Protein 4JW0 (pdb70)

Structure (mmCIF, N/CA/C/O backbone):
data_4JW0
#
_entry.id   4JW0
#
_cell.length_a   74.377
_cell.length_b   81.619
_cell.length_c   89.349
_cell.angle_alpha   90.00
_cell.angle_beta   90.00
_cell.angle_gamma   90.00
#
_symmetry.space_group_name_H-M   'P 21 21 21'
#
loop_
_entity.id
_entity.type
_entity.pdbx_description
1 polymer 'Carbon dioxide concentrating mechanism protein'
2 non-polymer 'SULFATE ION'
3 water water
#
loop_
_atom_site.group_PDB
_atom_site.id
_atom_site.type_symbol
_atom_site.label_atom_id
_atom_site.label_alt_id
_atom_site.label_comp_id
_atom_site.label_asym_id
_atom_site.label_entity_id
_atom_site.label_seq_id
_atom_site.pdbx_PDB_ins_code
_atom_site.Cartn_x
_atom_site.Cartn_y
_atom_site.Cartn_z
_atom_site.occupancy
_atom_site.B_iso_or_equiv
_atom_site.auth_seq_id
_atom_site.auth_comp_id
_atom_site.auth_asym_id
_atom_site.auth_atom_id
_atom_site.pdbx_PDB_model_num
ATOM 1 N N . MET A 1 1 ? 1.726 -13.495 2.836 1.00 17.75 1 MET B N 1
ATOM 2 C CA . MET A 1 1 ? 1.588 -12.576 3.997 1.00 19.06 1 MET B CA 1
ATOM 3 C C . MET A 1 1 ? 2.922 -12.448 4.713 1.00 19.04 1 MET B C 1
ATOM 4 O O . MET A 1 1 ? 3.757 -13.354 4.663 1.00 19.42 1 MET B O 1
ATOM 20 N N . GLN A 1 2 ? 3.123 -11.313 5.373 1.00 22.69 2 GLN B N 1
ATOM 21 C CA . GLN A 1 2 ? 4.275 -11.127 6.235 1.00 18.24 2 GLN B CA 1
ATOM 22 C C . GLN A 1 2 ? 3.811 -10.866 7.663 1.00 17.57 2 GLN B C 1
ATOM 23 O O . GLN A 1 2 ? 2.637 -10.579 7.912 1.00 19.69 2 GLN B O 1
ATOM 37 N N . ILE A 1 3 ? 4.750 -10.971 8.596 1.00 19.21 3 ILE B N 1
ATOM 38 C CA . ILE A 1 3 ? 4.486 -10.671 9.995 1.00 21.99 3 ILE B CA 1
ATOM 39 C C . ILE A 1 3 ? 4.946 -9.250 10.278 1.00 22.07 3 ILE B C 1
ATOM 40 O O . ILE A 1 3 ? 6.023 -8.840 9.854 1.00 20.32 3 ILE B O 1
ATOM 56 N N . GLY A 1 4 ? 4.107 -8.491 10.967 1.00 21.44 4 GLY B N 1
ATOM 57 C CA . GLY A 1 4 ? 4.456 -7.147 11.371 1.00 21.12 4 GLY B CA 1
ATOM 58 C C . GLY A 1 4 ? 4.162 -6.939 12.837 1.00 25.06 4 GLY B C 1
ATOM 59 O O . GLY A 1 4 ? 3.348 -7.649 13.429 1.00 22.36 4 GLY B O 1
ATOM 63 N N . ARG A 1 5 ? 4.834 -5.957 13.422 1.00 21.84 5 ARG B N 1
ATOM 64 C CA . ARG A 1 5 ? 4.601 -5.575 14.806 1.00 22.38 5 ARG B CA 1
ATOM 65 C C . ARG A 1 5 ? 3.977 -4.181 14.815 1.00 18.72 5 ARG B C 1
ATOM 66 O O . ARG A 1 5 ? 4.433 -3.287 14.101 1.00 21.59 5 ARG B O 1
ATOM 87 N N . VAL A 1 6 ? 2.909 -4.001 15.586 1.00 20.10 6 VAL B N 1
ATOM 88 C CA . VAL A 1 6 ? 2.207 -2.727 15.591 1.00 20.64 6 VAL B CA 1
ATOM 89 C C . VAL A 1 6 ? 3.024 -1.699 16.362 1.00 24.07 6 VAL B C 1
ATOM 90 O O . VAL A 1 6 ? 3.331 -1.902 17.542 1.00 23.58 6 VAL B O 1
ATOM 103 N N . ARG A 1 7 ? 3.370 -0.599 15.698 1.00 24.12 7 ARG B N 1
ATOM 104 C CA . ARG A 1 7 ? 4.190 0.444 16.318 1.00 28.86 7 ARG B CA 1
ATOM 105 C C . ARG A 1 7 ? 3.429 1.738 16.579 1.00 32.39 7 ARG B C 1
ATOM 106 O O . ARG A 1 7 ? 3.851 2.543 17.400 1.00 30.74 7 ARG B O 1
ATOM 127 N N . GLY A 1 8 ? 2.316 1.949 15.889 1.00 24.78 8 GLY B N 1
ATOM 128 C CA . GLY A 1 8 ? 1.564 3.176 16.067 1.00 28.01 8 GLY B CA 1
ATOM 129 C C . GLY A 1 8 ? 0.473 3.366 15.040 1.00 29.87 8 GLY B C 1
ATOM 130 O O . GLY A 1 8 ? 0.058 2.417 14.382 1.00 25.35 8 GLY B O 1
ATOM 134 N N . THR A 1 9 ? 0.026 4.608 14.895 1.00 21.55 9 THR B N 1
ATOM 135 C CA . THR A 1 9 ? -1.085 4.929 14.014 1.00 23.91 9 THR B CA 1
ATOM 136 C C . THR A 1 9 ? -0.746 6.134 13.157 1.00 27.55 9 THR B C 1
ATOM 137 O O . THR A 1 9 ? 0.089 6.964 13.524 1.00 29.87 9 THR B O 1
ATOM 148 N N . VAL A 1 10 ? -1.402 6.215 12.008 1.00 28.61 10 VAL B N 1
ATOM 149 C CA . VAL A 1 10 ? -1.243 7.339 11.104 1.00 24.41 10 VAL B CA 1
ATOM 150 C C . VAL A 1 10 ? -2.608 7.984 10.929 1.00 26.16 10 VAL B C 1
ATOM 151 O O . VAL A 1 10 ? -3.598 7.290 10.679 1.00 26.62 10 VAL B O 1
ATOM 164 N N . VAL A 1 11 ? -2.671 9.305 11.077 1.00 27.45 11 VAL B N 1
ATOM 165 C CA . VAL A 1 11 ? -3.937 10.019 10.944 1.00 27.19 11 VAL B CA 1
ATOM 166 C C . VAL A 1 11 ? -3.903 11.003 9.784 1.00 22.34 11 VAL B C 1
ATOM 167 O O . VAL A 1 11 ? -2.940 11.749 9.613 1.00 28.06 11 VAL B O 1
ATOM 180 N N . SER A 1 12 ? -4.974 10.990 8.999 1.00 23.60 12 SER B N 1
ATOM 181 C CA . SER A 1 12 ? -5.109 11.835 7.821 1.00 31.36 12 SER B CA 1
ATOM 182 C C . SER A 1 12 ? -6.542 12.357 7.757 1.00 29.54 12 SER B C 1
ATOM 183 O O . SER A 1 12 ? -7.486 11.574 7.687 1.00 37.41 12 SER B O 1
ATOM 191 N N . SER A 1 13 ? -6.707 13.676 7.792 1.00 36.39 13 SER B N 1
ATOM 192 C CA . SER A 1 13 ? -8.044 14.270 7.718 1.00 33.48 13 SER B CA 1
ATOM 193 C C . SER A 1 13 ? -8.402 14.609 6.274 1.00 30.61 13 SER B C 1
ATOM 194 O O . SER A 1 13 ? -9.535 14.394 5.833 1.00 38.42 13 SER B O 1
ATOM 202 N N . GLN A 1 14 ? -7.431 15.147 5.544 1.00 27.94 14 GLN B N 1
ATOM 203 C CA . GLN A 1 14 ? -7.625 15.466 4.137 1.00 25.69 14 GLN B CA 1
ATOM 204 C C . GLN A 1 14 ? -7.210 14.269 3.292 1.00 27.09 14 GLN B C 1
ATOM 205 O O . GLN A 1 14 ? -6.023 14.021 3.087 1.00 28.91 14 GLN B O 1
ATOM 219 N N . LYS A 1 15 ? -8.198 13.529 2.808 1.00 29.70 15 LYS B N 1
ATOM 220 C CA . LYS A 1 15 ? -7.939 12.277 2.119 1.00 27.90 15 LYS B CA 1
ATOM 221 C C . LYS A 1 15 ? -9.061 11.951 1.155 1.00 33.74 15 LYS B C 1
ATOM 222 O O . LYS A 1 15 ? -10.116 12.591 1.173 1.00 28.32 15 LYS B O 1
ATOM 241 N N . GLU A 1 16 ? -8.829 10.952 0.309 1.00 23.25 16 GLU B N 1
ATOM 242 C CA . GLU A 1 16 ? -9.871 10.456 -0.576 1.00 31.05 16 GLU B CA 1
ATOM 243 C C . GLU A 1 16 ? -11.075 10.051 0.273 1.00 32.72 16 GLU B C 1
ATOM 244 O O . GLU A 1 16 ? -10.920 9.359 1.274 1.00 28.71 16 GLU B O 1
ATOM 256 N N . PRO A 1 17 ? -12.281 10.493 -0.119 1.00 34.28 17 PRO B N 1
ATOM 257 C CA . PRO A 1 17 ? -13.497 10.214 0.659 1.00 35.02 17 PRO B CA 1
ATOM 258 C C . PRO A 1 17 ? -13.771 8.727 0.895 1.00 34.85 17 PRO B C 1
ATOM 259 O O . PRO A 1 17 ? -14.361 8.374 1.916 1.00 32.66 17 PRO B O 1
ATOM 270 N N . SER A 1 18 ? -13.353 7.869 -0.029 1.00 33.99 18 SER B N 1
ATOM 271 C CA . SER A 1 18 ? -13.562 6.436 0.122 1.00 34.75 18 SER B CA 1
ATOM 272 C C . SER A 1 18 ? -12.800 5.860 1.314 1.00 32.89 18 SER B C 1
ATOM 273 O O . SER A 1 18 ? -13.076 4.741 1.747 1.00 36.49 18 SER B O 1
ATOM 281 N N . MET A 1 19 ? -11.847 6.619 1.844 1.00 29.16 19 MET B N 1
ATOM 282 C CA . MET A 1 19 ? -11.013 6.135 2.947 1.00 27.37 19 MET B CA 1
ATOM 283 C C . MET A 1 19 ? -11.514 6.546 4.331 1.00 32.55 19 MET B C 1
ATOM 284 O O . MET A 1 19 ? -10.897 6.216 5.344 1.00 39.36 19 MET B O 1
ATOM 298 N N . VAL A 1 20 ? -12.633 7.259 4.385 1.00 33.85 20 VAL B N 1
ATOM 299 C CA . VAL A 1 20 ? -13.200 7.648 5.669 1.00 32.65 20 VAL B CA 1
ATOM 300 C C . VAL A 1 20 ? -13.572 6.412 6.481 1.00 30.57 20 VAL B C 1
ATOM 301 O O . VAL A 1 20 ? -14.164 5.472 5.956 1.00 36.14 20 VAL B O 1
ATOM 314 N N . GLY A 1 21 ? -13.208 6.419 7.760 1.00 33.47 21 GLY B N 1
ATOM 315 C CA . GLY A 1 21 ? -13.541 5.331 8.661 1.00 35.88 21 GLY B CA 1
ATOM 316 C C . GLY A 1 21 ? -12.416 4.328 8.838 1.00 32.74 21 GLY B C 1
ATOM 317 O O . GLY A 1 21 ? -12.442 3.501 9.753 1.00 36.66 21 GLY B O 1
ATOM 321 N N . VAL A 1 22 ? -11.424 4.394 7.960 1.00 32.35 22 VAL B N 1
ATOM 322 C CA . VAL A 1 22 ? -10.342 3.420 7.965 1.00 29.16 22 VAL B CA 1
ATOM 323 C C . VAL A 1 22 ? -9.271 3.799 8.982 1.00 26.52 22 VAL B C 1
ATOM 324 O O . VAL A 1 22 ? -8.776 4.920 8.980 1.00 29.17 22 VAL B O 1
ATOM 337 N N . LYS A 1 23 ? -8.926 2.859 9.855 1.00 24.51 23 LYS B N 1
ATOM 338 C CA . LYS A 1 23 ? -7.840 3.060 10.798 1.00 26.13 23 LYS B CA 1
ATOM 339 C C . LYS A 1 23 ? -6.530 2.594 10.177 1.00 28.66 23 LYS B C 1
ATOM 340 O O . LYS A 1 23 ? -6.442 1.489 9.639 1.00 24.71 23 LYS B O 1
ATOM 359 N N . PHE A 1 24 ? -5.515 3.446 10.246 1.00 24.05 24 PHE B N 1
ATOM 360 C CA . PHE A 1 24 ? -4.218 3.143 9.652 1.00 23.24 24 PHE B CA 1
ATOM 361 C C . PHE A 1 24 ? -3.215 2.792 10.735 1.00 24.62 24 PHE B C 1
ATOM 362 O O . PHE A 1 24 ? -2.929 3.613 11.606 1.00 28.35 24 PHE B O 1
ATOM 379 N N . LEU A 1 25 ? -2.671 1.579 10.679 1.00 18.24 25 LEU B N 1
ATOM 380 C CA . LEU A 1 25 ? -1.641 1.170 11.628 1.00 19.06 25 LEU B CA 1
ATOM 381 C C . LEU A 1 25 ? -0.270 1.158 10.980 1.00 23.09 25 LEU B C 1
ATOM 382 O O . LEU A 1 25 ? -0.100 0.642 9.884 1.00 21.54 25 LEU B O 1
ATOM 398 N N . LEU A 1 26 ? 0.707 1.723 11.677 1.00 21.95 26 LEU B N 1
ATOM 399 C CA . LEU A 1 26 ? 2.096 1.610 11.278 1.00 19.22 26 LEU B CA 1
ATOM 400 C C . LEU A 1 26 ? 2.644 0.276 11.769 1.00 23.40 26 LEU B C 1
ATOM 401 O O . LEU A 1 26 ? 2.691 0.017 12.970 1.00 22.19 26 LEU B O 1
ATOM 417 N N . LEU A 1 27 ? 3.050 -0.569 10.828 1.00 20.40 27 LEU B N 1
ATOM 418 C CA . LEU A 1 27 ? 3.573 -1.891 11.139 1.00 20.51 27 LEU B CA 1
ATOM 419 C C . LEU A 1 27 ? 5.058 -1.958 10.842 1.00 23.26 27 LEU B C 1
ATOM 420 O O . LEU A 1 27 ? 5.505 -1.535 9.775 1.00 22.52 27 LEU B O 1
ATOM 436 N N . GLN A 1 28 ? 5.821 -2.508 11.779 1.00 20.78 28 GLN B N 1
ATOM 437 C CA . GLN A 1 28 ? 7.225 -2.801 11.534 1.00 21.19 28 GLN B CA 1
ATOM 438 C C . GLN A 1 28 ? 7.387 -4.258 11.133 1.00 15.87 28 GLN B C 1
ATOM 439 O O . GLN A 1 28 ? 6.878 -5.152 11.804 1.00 20.30 28 GLN B O 1
ATOM 453 N N . LEU A 1 29 ? 8.098 -4.500 10.038 1.00 17.92 29 LEU B N 1
ATOM 454 C CA . LEU A 1 29 ? 8.306 -5.864 9.576 1.00 20.32 29 LEU B CA 1
ATOM 455 C C . LEU A 1 29 ? 9.126 -6.660 10.578 1.00 24.02 29 LEU B C 1
ATOM 456 O O . LEU A 1 29 ? 10.050 -6.139 11.217 1.00 21.64 29 LEU B O 1
ATOM 472 N N . ILE A 1 30 ? 8.762 -7.928 10.711 1.00 20.53 30 ILE B N 1
ATOM 473 C CA . ILE A 1 30 ? 9.476 -8.872 11.551 1.00 21.57 30 ILE B CA 1
ATOM 474 C C . ILE A 1 30 ? 10.166 -9.874 10.635 1.00 27.05 30 ILE B C 1
ATOM 475 O O . ILE A 1 30 ? 9.588 -10.298 9.627 1.00 25.92 30 ILE B O 1
ATOM 491 N N . ASP A 1 31 ? 11.396 -10.251 10.972 1.00 26.65 31 ASP B N 1
ATOM 492 C CA . ASP A 1 31 ? 12.171 -11.141 10.109 1.00 23.77 31 ASP B CA 1
ATOM 493 C C . ASP A 1 31 ? 11.997 -12.604 10.501 1.00 24.03 31 ASP B C 1
ATOM 494 O O . ASP A 1 31 ? 11.206 -12.934 11.383 1.00 25.41 31 ASP B O 1
ATOM 503 N N . GLU A 1 32 ? 12.750 -13.476 9.838 1.00 29.45 32 GLU B N 1
ATOM 504 C CA . GLU A 1 32 ? 12.587 -14.920 9.985 1.00 32.36 32 GLU B CA 1
ATOM 505 C C . GLU A 1 32 ? 12.914 -15.420 11.389 1.00 44.41 32 GLU B C 1
ATOM 506 O O . GLU A 1 32 ? 12.525 -16.523 11.763 1.00 36.26 32 GLU B O 1
ATOM 518 N N . ALA A 1 33 ? 13.640 -14.612 12.157 1.00 37.81 33 ALA B N 1
ATOM 519 C CA . ALA A 1 33 ? 14.045 -14.998 13.505 1.00 31.84 33 ALA B CA 1
ATOM 520 C C . ALA A 1 33 ? 13.215 -14.291 14.577 1.00 30.11 33 ALA B C 1
ATOM 521 O O . ALA A 1 33 ? 13.528 -14.368 15.763 1.00 34.80 33 ALA B O 1
ATOM 528 N N . GLY A 1 34 ? 12.159 -13.599 14.159 1.00 28.37 34 GLY B N 1
ATOM 529 C CA . GLY A 1 34 ? 11.293 -12.910 15.097 1.00 28.36 34 GLY B CA 1
ATOM 530 C C . GLY A 1 34 ? 11.845 -11.558 15.506 1.00 24.63 34 GLY B C 1
ATOM 531 O O . GLY A 1 34 ? 11.409 -10.974 16.493 1.00 28.87 34 GLY B O 1
ATOM 535 N N . GLN A 1 35 ? 12.796 -11.057 14.726 1.00 25.13 35 GLN B N 1
ATOM 536 C CA . GLN A 1 35 ? 13.460 -9.798 15.021 1.00 25.12 35 GLN B CA 1
ATOM 537 C C . GLN A 1 35 ? 12.939 -8.657 14.153 1.00 21.51 35 GLN B C 1
ATOM 538 O O . GLN A 1 35 ? 12.649 -8.849 12.973 1.00 28.88 35 GLN B O 1
ATOM 552 N N . PRO A 1 36 ? 12.833 -7.454 14.736 1.00 23.91 36 PRO B N 1
ATOM 553 C CA . PRO A 1 36 ? 12.361 -6.264 14.024 1.00 23.68 36 PRO B CA 1
ATOM 554 C C . PRO A 1 36 ? 13.302 -5.834 12.912 1.00 26.68 36 PRO B C 1
ATOM 555 O O . PRO A 1 36 ? 14.521 -5.836 13.092 1.00 23.14 36 PRO B O 1
ATOM 566 N N . LEU A 1 37 ? 12.723 -5.449 11.779 1.00 21.49 37 LEU B N 1
ATOM 567 C CA . LEU A 1 37 ? 13.474 -4.984 10.625 1.00 22.73 37 LEU B CA 1
ATOM 568 C C . LEU A 1 37 ? 13.288 -3.493 10.449 1.00 20.75 37 LEU B C 1
ATOM 569 O O . LEU A 1 37 ? 12.340 -2.921 10.972 1.00 23.45 37 LEU B O 1
ATOM 585 N N . PRO A 1 38 ? 14.195 -2.848 9.703 1.00 22.17 38 PRO B N 1
ATOM 586 C CA . PRO A 1 38 ? 14.000 -1.413 9.476 1.00 23.58 38 PRO B CA 1
ATOM 587 C C . PRO A 1 38 ? 12.783 -1.089 8.595 1.00 29.56 38 PRO B C 1
ATOM 588 O O . PRO A 1 38 ? 12.301 0.045 8.604 1.00 41.15 38 PRO B O 1
ATOM 599 N N . GLN A 1 39 ? 12.281 -2.081 7.873 1.00 25.84 39 GLN B N 1
ATOM 600 C CA . GLN A 1 39 ? 11.147 -1.885 6.970 1.00 22.02 39 GLN B CA 1
ATOM 601 C C . GLN A 1 39 ? 9.803 -1.723 7.691 1.00 23.02 39 GLN B C 1
ATOM 602 O O . GLN A 1 39 ? 9.584 -2.289 8.755 1.00 21.41 39 GLN B O 1
ATOM 616 N N . TYR A 1 40 ? 8.898 -0.961 7.085 1.00 20.52 40 TYR B N 1
ATOM 617 C CA . TYR A 1 40 ? 7.560 -0.761 7.638 1.00 17.46 40 TYR B CA 1
ATOM 618 C C . TYR A 1 40 ? 6.491 -0.792 6.535 1.00 19.67 40 TYR B C 1
ATOM 619 O O . TYR A 1 40 ? 6.788 -0.680 5.341 1.00 21.87 40 TYR B O 1
ATOM 637 N N . GLU A 1 41 ? 5.245 -0.944 6.958 1.00 17.54 41 GLU B N 1
ATOM 638 C CA . GLU A 1 41 ? 4.094 -0.824 6.073 1.00 18.89 41 GLU B CA 1
ATOM 639 C C . GLU A 1 41 ? 2.980 -0.191 6.881 1.00 19.92 41 GLU B C 1
ATOM 640 O O . GLU A 1 41 ? 2.853 -0.461 8.079 1.00 22.72 41 GLU B O 1
ATOM 652 N N . VAL A 1 42 ? 2.190 0.671 6.250 1.00 17.34 42 VAL B N 1
ATOM 653 C CA . VAL A 1 42 ? 0.984 1.188 6.888 1.00 19.15 42 VAL B CA 1
ATOM 654 C C . VAL A 1 42 ? -0.202 0.392 6.358 1.00 17.65 42 VAL B C 1
ATOM 655 O O . VAL A 1 42 ? -0.421 0.311 5.149 1.00 20.62 42 VAL B O 1
ATOM 668 N N . ALA A 1 43 ? -0.953 -0.215 7.268 1.00 19.30 43 ALA B N 1
ATOM 669 C CA . ALA A 1 43 ? -2.021 -1.122 6.891 1.00 18.89 43 ALA B CA 1
ATOM 670 C C . ALA A 1 43 ? -3.361 -0.706 7.480 1.00 22.38 43 ALA B C 1
ATOM 671 O O . ALA A 1 43 ? -3.434 -0.162 8.583 1.00 21.85 43 ALA B O 1
ATOM 678 N N . ALA A 1 44 ? -4.423 -0.960 6.728 1.00 19.38 44 ALA B N 1
ATOM 679 C CA . ALA A 1 44 ? -5.774 -0.790 7.235 1.00 24.66 44 ALA B CA 1
ATOM 680 C C . ALA A 1 44 ? -6.054 -1.870 8.272 1.00 22.35 44 ALA B C 1
ATOM 681 O O . ALA A 1 44 ? -5.754 -3.047 8.054 1.00 21.67 44 ALA B O 1
ATOM 688 N N . ASP A 1 45 ? -6.634 -1.468 9.397 1.00 21.30 45 ASP B N 1
ATOM 689 C CA . ASP A 1 45 ? -6.909 -2.400 10.483 1.00 19.76 45 ASP B CA 1
ATOM 690 C C . ASP A 1 45 ? -8.384 -2.438 10.841 1.00 25.69 45 ASP B C 1
ATOM 691 O O . ASP A 1 45 ? -8.895 -1.535 11.511 1.00 22.84 45 ASP B O 1
ATOM 700 N N . GLY A 1 46 ? -9.057 -3.496 10.400 1.00 24.90 46 GLY B N 1
ATOM 701 C CA . GLY A 1 46 ? -10.429 -3.758 10.791 1.00 24.27 46 GLY B CA 1
ATOM 702 C C . GLY A 1 46 ? -10.502 -4.889 11.801 1.00 28.12 46 GLY B C 1
ATOM 703 O O . GLY A 1 46 ? -11.593 -5.317 12.191 1.00 26.29 46 GLY B O 1
ATOM 707 N N . VAL A 1 47 ? -9.340 -5.375 12.230 1.00 21.65 47 VAL B N 1
ATOM 708 C CA . VAL A 1 47 ? -9.278 -6.430 13.235 1.00 23.29 47 VAL B CA 1
ATOM 709 C C . VAL A 1 47 ? -9.258 -5.829 14.640 1.00 26.03 47 VAL B C 1
ATOM 710 O O . VAL A 1 47 ? -9.973 -6.285 15.535 1.00 29.52 47 VAL B O 1
ATOM 723 N N . GLY A 1 48 ? -8.443 -4.797 14.824 1.00 21.37 48 GLY B N 1
ATOM 724 C CA . GLY A 1 48 ? -8.332 -4.129 16.110 1.00 23.34 48 GLY B CA 1
ATOM 725 C C . GLY A 1 48 ? -7.092 -4.573 16.858 1.00 27.84 48 GLY B C 1
ATOM 726 O O . GLY A 1 48 ? -7.184 -5.222 17.896 1.00 29.50 48 GLY B O 1
ATOM 730 N N . ALA A 1 49 ? -5.924 -4.218 16.330 1.00 25.20 49 ALA B N 1
ATOM 731 C CA . ALA A 1 49 ? -4.659 -4.629 16.923 1.00 27.89 49 ALA B CA 1
ATOM 732 C C . ALA A 1 49 ? -4.034 -3.493 17.720 1.00 27.64 49 ALA B C 1
ATOM 733 O O . ALA A 1 49 ? -4.045 -2.339 17.294 1.00 27.95 49 ALA B O 1
ATOM 740 N N . GLY A 1 50 ? -3.483 -3.838 18.878 1.00 25.69 50 GLY B N 1
ATOM 741 C CA . GLY A 1 50 ? -2.864 -2.865 19.757 1.00 30.43 50 GLY B CA 1
ATOM 742 C C . GLY A 1 50 ? -1.351 -2.824 19.652 1.00 25.63 50 GLY B C 1
ATOM 743 O O . GLY A 1 50 ? -0.717 -3.685 19.039 1.00 24.70 50 GLY B O 1
ATOM 747 N N . LEU A 1 51 ? -0.771 -1.800 20.262 1.00 26.70 51 LEU B N 1
ATOM 748 C CA . LEU A 1 51 ? 0.671 -1.609 20.260 1.00 25.56 51 LEU B CA 1
ATOM 749 C C . LEU A 1 51 ? 1.439 -2.879 20.615 1.00 28.46 51 LEU B C 1
ATOM 750 O O . LEU A 1 51 ? 1.090 -3.578 21.562 1.00 26.86 51 LEU B O 1
ATOM 766 N N . ASP A 1 52 ? 2.485 -3.154 19.836 1.00 23.16 52 ASP B N 1
ATOM 767 C CA . ASP A 1 52 ? 3.412 -4.270 20.055 1.00 26.66 52 ASP B CA 1
ATOM 768 C C . ASP A 1 52 ? 2.854 -5.661 19.737 1.00 27.17 52 ASP B C 1
ATOM 769 O O . ASP A 1 52 ? 3.579 -6.655 19.799 1.00 26.81 52 ASP B O 1
ATOM 778 N N . GLU A 1 53 ? 1.582 -5.743 19.371 1.00 25.81 53 GLU B N 1
ATOM 779 C CA . GLU A 1 53 ? 1.028 -7.020 18.947 1.00 21.57 53 GLU B CA 1
ATOM 780 C C . GLU A 1 53 ? 1.610 -7.432 17.601 1.00 23.57 53 GLU B C 1
ATOM 781 O O . GLU A 1 53 ? 1.932 -6.584 16.773 1.00 24.38 53 GLU B O 1
ATOM 793 N N . TRP A 1 54 ? 1.772 -8.736 17.398 1.00 21.30 54 TRP B N 1
ATOM 794 C CA . TRP A 1 54 ? 2.199 -9.255 16.110 1.00 20.76 54 TRP B CA 1
ATOM 795 C C . TRP A 1 5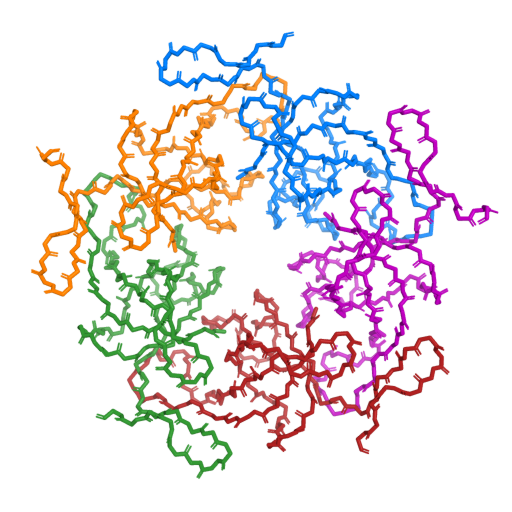4 ? 0.970 -9.501 15.260 1.00 21.98 54 TRP B C 1
ATOM 796 O O . TRP A 1 54 ? -0.023 -10.040 15.742 1.00 22.30 54 TRP B O 1
ATOM 817 N N . VAL A 1 55 ? 1.033 -9.107 13.994 1.00 23.15 55 VAL B N 1
ATOM 818 C CA . VAL A 1 55 ? -0.072 -9.349 13.083 1.00 19.06 55 VAL B CA 1
ATOM 819 C C . VAL A 1 55 ? 0.411 -9.993 11.793 1.00 17.76 55 VAL B C 1
ATOM 820 O O . VAL A 1 55 ? 1.580 -9.868 11.413 1.00 18.92 55 VAL B O 1
ATOM 833 N N . LEU A 1 56 ? -0.497 -10.696 11.127 1.00 20.21 56 LEU B N 1
ATOM 834 C CA . LEU A 1 56 ? -0.299 -11.070 9.738 1.00 18.06 56 LEU B CA 1
ATOM 835 C C . LEU A 1 56 ? -0.937 -9.988 8.892 1.00 17.30 56 LEU B C 1
ATOM 836 O O . LEU A 1 56 ? -2.035 -9.514 9.212 1.00 16.51 56 LEU B O 1
ATOM 852 N N . PHE A 1 57 ? -0.263 -9.586 7.821 1.00 18.51 57 PHE B N 1
ATOM 853 C CA . PHE A 1 57 ? -0.853 -8.621 6.910 1.00 16.71 57 PHE B CA 1
ATOM 854 C C . PHE A 1 57 ? -0.592 -9.001 5.466 1.00 18.51 57 PHE B C 1
ATOM 855 O O . PHE A 1 57 ? 0.399 -9.666 5.148 1.00 17.63 57 PHE B O 1
ATOM 872 N N . SER A 1 58 ? -1.522 -8.596 4.609 1.00 17.50 58 SER B N 1
ATOM 873 C CA . SER A 1 58 ? -1.448 -8.870 3.186 1.00 16.06 58 SER B CA 1
ATOM 874 C C . SER A 1 58 ? -1.299 -7.572 2.435 1.00 19.93 58 SER B C 1
ATOM 875 O O . SER A 1 58 ? -1.694 -6.512 2.932 1.00 17.93 58 SER B O 1
ATOM 883 N N . ARG A 1 59 ? -0.746 -7.673 1.231 1.00 17.45 59 ARG B N 1
ATOM 884 C CA . ARG A 1 59 ? -0.531 -6.527 0.362 1.00 16.27 59 ARG B CA 1
ATOM 885 C C . ARG A 1 59 ? -1.242 -6.733 -0.959 1.00 19.29 59 ARG B C 1
ATOM 886 O O . ARG A 1 59 ? -1.485 -7.871 -1.378 1.00 18.83 59 ARG B O 1
ATOM 907 N N . GLY A 1 60 ? -1.562 -5.626 -1.618 1.00 16.94 60 GLY B N 1
ATOM 908 C CA . GLY A 1 60 ? -2.176 -5.655 -2.930 1.00 15.97 60 GLY B CA 1
ATOM 909 C C . GLY A 1 60 ? -3.691 -5.669 -2.865 1.00 18.87 60 GLY B C 1
ATOM 910 O O . GLY A 1 60 ? -4.282 -5.239 -1.877 1.00 18.28 60 GLY B O 1
ATOM 914 N N . SER A 1 61 ? -4.321 -6.176 -3.921 1.00 16.66 61 SER B N 1
ATOM 915 C CA . SER A 1 61 ? -5.777 -6.196 -4.005 1.00 17.97 61 SER B CA 1
ATOM 916 C C . SER A 1 61 ? -6.430 -7.052 -2.915 1.00 18.29 61 SER B C 1
ATOM 917 O O . SER A 1 61 ? -7.634 -6.934 -2.668 1.00 20.27 61 SER B O 1
ATOM 925 N N . ALA A 1 62 ? -5.637 -7.895 -2.255 1.00 19.53 62 ALA B N 1
ATOM 926 C CA . ALA A 1 62 ? -6.099 -8.604 -1.063 1.00 18.46 62 ALA B CA 1
ATOM 927 C C . ALA A 1 62 ? -6.749 -7.645 -0.069 1.00 17.86 62 ALA B C 1
ATOM 928 O O . ALA A 1 62 ? -7.681 -8.020 0.641 1.00 19.27 62 ALA B O 1
ATOM 935 N N . ALA A 1 63 ? -6.248 -6.414 -0.000 1.00 15.32 63 ALA B N 1
ATOM 936 C CA . ALA A 1 63 ? -6.731 -5.461 1.003 1.00 17.08 63 ALA B CA 1
ATOM 937 C C . ALA A 1 63 ? -8.154 -4.994 0.721 1.00 18.10 63 ALA B C 1
ATOM 938 O O . ALA A 1 63 ? -8.815 -4.444 1.597 1.00 20.26 63 ALA B O 1
ATOM 945 N N . ARG A 1 64 ? -8.626 -5.220 -0.501 1.00 16.52 64 ARG B N 1
ATOM 946 C CA . ARG A 1 64 ? -9.963 -4.796 -0.884 1.00 19.01 64 ARG B CA 1
ATOM 947 C C . ARG A 1 64 ? -11.013 -5.882 -0.642 1.00 26.45 64 ARG B C 1
ATOM 948 O O . ARG A 1 64 ? -12.190 -5.664 -0.906 1.00 25.36 64 ARG B O 1
ATOM 969 N N . GLN A 1 65 ? -10.604 -7.042 -0.135 1.00 22.09 65 GLN B N 1
ATOM 970 C CA . GLN A 1 65 ? -11.526 -8.178 -0.071 1.00 20.13 65 GLN B CA 1
ATOM 971 C C . GLN A 1 65 ? -12.412 -8.216 1.177 1.00 30.79 65 GLN B C 1
ATOM 972 O O . GLN A 1 65 ? -13.355 -9.003 1.236 1.00 38.69 65 GLN B O 1
ATOM 986 N N . VAL A 1 66 ? -12.125 -7.372 2.161 1.00 23.77 66 VAL B N 1
ATOM 987 C CA . VAL A 1 66 ? -12.929 -7.350 3.382 1.00 23.85 66 VAL B CA 1
ATOM 988 C C . VAL A 1 66 ? -14.129 -6.420 3.235 1.00 27.19 66 VAL B C 1
ATOM 989 O O . VAL A 1 66 ? -14.095 -5.462 2.469 1.00 23.23 66 VAL B O 1
ATOM 1002 N N . ALA A 1 67 ? -15.188 -6.712 3.984 1.00 24.43 67 ALA B N 1
ATOM 1003 C CA . ALA A 1 67 ? -16.436 -5.967 3.878 1.00 25.44 67 ALA B CA 1
ATOM 1004 C C . ALA A 1 67 ? -16.199 -4.466 3.950 1.00 23.92 67 ALA B C 1
ATOM 1005 O O . ALA A 1 67 ? -15.595 -3.972 4.901 1.00 24.46 67 ALA B O 1
ATOM 1012 N N . GLY A 1 68 ? -16.677 -3.747 2.938 1.00 26.32 68 GLY B N 1
ATOM 1013 C CA . GLY A 1 68 ? -16.579 -2.298 2.919 1.00 20.80 68 GLY B CA 1
ATOM 1014 C C . GLY A 1 68 ? -15.414 -1.731 2.118 1.00 26.02 68 GLY B C 1
ATOM 1015 O O . GLY A 1 68 ? -15.388 -0.533 1.838 1.00 25.29 68 GLY B O 1
ATOM 1019 N N . SER A 1 69 ? -14.458 -2.576 1.737 1.00 25.01 69 SER B N 1
ATOM 1020 C CA . SER A 1 69 ? -13.220 -2.092 1.117 1.00 24.42 69 SER B CA 1
ATOM 1021 C C . SER A 1 69 ? -13.076 -2.389 -0.376 1.00 24.51 69 SER B C 1
ATOM 1022 O O . SER A 1 69 ? -12.024 -2.139 -0.955 1.00 23.68 69 SER B O 1
ATOM 1030 N N . GLU A 1 70 ? -14.130 -2.902 -1.001 1.00 24.33 70 GLU B N 1
ATOM 1031 C CA . GLU A 1 70 ? -14.057 -3.357 -2.385 1.00 26.17 70 GLU B CA 1
ATOM 1032 C C . GLU A 1 70 ? -13.534 -2.294 -3.355 1.00 26.16 70 GLU B C 1
ATOM 1033 O O . GLU A 1 70 ? -12.776 -2.600 -4.276 1.00 26.84 70 GLU B O 1
ATOM 1045 N N . LYS A 1 71 ? -13.940 -1.048 -3.150 1.00 22.92 71 LYS B N 1
ATOM 1046 C CA . LYS A 1 71 ? -13.553 0.035 -4.047 1.00 27.52 71 LYS B CA 1
ATOM 1047 C C . LYS A 1 71 ? -12.691 1.082 -3.348 1.00 23.87 71 LYS B C 1
ATOM 1048 O O . LYS A 1 71 ? -12.639 2.233 -3.774 1.00 25.81 71 LYS B O 1
ATOM 1067 N N . ARG A 1 72 ? -12.011 0.682 -2.276 1.00 20.60 72 ARG B N 1
ATOM 1068 C CA . ARG A 1 72 ? -11.091 1.573 -1.582 1.00 21.10 72 ARG B CA 1
ATOM 1069 C C . ARG A 1 72 ? -9.679 1.446 -2.135 1.00 18.44 72 ARG B C 1
ATOM 1070 O O . ARG A 1 72 ? -9.227 0.345 -2.442 1.00 22.89 72 ARG B O 1
ATOM 1091 N N . PRO A 1 73 ? -8.971 2.577 -2.255 1.00 19.58 73 PRO B N 1
ATOM 1092 C CA . PRO A 1 73 ? -7.590 2.550 -2.755 1.00 17.87 73 PRO B CA 1
ATOM 1093 C C . PRO A 1 73 ? -6.594 2.131 -1.673 1.00 17.89 73 PRO B C 1
ATOM 1094 O O . PRO A 1 73 ? -5.646 2.861 -1.369 1.00 21.99 73 PRO B O 1
ATOM 1105 N N . VAL A 1 74 ? -6.814 0.945 -1.111 1.00 18.09 74 VAL B N 1
ATOM 1106 C CA . VAL A 1 74 ? -5.957 0.411 -0.055 1.00 15.93 74 VAL B CA 1
ATOM 1107 C C . VAL A 1 74 ? -5.176 -0.795 -0.564 1.00 15.39 74 VAL B C 1
ATOM 1108 O O . VAL A 1 74 ? -5.711 -1.625 -1.302 1.00 21.17 74 VAL B O 1
ATOM 1121 N N . ASP A 1 75 ? -3.916 -0.899 -0.150 1.00 19.01 75 ASP B N 1
ATOM 1122 C CA . ASP A 1 75 ? -3.031 -1.938 -0.668 1.00 19.22 75 ASP B CA 1
ATOM 1123 C C . ASP A 1 75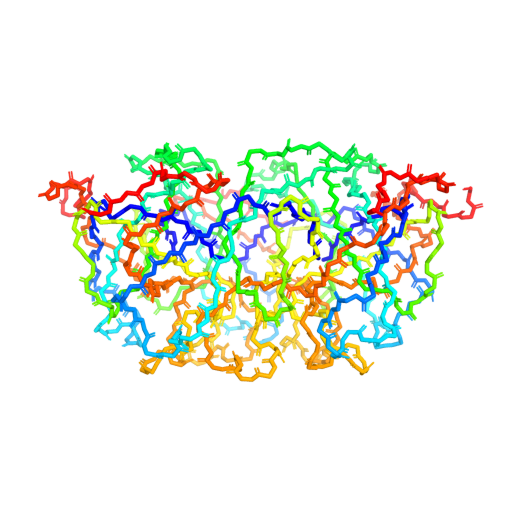 ? -2.332 -2.730 0.440 1.00 16.97 75 ASP B C 1
ATOM 1124 O O . ASP A 1 75 ? -1.383 -3.471 0.177 1.00 17.61 75 ASP B O 1
ATOM 1133 N N . ALA A 1 76 ? -2.792 -2.562 1.676 1.00 17.52 76 ALA B N 1
ATOM 1134 C CA . ALA A 1 76 ? -2.269 -3.339 2.792 1.00 18.84 76 ALA B CA 1
ATOM 1135 C C . ALA A 1 76 ? -3.341 -3.460 3.856 1.00 16.10 76 ALA B C 1
ATOM 1136 O O . ALA A 1 76 ? -4.026 -2.489 4.184 1.00 17.74 76 ALA B O 1
ATOM 1143 N N . VAL A 1 77 ? -3.487 -4.664 4.390 1.00 16.87 77 VAL B N 1
ATOM 1144 C CA . VAL A 1 77 ? -4.558 -4.957 5.325 1.00 19.35 77 VAL B CA 1
ATOM 1145 C C . VAL A 1 77 ? -4.071 -5.898 6.423 1.00 19.44 77 VAL B C 1
ATOM 1146 O O . VAL A 1 77 ? -3.368 -6.870 6.157 1.00 17.51 77 VAL B O 1
ATOM 1159 N N . VAL A 1 78 ? -4.451 -5.593 7.658 1.00 17.90 78 VAL B N 1
ATOM 1160 C CA . VAL A 1 78 ? -4.221 -6.492 8.779 1.00 15.90 78 VAL B CA 1
ATOM 1161 C C . VAL A 1 78 ? -5.280 -7.578 8.699 1.00 14.58 78 VAL B C 1
ATOM 1162 O O . VAL A 1 78 ? -6.472 -7.278 8.679 1.00 17.88 78 VAL B O 1
ATOM 1175 N N . ILE A 1 79 ? -4.861 -8.836 8.656 1.00 19.41 79 ILE B N 1
ATOM 1176 C CA . ILE A 1 79 ? -5.832 -9.917 8.544 1.00 16.58 79 ILE B CA 1
ATOM 1177 C C . ILE A 1 79 ? -5.966 -10.727 9.826 1.00 20.17 79 ILE B C 1
ATOM 1178 O O . ILE A 1 79 ? -6.952 -11.438 10.000 1.00 23.10 79 ILE B O 1
ATOM 1194 N N . GLY A 1 80 ? -4.991 -10.622 10.724 1.00 20.07 80 GLY B N 1
ATOM 1195 C CA . GLY A 1 80 ? -5.081 -11.330 11.987 1.00 22.37 80 GLY B CA 1
ATOM 1196 C C . GLY A 1 80 ? -4.042 -10.951 13.012 1.00 17.61 80 GLY B C 1
ATOM 1197 O O . GLY A 1 80 ? -2.916 -10.605 12.674 1.00 20.56 80 GLY B O 1
ATOM 1201 N N . ILE A 1 81 ? -4.434 -11.022 14.280 1.00 18.27 81 ILE B N 1
ATOM 1202 C CA . ILE A 1 81 ? -3.487 -10.929 15.377 1.00 20.74 81 ILE B CA 1
ATOM 1203 C C . ILE A 1 81 ? -2.909 -12.318 15.621 1.00 20.42 81 ILE B C 1
ATOM 1204 O O . ILE A 1 81 ? -3.642 -13.302 15.742 1.00 21.78 81 ILE B O 1
ATOM 1220 N N . ILE A 1 82 ? -1.587 -12.402 15.672 1.00 19.29 82 ILE B N 1
ATOM 1221 C CA . ILE A 1 82 ? -0.920 -13.684 15.810 1.00 18.83 82 ILE B CA 1
ATOM 1222 C C . ILE A 1 82 ? -0.860 -14.111 17.272 1.00 20.73 82 ILE B C 1
ATOM 1223 O O . ILE A 1 82 ? -0.453 -13.337 18.134 1.00 22.56 82 ILE B O 1
ATOM 1239 N N . ASP A 1 83 ? -1.272 -15.349 17.533 1.00 24.08 83 ASP B N 1
ATOM 1240 C CA . ASP A 1 83 ? -1.190 -15.935 18.863 1.00 27.23 83 ASP B CA 1
ATOM 1241 C C . ASP A 1 83 ? 0.123 -16.690 19.024 1.00 23.41 83 ASP B C 1
ATOM 1242 O O . ASP A 1 83 ? 0.825 -16.532 20.023 1.00 27.67 83 ASP B O 1
ATOM 1251 N N . THR A 1 84 ? 0.457 -17.510 18.034 1.00 20.85 84 THR B N 1
ATOM 1252 C CA . THR A 1 84 ? 1.694 -18.281 18.073 1.00 20.00 84 THR B CA 1
ATOM 1253 C C . THR A 1 84 ? 2.353 -18.386 16.707 1.00 26.53 84 THR B C 1
ATOM 1254 O O . THR A 1 84 ? 1.683 -18.421 15.677 1.00 26.65 84 THR B O 1
ATOM 1265 N N . VAL A 1 85 ? 3.677 -18.443 16.712 1.00 22.89 85 VAL B N 1
ATOM 1266 C CA . VAL A 1 85 ? 4.433 -18.871 15.549 1.00 21.94 85 VAL B CA 1
ATOM 1267 C C . VAL A 1 85 ? 5.320 -20.019 15.979 1.00 31.37 85 VAL B C 1
ATOM 1268 O O . VAL A 1 85 ? 6.028 -19.917 16.980 1.00 30.98 85 VAL B O 1
ATOM 1281 N N . SER A 1 86 ? 5.273 -21.113 15.232 1.00 28.04 86 SER B N 1
ATOM 1282 C CA . SER A 1 86 ? 6.109 -22.268 15.527 1.00 30.91 86 SER B CA 1
ATOM 1283 C C . SER A 1 86 ? 7.127 -22.460 14.415 1.00 43.54 86 SER B C 1
ATOM 1284 O O . SER A 1 86 ? 6.866 -22.144 13.256 1.00 30.93 86 SER B O 1
ATOM 1292 N N . VAL A 1 87 ? 8.296 -22.963 14.789 1.00 30.11 87 VAL B N 1
ATOM 1293 C CA . VAL A 1 87 ? 9.332 -23.346 13.846 1.00 33.67 87 VAL B CA 1
ATOM 1294 C C . VAL A 1 87 ? 9.836 -24.722 14.257 1.00 50.97 87 VAL B C 1
ATOM 1295 O O . VAL A 1 87 ? 10.144 -24.948 15.424 1.00 43.40 87 VAL B O 1
ATOM 1308 N N . ASP A 1 88 ? 9.918 -25.642 13.303 1.00 47.24 88 ASP B N 1
ATOM 1309 C CA . ASP A 1 88 ? 10.361 -27.004 13.592 1.00 50.04 88 ASP B CA 1
ATOM 1310 C C . ASP A 1 88 ? 9.616 -27.578 14.791 1.00 49.92 88 ASP B C 1
ATOM 1311 O O . ASP A 1 88 ? 10.194 -28.290 15.611 1.00 52.87 88 ASP B O 1
ATOM 1320 N N . ASN A 1 89 ? 8.334 -27.252 14.894 1.00 54.93 89 ASN B N 1
ATOM 1321 C CA . ASN A 1 89 ? 7.490 -27.794 15.948 1.00 54.78 89 ASN B CA 1
ATOM 1322 C C . ASN A 1 89 ? 7.781 -27.186 17.320 1.00 53.83 89 ASN B C 1
ATOM 1323 O O . ASN A 1 89 ? 7.251 -27.646 18.332 1.00 59.33 89 ASN B O 1
ATOM 1334 N N . ARG A 1 90 ? 8.615 -26.149 17.352 1.00 45.54 90 ARG B N 1
ATOM 1335 C CA . ARG A 1 90 ? 8.933 -25.458 18.599 1.00 49.16 90 ARG B CA 1
ATOM 1336 C C . ARG A 1 90 ? 8.572 -23.974 18.515 1.00 49.83 90 ARG B C 1
ATOM 1337 O O . ARG A 1 90 ? 8.556 -23.395 17.433 1.00 39.80 90 ARG B O 1
ATOM 1358 N N . PRO A 1 91 ? 8.270 -23.354 19.664 1.00 43.71 91 PRO B N 1
ATOM 1359 C CA . PRO A 1 91 ? 7.841 -21.950 19.680 1.00 34.38 91 PRO B CA 1
ATOM 1360 C C . PRO A 1 91 ? 8.915 -20.948 19.262 1.00 46.71 91 PRO B C 1
ATOM 1361 O O . PRO A 1 91 ? 10.056 -21.027 19.715 1.00 48.41 91 PRO B O 1
ATOM 1372 N N . LEU A 1 92 ? 8.533 -20.020 18.391 1.00 33.31 92 LEU B N 1
ATOM 1373 C CA . LEU A 1 92 ? 9.348 -18.854 18.076 1.00 26.63 92 LEU B CA 1
ATOM 1374 C C . LEU A 1 92 ? 8.703 -17.639 18.724 1.00 37.72 92 LEU B C 1
ATOM 1375 O O . LEU A 1 92 ? 9.389 -16.737 19.213 1.00 33.25 92 LEU B O 1
ATOM 1391 N N . TYR A 1 93 ? 7.372 -17.626 18.717 1.00 30.64 93 TYR B N 1
ATOM 1392 C CA . TYR A 1 93 ? 6.607 -16.538 19.304 1.00 30.08 93 TYR B CA 1
ATOM 1393 C C . TYR A 1 93 ? 5.351 -17.063 19.966 1.00 31.40 93 TYR B C 1
ATOM 1394 O O . TYR A 1 93 ? 4.624 -17.878 19.397 1.00 29.69 93 TYR B O 1
ATOM 1412 N N . SER A 1 94 ? 5.107 -16.592 21.180 1.00 32.30 94 SER B N 1
ATOM 1413 C CA . SER A 1 94 ? 3.862 -16.858 21.874 1.00 31.86 94 SER B CA 1
ATOM 1414 C C . SER A 1 94 ? 3.378 -15.545 22.464 1.00 36.57 94 SER B C 1
ATOM 1415 O O . SER A 1 94 ? 4.121 -14.841 23.148 1.00 45.43 94 SER B O 1
ATOM 1423 N N . LYS A 1 95 ? 2.127 -15.213 22.178 1.00 34.73 95 LYS B N 1
ATOM 1424 C CA . LYS A 1 95 ? 1.553 -13.951 22.610 1.00 40.44 95 LYS B CA 1
ATOM 1425 C C . LYS A 1 95 ? 1.522 -13.846 24.136 1.00 42.44 95 LYS B C 1
ATOM 1426 O O . LYS A 1 95 ? 1.745 -12.776 24.700 1.00 49.96 95 LYS B O 1
ATOM 1445 N N . LYS A 1 96 ? 1.247 -14.967 24.794 1.00 42.69 96 LYS B N 1
ATOM 1446 C CA . LYS A 1 96 ? 1.150 -15.007 26.252 1.00 73.15 96 LYS B CA 1
ATOM 1447 C C . LYS A 1 96 ? 2.448 -14.632 26.972 1.00 82.04 96 LYS B C 1
ATOM 1448 O O . LYS A 1 96 ? 2.420 -14.233 28.137 1.00 96.08 96 LYS B O 1
ATOM 1467 N N . ASP A 1 97 ? 3.579 -14.756 26.285 1.00 76.94 97 ASP B N 1
ATOM 1468 C CA . ASP A 1 97 ? 4.878 -14.531 26.914 1.00 75.91 97 ASP B CA 1
ATOM 1469 C C . ASP A 1 97 ? 5.313 -13.069 26.824 1.00 71.36 97 ASP B C 1
ATOM 1470 O O . ASP A 1 97 ? 4.827 -12.314 25.982 1.00 84.37 97 ASP B O 1
ATOM 1479 N N . MET B 1 1 ? 0.276 0.408 2.444 1.00 19.16 1 MET A N 1
ATOM 1480 C CA . MET B 1 1 ? 0.593 1.823 2.112 1.00 22.84 1 MET A CA 1
ATOM 1481 C C . MET B 1 1 ? 1.932 2.195 2.719 1.00 24.00 1 MET A C 1
ATOM 1482 O O . MET B 1 1 ? 2.435 1.520 3.626 1.00 19.62 1 MET A O 1
ATOM 1498 N N . GLN B 1 2 ? 2.525 3.264 2.207 1.00 22.72 2 GLN A N 1
ATOM 1499 C CA . GLN B 1 2 ? 3.716 3.806 2.828 1.00 21.98 2 GLN A CA 1
ATOM 1500 C C . GLN B 1 2 ? 3.645 5.327 2.914 1.00 26.16 2 GLN A C 1
ATOM 1501 O O . GLN B 1 2 ? 2.701 5.949 2.433 1.00 19.58 2 GLN A O 1
ATOM 1515 N N . ILE B 1 3 ? 4.644 5.910 3.562 1.00 20.75 3 ILE A N 1
ATOM 1516 C CA . ILE B 1 3 ? 4.681 7.344 3.789 1.00 20.75 3 ILE A CA 1
ATOM 1517 C C . ILE B 1 3 ? 5.674 7.983 2.831 1.00 19.40 3 ILE A C 1
ATOM 1518 O O . ILE B 1 3 ? 6.819 7.540 2.706 1.00 23.20 3 ILE A O 1
ATOM 1534 N N . GLY B 1 4 ? 5.228 9.025 2.142 1.00 21.14 4 GLY A N 1
ATOM 1535 C CA . GLY B 1 4 ? 6.086 9.726 1.213 1.00 22.28 4 GLY A CA 1
ATOM 1536 C C . GLY B 1 4 ? 6.136 11.202 1.541 1.00 23.31 4 GLY A C 1
ATOM 1537 O O . GLY B 1 4 ? 5.179 11.760 2.078 1.00 23.42 4 GLY A O 1
ATOM 1541 N N . ARG B 1 5 ? 7.269 11.822 1.235 1.00 22.90 5 ARG A N 1
ATOM 1542 C CA . ARG B 1 5 ? 7.392 13.271 1.286 1.00 21.42 5 ARG A CA 1
ATOM 1543 C C . ARG B 1 5 ? 7.312 13.800 -0.128 1.00 18.44 5 ARG A C 1
ATOM 1544 O O . ARG B 1 5 ? 8.051 13.345 -0.996 1.00 23.72 5 ARG A O 1
ATOM 1565 N N . VAL B 1 6 ? 6.414 14.752 -0.362 1.00 24.43 6 VAL A N 1
ATOM 1566 C CA . VAL B 1 6 ? 6.279 15.361 -1.679 1.00 23.47 6 VAL A CA 1
ATOM 1567 C C . VAL B 1 6 ? 7.527 16.176 -1.987 1.00 24.90 6 VAL A C 1
ATOM 1568 O O . VAL B 1 6 ? 7.818 17.148 -1.295 1.00 25.17 6 VAL A O 1
ATOM 1581 N N . ARG B 1 7 ? 8.252 15.787 -3.030 1.00 23.33 7 ARG A N 1
ATOM 1582 C CA . ARG B 1 7 ? 9.515 16.440 -3.369 1.00 27.62 7 ARG A CA 1
ATOM 1583 C C . ARG B 1 7 ? 9.478 17.198 -4.684 1.00 29.06 7 ARG A C 1
ATOM 1584 O O . ARG B 1 7 ? 10.333 18.046 -4.932 1.00 33.20 7 ARG A O 1
ATOM 1605 N N . GLY B 1 8 ? 8.505 16.894 -5.532 1.00 27.54 8 GLY A N 1
ATOM 1606 C CA . GLY B 1 8 ? 8.428 17.543 -6.826 1.00 28.67 8 GLY A CA 1
ATOM 1607 C C . GLY B 1 8 ? 7.317 17.023 -7.712 1.00 23.73 8 GLY A C 1
ATOM 1608 O O . GLY B 1 8 ? 6.412 16.321 -7.265 1.00 24.15 8 GLY A O 1
ATOM 1612 N N . THR B 1 9 ? 7.396 17.382 -8.985 1.00 22.47 9 THR A N 1
ATOM 1613 C CA . THR B 1 9 ? 6.390 16.995 -9.950 1.00 23.96 9 THR A CA 1
ATOM 1614 C C . THR B 1 9 ? 7.050 16.488 -11.223 1.00 26.91 9 THR A C 1
ATOM 1615 O O . THR B 1 9 ? 8.167 16.875 -11.567 1.00 26.11 9 THR A O 1
ATOM 1626 N N . VAL B 1 10 ? 6.337 15.614 -11.915 1.00 21.44 10 VAL A N 1
ATOM 1627 C CA . VAL B 1 10 ? 6.773 15.107 -13.200 1.00 20.20 10 VAL A CA 1
ATOM 1628 C C . VAL B 1 10 ? 5.754 15.555 -14.239 1.00 18.91 10 VAL A C 1
ATOM 1629 O O . VAL B 1 10 ? 4.551 15.410 -14.033 1.00 22.42 10 VAL A O 1
ATOM 1642 N N . VAL B 1 11 ? 6.241 16.109 -15.344 1.00 21.82 11 VAL A N 1
ATOM 1643 C CA . VAL B 1 11 ? 5.380 16.547 -16.434 1.00 21.26 11 VAL A CA 1
ATOM 1644 C C . VAL B 1 11 ? 5.675 15.729 -17.690 1.00 20.53 11 VAL A C 1
ATOM 1645 O O . VAL B 1 11 ? 6.833 15.568 -18.086 1.00 22.36 11 VAL A O 1
ATOM 1658 N N . SER B 1 12 ? 4.615 15.197 -18.294 1.00 20.20 12 SER A N 1
ATOM 1659 C CA . SER B 1 12 ? 4.717 14.403 -19.512 1.00 22.61 12 SER A CA 1
ATOM 1660 C C . SER B 1 12 ? 3.634 14.838 -20.494 1.00 24.60 12 SER A C 1
ATOM 1661 O O . SER B 1 12 ? 2.449 14.790 -20.174 1.00 31.40 12 SER A O 1
ATOM 1669 N N . SER B 1 13 ? 4.039 15.252 -21.692 1.00 24.61 13 SER A N 1
ATOM 1670 C CA . SER B 1 13 ? 3.081 15.714 -22.701 1.00 24.64 13 SER A CA 1
ATOM 1671 C C . SER B 1 13 ? 2.796 14.643 -23.753 1.00 26.55 13 SER A C 1
ATOM 1672 O O . SER B 1 13 ? 1.711 14.589 -24.320 1.00 32.29 13 SER A O 1
ATOM 1680 N N . GLN B 1 14 ? 3.785 13.801 -24.019 1.00 22.00 14 GLN A N 1
ATOM 1681 C CA . GLN B 1 14 ? 3.645 12.708 -24.970 1.00 21.81 14 GLN A CA 1
ATOM 1682 C C . GLN B 1 14 ? 3.264 11.480 -24.154 1.00 28.07 14 GLN A C 1
ATOM 1683 O O . GLN B 1 14 ? 4.115 10.878 -23.514 1.00 23.88 14 GLN A O 1
ATOM 1697 N N . LYS B 1 15 ? 1.981 11.128 -24.147 1.00 23.54 15 LYS A N 1
ATOM 1698 C CA . LYS B 1 15 ? 1.512 10.087 -23.247 1.00 22.79 15 LYS A CA 1
ATOM 1699 C C . LYS B 1 15 ? 0.214 9.402 -23.661 1.00 29.41 15 LYS A C 1
ATOM 1700 O O . LYS B 1 15 ? -0.487 9.839 -24.578 1.00 23.52 15 LYS A O 1
ATOM 1719 N N . GLU B 1 16 ? -0.082 8.302 -22.977 1.00 22.84 16 GLU A N 1
ATOM 1720 C CA . GLU B 1 16 ? -1.327 7.585 -23.185 1.00 19.18 16 GLU A CA 1
ATOM 1721 C C . GLU B 1 16 ? -2.476 8.550 -22.905 1.00 19.20 16 GLU A C 1
ATOM 1722 O O . GLU B 1 16 ? -2.495 9.216 -21.866 1.00 19.16 16 GLU A O 1
ATOM 1734 N N . PRO B 1 17 ? -3.438 8.635 -23.835 1.00 22.91 17 PRO A N 1
ATOM 1735 C CA . PRO B 1 17 ? -4.542 9.599 -23.700 1.00 22.69 17 PRO A CA 1
ATOM 1736 C C . PRO B 1 17 ? -5.377 9.405 -22.437 1.00 26.33 17 PRO A C 1
ATOM 1737 O O . PRO B 1 17 ? -5.910 10.376 -21.912 1.00 23.79 17 PRO A O 1
ATOM 1748 N N . SER B 1 18 ? -5.484 8.174 -21.953 1.00 22.09 18 SER A N 1
ATOM 1749 C CA . SER B 1 18 ? -6.210 7.910 -20.714 1.00 26.91 18 SER A CA 1
ATOM 1750 C C . SER B 1 18 ? -5.606 8.669 -19.537 1.00 31.88 18 SER A C 1
ATOM 1751 O O . SER B 1 18 ? -6.299 8.944 -18.556 1.00 30.77 18 SER A O 1
ATOM 1759 N N . MET B 1 19 ? -4.323 9.011 -19.635 1.00 25.94 19 MET A N 1
ATOM 1760 C CA . MET B 1 19 ? -3.608 9.615 -18.512 1.00 22.83 19 MET A CA 1
ATOM 1761 C C . MET B 1 19 ? -3.630 11.138 -18.511 1.00 24.61 19 MET A C 1
ATOM 1762 O O . MET B 1 19 ? -3.097 11.759 -17.598 1.00 24.46 19 MET A O 1
ATOM 1776 N N . VAL B 1 20 ? -4.236 11.751 -19.522 1.00 23.73 20 VAL A N 1
ATOM 1777 C CA . VAL B 1 20 ? -4.328 13.206 -19.535 1.00 25.57 20 VAL A CA 1
ATOM 1778 C C . VAL B 1 20 ? -5.214 13.648 -18.375 1.00 22.33 20 VAL A C 1
ATOM 1779 O O . VAL B 1 20 ? -6.236 13.018 -18.090 1.00 26.32 20 VAL A O 1
ATOM 1792 N N . GLY B 1 21 ? -4.796 14.701 -17.686 1.00 22.96 21 GLY A N 1
ATOM 1793 C CA . GLY B 1 21 ? -5.537 15.215 -16.548 1.00 29.42 21 GLY A CA 1
ATOM 1794 C C . GLY B 1 21 ? -5.069 14.676 -15.206 1.00 32.19 21 GLY A C 1
ATOM 1795 O O . GLY B 1 21 ? -5.638 15.014 -14.172 1.00 30.33 21 GLY A O 1
ATOM 1799 N N . VAL B 1 22 ? -4.045 13.832 -15.210 1.00 24.70 22 VAL A N 1
ATOM 1800 C CA . VAL B 1 22 ? -3.519 13.285 -13.961 1.00 22.21 22 VAL A CA 1
ATOM 1801 C C . VAL B 1 22 ? -2.275 14.045 -13.520 1.00 22.20 22 VAL A C 1
AT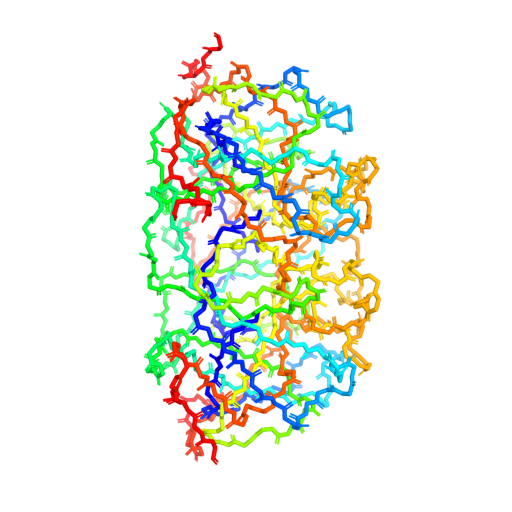OM 1802 O O . VAL B 1 22 ? -1.325 14.180 -14.288 1.00 26.70 22 VAL A O 1
ATOM 1815 N N . LYS B 1 23 ? -2.279 14.532 -12.279 1.00 20.94 23 LYS A N 1
ATOM 1816 C CA . LYS B 1 23 ? -1.108 15.191 -11.717 1.00 25.27 23 LYS A CA 1
ATOM 1817 C C . LYS B 1 23 ? -0.149 14.151 -11.149 1.00 22.57 23 LYS A C 1
ATOM 1818 O O . LYS B 1 23 ? -0.567 13.244 -10.432 1.00 25.60 23 LYS A O 1
ATOM 1837 N N . PHE B 1 24 ? 1.129 14.297 -11.480 1.00 21.25 24 PHE A N 1
ATOM 1838 C CA . PHE B 1 24 ? 2.167 13.355 -11.077 1.00 20.05 24 PHE A CA 1
ATOM 1839 C C . PHE B 1 24 ? 3.086 13.962 -10.029 1.00 22.45 24 PHE A C 1
ATOM 1840 O O . PHE B 1 24 ? 3.891 14.839 -10.339 1.00 26.68 24 PHE A O 1
ATOM 1857 N N . LEU B 1 25 ? 2.997 13.473 -8.797 1.00 18.96 25 LEU A N 1
ATOM 1858 C CA . LEU B 1 25 ? 3.887 13.929 -7.736 1.00 19.26 25 LEU A CA 1
ATOM 1859 C C . LEU B 1 25 ? 5.061 12.981 -7.552 1.00 23.00 25 LEU A C 1
ATOM 1860 O O . LEU B 1 25 ? 4.883 11.761 -7.508 1.00 21.94 25 LEU A O 1
ATOM 1876 N N . LEU B 1 26 ? 6.257 13.552 -7.441 1.00 23.00 26 LEU A N 1
ATOM 1877 C CA . LEU B 1 26 ? 7.443 12.799 -7.076 1.00 19.81 26 LEU A CA 1
ATOM 1878 C C . LEU B 1 26 ? 7.494 12.677 -5.559 1.00 25.78 26 LEU A C 1
ATOM 1879 O O . LEU B 1 26 ? 7.662 13.673 -4.853 1.00 23.52 26 LEU A O 1
ATOM 1895 N N . LEU B 1 27 ? 7.346 11.451 -5.066 1.00 22.05 27 LEU A N 1
ATOM 1896 C CA . LEU B 1 27 ? 7.356 11.186 -3.632 1.00 20.93 27 LEU A CA 1
ATOM 1897 C C . LEU B 1 27 ? 8.643 10.488 -3.217 1.00 26.30 27 LEU A C 1
ATOM 1898 O O . LEU B 1 27 ? 9.034 9.479 -3.808 1.00 25.26 27 LEU A O 1
ATOM 1914 N N . GLN B 1 28 ? 9.287 11.029 -2.190 1.00 24.54 28 GLN A N 1
ATOM 1915 C CA . GLN B 1 28 ? 10.428 10.387 -1.561 1.00 22.67 28 GLN A CA 1
ATOM 1916 C C . GLN B 1 28 ? 9.925 9.490 -0.444 1.00 20.93 28 GLN A C 1
ATOM 1917 O O . GLN B 1 28 ? 9.204 9.944 0.437 1.00 25.59 28 GLN A O 1
ATOM 1931 N N . LEU B 1 29 ? 10.297 8.217 -0.468 1.00 19.46 29 LEU A N 1
ATOM 1932 C CA . LEU B 1 29 ? 9.911 7.328 0.616 1.00 24.72 29 LEU A CA 1
ATOM 1933 C C . LEU B 1 29 ? 10.613 7.794 1.882 1.00 23.13 29 LEU A C 1
ATOM 1934 O O . LEU B 1 29 ? 11.815 8.044 1.865 1.00 24.95 29 LEU A O 1
ATOM 1950 N N . ILE B 1 30 ? 9.858 7.927 2.967 1.00 22.82 30 ILE A N 1
ATOM 1951 C CA . ILE B 1 30 ? 10.427 8.280 4.264 1.00 23.60 30 ILE A CA 1
ATOM 1952 C C . ILE B 1 30 ? 9.884 7.358 5.345 1.00 23.43 30 ILE A C 1
ATOM 1953 O O . ILE B 1 30 ? 8.841 6.726 5.167 1.00 23.28 30 ILE A O 1
ATOM 1969 N N . ASP B 1 31 ? 10.590 7.277 6.468 1.00 26.92 31 ASP A N 1
ATOM 1970 C CA . ASP B 1 31 ? 10.067 6.563 7.628 1.00 24.07 31 ASP A CA 1
ATOM 1971 C C . ASP B 1 31 ? 9.302 7.540 8.510 1.00 25.83 31 ASP A C 1
ATOM 1972 O O . ASP B 1 31 ? 9.143 8.706 8.162 1.00 24.61 31 ASP A O 1
ATOM 1981 N N . GLU B 1 32 ? 8.827 7.065 9.652 1.00 27.71 32 GLU A N 1
ATOM 1982 C CA . GLU B 1 32 ? 7.902 7.841 10.464 1.00 27.96 32 GLU A CA 1
ATOM 1983 C C . GLU B 1 32 ? 8.548 9.052 11.138 1.00 30.64 32 GLU A C 1
ATOM 1984 O O . GLU B 1 32 ? 7.845 9.907 11.677 1.00 30.38 32 GLU A O 1
ATOM 1996 N N . ALA B 1 33 ? 9.876 9.128 11.111 1.00 27.19 33 ALA A N 1
ATOM 1997 C CA . ALA B 1 33 ? 10.571 10.301 11.640 1.00 29.32 33 ALA A CA 1
ATOM 1998 C C . ALA B 1 33 ? 10.997 11.253 10.519 1.00 31.02 33 ALA A C 1
ATOM 1999 O O . ALA B 1 33 ? 11.636 12.270 10.769 1.00 31.45 33 ALA A O 1
ATOM 2006 N N . GLY B 1 34 ? 10.649 10.924 9.281 1.00 28.82 34 GLY A N 1
ATOM 2007 C CA . GLY B 1 34 ? 10.930 11.808 8.164 1.00 25.71 34 GLY A CA 1
ATOM 2008 C C . GLY B 1 34 ? 12.258 11.541 7.489 1.00 27.04 34 GLY A C 1
ATOM 2009 O O . GLY B 1 34 ? 12.687 12.311 6.631 1.00 33.86 34 GLY A O 1
ATOM 2013 N N . GLN B 1 35 ? 12.912 10.447 7.870 1.00 23.19 35 GLN A N 1
ATOM 2014 C CA . GLN B 1 35 ? 14.206 10.101 7.303 1.00 23.61 35 GLN A CA 1
ATOM 2015 C C . GLN B 1 35 ? 14.042 9.533 5.896 1.00 29.42 35 GLN A C 1
ATOM 2016 O O . GLN B 1 35 ? 13.188 8.675 5.674 1.00 27.53 35 GLN A O 1
ATOM 2030 N N . PRO B 1 36 ? 14.862 10.008 4.941 1.00 35.81 36 PRO A N 1
ATOM 2031 C CA . PRO B 1 36 ? 14.783 9.550 3.548 1.00 33.98 36 PRO A CA 1
ATOM 2032 C C . PRO B 1 36 ? 15.184 8.099 3.389 1.00 33.22 36 PRO A C 1
ATOM 2033 O O . PRO B 1 36 ? 16.205 7.678 3.936 1.00 30.63 36 PRO A O 1
ATOM 2044 N N . LEU B 1 37 ? 14.394 7.346 2.636 1.00 27.06 37 LEU A N 1
ATOM 2045 C CA . LEU B 1 37 ? 14.755 5.986 2.278 1.00 29.29 37 LEU A CA 1
ATOM 2046 C C . LEU B 1 37 ? 15.070 5.934 0.786 1.00 28.07 37 LEU A C 1
ATOM 2047 O O . LEU B 1 37 ? 14.529 6.722 0.010 1.00 32.32 37 LEU A O 1
ATOM 2063 N N . PRO B 1 38 ? 15.950 5.008 0.381 1.00 29.40 38 PRO A N 1
ATOM 2064 C CA . PRO B 1 38 ? 16.417 4.948 -1.007 1.00 35.23 38 PRO A CA 1
ATOM 2065 C C . PRO B 1 38 ? 15.380 4.353 -1.948 1.00 37.40 38 PRO A C 1
ATOM 2066 O O . PRO B 1 38 ? 15.659 3.388 -2.665 1.00 35.67 38 PRO A O 1
ATOM 2077 N N . GLN B 1 39 ? 14.183 4.927 -1.928 1.00 34.34 39 GLN A N 1
ATOM 2078 C CA . GLN B 1 39 ? 13.139 4.567 -2.871 1.00 31.99 39 GLN A CA 1
ATOM 2079 C C . GLN B 1 39 ? 12.272 5.787 -3.097 1.00 30.65 39 GLN A C 1
ATOM 2080 O O . GLN B 1 39 ? 12.239 6.711 -2.281 1.00 28.96 39 GLN A O 1
ATOM 2094 N N . TYR B 1 40 ? 11.557 5.786 -4.208 1.00 25.33 40 TYR A N 1
ATOM 2095 C CA . TYR B 1 40 ? 10.667 6.881 -4.515 1.00 23.55 40 TYR A CA 1
ATOM 2096 C C . TYR B 1 40 ? 9.481 6.309 -5.258 1.00 23.77 40 TYR A C 1
ATOM 2097 O O . TYR B 1 40 ? 9.495 5.152 -5.675 1.00 22.48 40 TYR A O 1
ATOM 2115 N N . GLU B 1 41 ? 8.444 7.121 -5.410 1.00 20.92 41 GLU A N 1
ATOM 2116 C CA . GLU B 1 41 ? 7.292 6.742 -6.209 1.00 21.29 41 GLU A CA 1
ATOM 2117 C C . GLU B 1 41 ? 6.746 7.993 -6.889 1.00 21.12 41 GLU A C 1
ATOM 2118 O O . GLU B 1 41 ? 6.712 9.069 -6.291 1.00 23.94 41 GLU A O 1
ATOM 2130 N N . VAL B 1 42 ? 6.356 7.864 -8.150 1.00 18.84 42 VAL A N 1
ATOM 2131 C CA . VAL B 1 42 ? 5.633 8.931 -8.816 1.00 20.27 42 VAL A CA 1
ATOM 2132 C C . VAL B 1 42 ? 4.167 8.541 -8.764 1.00 24.08 42 VAL A C 1
ATOM 2133 O O . VAL B 1 42 ? 3.770 7.505 -9.300 1.00 20.34 42 VAL A O 1
ATOM 2146 N N . ALA B 1 43 ? 3.365 9.363 -8.098 1.00 20.05 43 ALA A N 1
ATOM 2147 C CA . ALA B 1 43 ? 1.996 8.994 -7.777 1.00 20.67 43 ALA A CA 1
ATOM 2148 C C . ALA B 1 43 ? 0.993 9.990 -8.321 1.00 23.24 43 ALA A C 1
ATOM 2149 O O . ALA B 1 43 ? 1.252 11.193 -8.342 1.00 20.61 43 ALA A O 1
ATOM 2156 N N . ALA B 1 44 ? -0.153 9.472 -8.760 1.00 20.85 44 ALA A N 1
ATOM 2157 C CA . ALA B 1 44 ? -1.305 10.297 -9.083 1.00 20.96 44 ALA A CA 1
ATOM 2158 C C . ALA B 1 44 ? -1.792 10.982 -7.819 1.00 22.04 44 ALA A C 1
ATOM 2159 O O . ALA B 1 44 ? -1.870 10.358 -6.761 1.00 23.98 44 ALA A O 1
ATOM 2166 N N . ASP B 1 45 ? -2.120 12.263 -7.923 1.00 22.20 45 ASP A N 1
ATOM 2167 C CA . ASP B 1 45 ? -2.610 13.010 -6.770 1.00 22.60 45 ASP A CA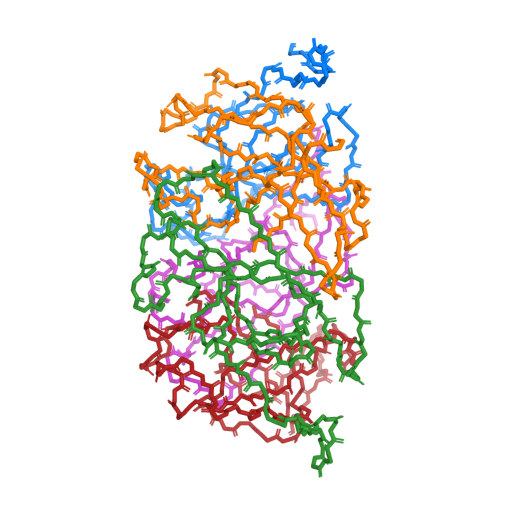 1
ATOM 2168 C C . ASP B 1 45 ? -3.918 13.723 -7.076 1.00 28.83 45 ASP A C 1
ATOM 2169 O O . ASP B 1 45 ? -3.938 14.728 -7.791 1.00 29.15 45 ASP A O 1
ATOM 2178 N N . GLY B 1 46 ? -5.009 13.199 -6.528 1.00 27.77 46 GLY A N 1
ATOM 2179 C CA . GLY B 1 46 ? -6.304 13.850 -6.635 1.00 32.16 46 GLY A CA 1
ATOM 2180 C C . GLY B 1 46 ? -6.755 14.437 -5.308 1.00 36.59 46 GLY A C 1
ATOM 2181 O O . GLY B 1 46 ? -7.910 14.828 -5.154 1.00 33.83 46 GLY A O 1
ATOM 2185 N N . VAL B 1 47 ? -5.835 14.496 -4.350 1.00 30.52 47 VAL A N 1
ATOM 2186 C CA . VAL B 1 47 ? -6.114 15.058 -3.034 1.00 28.85 47 VAL A CA 1
ATOM 2187 C C . VAL B 1 47 ? -5.646 16.512 -2.973 1.00 34.40 47 VAL A C 1
ATOM 2188 O O . VAL B 1 47 ? -6.328 17.368 -2.414 1.00 39.80 47 VAL A O 1
ATOM 2201 N N . GLY B 1 48 ? -4.484 16.786 -3.555 1.00 28.16 48 GLY A N 1
ATOM 2202 C CA . GLY B 1 48 ? -3.961 18.143 -3.623 1.00 30.55 48 GLY A CA 1
ATOM 2203 C C . GLY B 1 48 ? -2.837 18.417 -2.642 1.00 33.76 48 GLY A C 1
ATOM 2204 O O . GLY B 1 48 ? -2.890 19.372 -1.862 1.00 34.26 48 GLY A O 1
ATOM 2208 N N . ALA B 1 49 ? -1.797 17.592 -2.697 1.00 30.12 49 ALA A N 1
ATOM 2209 C CA . ALA B 1 49 ? -0.693 17.693 -1.756 1.00 30.91 49 ALA A CA 1
ATOM 2210 C C . ALA B 1 49 ? 0.394 18.628 -2.272 1.00 30.60 49 ALA A C 1
ATOM 2211 O O . ALA B 1 49 ? 0.746 18.601 -3.446 1.00 31.40 49 ALA A O 1
ATOM 2218 N N . GLY B 1 50 ? 0.930 19.448 -1.378 1.00 32.16 50 GLY A N 1
ATOM 2219 C CA . GLY B 1 50 ? 1.956 20.402 -1.746 1.00 33.83 50 GLY A CA 1
ATOM 2220 C C . GLY B 1 50 ? 3.343 19.949 -1.349 1.00 30.59 50 GLY A C 1
ATOM 2221 O O . GLY B 1 50 ? 3.516 18.948 -0.657 1.00 31.80 50 GLY A O 1
ATOM 2225 N N . LEU B 1 51 ? 4.335 20.710 -1.791 1.00 28.60 51 LEU A N 1
ATOM 2226 C CA . LEU B 1 51 ? 5.732 20.414 -1.517 1.00 24.18 51 LEU A CA 1
ATOM 2227 C C . LEU B 1 51 ? 5.990 20.231 -0.027 1.00 28.98 51 LEU A C 1
ATOM 2228 O O . LEU B 1 51 ? 5.495 21.000 0.793 1.00 28.40 51 LEU A O 1
ATOM 2244 N N . ASP B 1 52 ? 6.765 19.197 0.294 1.00 26.34 52 ASP A N 1
ATOM 2245 C CA . ASP B 1 52 ? 7.216 18.883 1.655 1.00 30.68 52 ASP A CA 1
ATOM 2246 C C . ASP B 1 52 ? 6.137 18.319 2.584 1.00 27.81 52 ASP A C 1
ATOM 2247 O O . ASP B 1 52 ? 6.429 17.933 3.716 1.00 30.60 52 ASP A O 1
ATOM 2256 N N . GLU B 1 53 ? 4.900 18.251 2.115 1.00 25.66 53 GLU A N 1
ATOM 2257 C CA . GLU B 1 53 ? 3.855 17.603 2.894 1.00 23.54 53 GLU A CA 1
ATOM 2258 C C . GLU B 1 53 ? 4.112 16.097 2.959 1.00 25.47 53 GLU A C 1
ATOM 2259 O O . GLU B 1 53 ? 4.762 15.533 2.074 1.00 25.38 53 GLU A O 1
ATOM 2271 N N . TRP B 1 54 ? 3.631 15.457 4.023 1.00 24.78 54 TRP A N 1
ATOM 2272 C CA . TRP B 1 54 ? 3.695 14.002 4.134 1.00 24.18 54 TRP A CA 1
ATOM 2273 C C . TRP B 1 54 ? 2.392 13.409 3.632 1.00 20.86 54 TRP A C 1
ATOM 2274 O O . TRP B 1 54 ? 1.302 13.892 3.970 1.00 22.90 54 TRP A O 1
ATOM 2295 N N . VAL B 1 55 ? 2.497 12.353 2.834 1.00 24.61 55 VAL A N 1
ATOM 2296 C CA . VAL B 1 55 ? 1.313 11.697 2.311 1.00 17.65 55 VAL A CA 1
ATOM 2297 C C . VAL B 1 55 ? 1.356 10.187 2.507 1.00 19.82 55 VAL A C 1
ATOM 2298 O O . VAL B 1 55 ? 2.423 9.572 2.594 1.00 20.93 55 VAL A O 1
ATOM 2311 N N . LEU B 1 56 ? 0.170 9.609 2.575 1.00 20.91 56 LEU A N 1
ATOM 2312 C CA . LEU B 1 56 ? -0.005 8.175 2.563 1.00 17.83 56 LEU A CA 1
ATOM 2313 C C . LEU B 1 56 ? -0.296 7.809 1.119 1.00 17.10 56 LEU A C 1
ATOM 2314 O O . LEU B 1 56 ? -1.168 8.407 0.495 1.00 21.22 56 LEU A O 1
ATOM 2330 N N . PHE B 1 57 ? 0.442 6.854 0.573 1.00 20.45 57 PHE A N 1
ATOM 2331 C CA . PHE B 1 57 ? 0.193 6.426 -0.794 1.00 19.17 57 PHE A CA 1
ATOM 2332 C C . PHE B 1 57 ? 0.097 4.914 -0.904 1.00 19.77 57 PHE A C 1
ATOM 2333 O O . PHE B 1 57 ? 0.684 4.174 -0.100 1.00 20.72 57 PHE A O 1
ATOM 2350 N N . SER B 1 58 ? -0.671 4.479 -1.900 1.00 18.47 58 SER A N 1
ATOM 2351 C CA . SER B 1 58 ? -0.861 3.066 -2.195 1.00 18.89 58 SER A CA 1
ATOM 2352 C C . SER B 1 58 ? -0.288 2.719 -3.565 1.00 19.89 58 SER A C 1
ATOM 2353 O O . SER B 1 58 ? -0.198 3.570 -4.453 1.00 18.37 58 SER A O 1
ATOM 2361 N N . ARG B 1 59 ? 0.085 1.454 -3.724 1.00 17.93 59 ARG A N 1
ATOM 2362 C CA . ARG B 1 59 ? 0.626 0.951 -4.974 1.00 19.72 59 ARG A CA 1
ATOM 2363 C C . ARG B 1 59 ? -0.263 -0.146 -5.558 1.00 19.62 59 ARG A C 1
ATOM 2364 O O . ARG B 1 59 ? -1.003 -0.827 -4.837 1.00 20.71 59 ARG A O 1
ATOM 2385 N N . GLY B 1 60 ? -0.170 -0.324 -6.867 1.00 17.34 60 GLY A N 1
ATOM 2386 C CA . GLY B 1 60 ? -0.886 -1.387 -7.547 1.00 18.39 60 GLY A CA 1
ATOM 2387 C C . GLY B 1 60 ? -2.271 -0.965 -7.982 1.00 20.28 60 GLY A C 1
ATOM 2388 O O . GLY B 1 60 ? -2.543 0.219 -8.172 1.00 20.04 60 GLY A O 1
ATOM 2392 N N . SER B 1 61 ? -3.156 -1.944 -8.125 1.00 17.70 61 SER A N 1
ATOM 2393 C CA . SER B 1 61 ? -4.501 -1.698 -8.628 1.00 16.15 61 SER A CA 1
ATOM 2394 C C . SER B 1 61 ? -5.328 -0.817 -7.691 1.00 18.73 61 SER A C 1
ATOM 2395 O O . SER B 1 61 ? -6.386 -0.326 -8.075 1.00 20.38 61 SER A O 1
ATOM 2403 N N . ALA B 1 62 ? -4.840 -0.628 -6.467 1.00 20.80 62 ALA A N 1
ATOM 2404 C CA . ALA B 1 62 ? -5.422 0.335 -5.540 1.00 21.21 62 ALA A CA 1
ATOM 2405 C C . ALA B 1 62 ? -5.569 1.703 -6.203 1.00 17.91 62 ALA A C 1
ATOM 2406 O O . ALA B 1 62 ? -6.524 2.428 -5.944 1.00 20.82 62 ALA A O 1
ATOM 2413 N N . ALA B 1 63 ? -4.618 2.049 -7.064 1.00 16.92 63 ALA A N 1
ATOM 2414 C CA . ALA B 1 63 ? -4.599 3.372 -7.675 1.00 17.79 63 ALA A CA 1
ATOM 2415 C C . ALA B 1 63 ? -5.773 3.567 -8.625 1.00 21.42 63 ALA A C 1
ATOM 2416 O O . ALA B 1 63 ? -6.158 4.702 -8.915 1.00 21.74 63 ALA A O 1
ATOM 2423 N N . ARG B 1 64 ? -6.348 2.462 -9.094 1.00 19.47 64 ARG A N 1
ATOM 2424 C CA . ARG B 1 64 ? -7.462 2.524 -10.038 1.00 21.11 64 ARG A CA 1
ATOM 2425 C C . ARG B 1 64 ? -8.829 2.583 -9.346 1.00 27.06 64 ARG A C 1
ATOM 2426 O O . ARG B 1 64 ? -9.863 2.593 -10.011 1.00 28.65 64 ARG A O 1
ATOM 2447 N N . GLN B 1 65 ? -8.839 2.628 -8.019 1.00 22.16 65 GLN A N 1
ATOM 2448 C CA . GLN B 1 65 ? -10.099 2.595 -7.286 1.00 26.71 65 GLN A CA 1
ATOM 2449 C C . GLN B 1 65 ? -10.716 3.982 -7.142 1.00 34.64 65 GLN A C 1
ATOM 2450 O O . GLN B 1 65 ? -11.911 4.110 -6.851 1.00 38.70 65 GLN A O 1
ATOM 2464 N N . VAL B 1 66 ? -9.910 5.016 -7.364 1.00 24.34 66 VAL A N 1
ATOM 2465 C CA . VAL B 1 66 ? -10.388 6.391 -7.275 1.00 24.38 66 VAL A CA 1
ATOM 2466 C C . VAL B 1 66 ? -11.239 6.721 -8.495 1.00 25.78 66 VAL A C 1
ATOM 2467 O O . VAL B 1 66 ? -10.850 6.430 -9.628 1.00 27.01 66 VAL A O 1
ATOM 2480 N N . ALA B 1 67 ? -12.401 7.321 -8.260 1.00 32.40 67 ALA A N 1
ATOM 2481 C CA . ALA B 1 67 ? -13.310 7.671 -9.347 1.00 30.77 67 ALA A CA 1
ATOM 2482 C C . ALA B 1 67 ? -12.556 8.381 -10.469 1.00 28.70 67 ALA A C 1
ATOM 2483 O O . ALA B 1 67 ? -11.810 9.338 -10.230 1.00 29.72 67 ALA A O 1
ATOM 2490 N N . GLY B 1 68 ? -12.753 7.903 -11.694 1.00 33.80 68 GLY A N 1
ATOM 2491 C CA . GLY B 1 68 ? -12.088 8.480 -12.849 1.00 34.64 68 GLY A CA 1
ATOM 2492 C C . GLY B 1 68 ? -10.866 7.697 -13.300 1.00 36.13 68 GLY A C 1
ATOM 2493 O O . GLY B 1 68 ? -10.399 7.875 -14.422 1.00 30.95 68 GLY A O 1
ATOM 2497 N N . SER B 1 69 ? -10.354 6.819 -12.439 1.00 25.46 69 SER A N 1
ATOM 2498 C CA . SER B 1 69 ? -9.107 6.116 -12.729 1.00 23.59 69 SER A CA 1
ATOM 2499 C C . SER B 1 69 ? -9.269 4.612 -12.901 1.00 21.39 69 SER A C 1
ATOM 2500 O O . SER B 1 69 ? -8.279 3.889 -12.997 1.00 22.82 69 SER A O 1
ATOM 2508 N N . GLU B 1 70 ? -10.514 4.151 -12.966 1.00 25.81 70 GLU A N 1
ATOM 2509 C CA . GLU B 1 70 ? -10.811 2.727 -13.079 1.00 23.74 70 GLU A CA 1
ATOM 2510 C C . GLU B 1 70 ? -10.107 2.044 -14.251 1.00 21.23 70 GLU A C 1
ATOM 2511 O O . GLU B 1 70 ? -9.714 0.881 -14.153 1.00 26.85 70 GLU A O 1
ATOM 2523 N N . LYS B 1 71 ? -9.947 2.761 -15.356 1.00 23.76 71 LYS A N 1
ATOM 2524 C CA . LYS B 1 71 ? -9.300 2.192 -16.533 1.00 26.78 71 LYS A CA 1
ATOM 2525 C C . LYS B 1 71 ? -8.049 2.968 -16.945 1.00 23.33 71 LYS A C 1
ATOM 2526 O O . LYS B 1 71 ? -7.666 2.958 -18.113 1.00 23.80 71 LYS A O 1
ATOM 2545 N N . ARG B 1 72 ? -7.405 3.628 -15.987 1.00 22.36 72 ARG A N 1
ATOM 2546 C CA . ARG B 1 72 ? -6.131 4.284 -16.244 1.00 22.19 72 ARG A CA 1
ATOM 2547 C C . ARG B 1 72 ? -4.970 3.364 -15.872 1.00 23.12 72 ARG A C 1
ATOM 2548 O O . ARG B 1 72 ? -5.059 2.625 -14.893 1.00 20.90 72 ARG A O 1
ATOM 2569 N N . PRO B 1 73 ? -3.871 3.419 -16.645 1.00 19.29 73 PRO A N 1
ATOM 2570 C CA . PRO B 1 73 ? -2.667 2.619 -16.379 1.00 17.63 73 PRO A CA 1
ATOM 2571 C C . PRO B 1 73 ? -1.822 3.241 -15.268 1.00 15.87 73 PRO A C 1
ATOM 2572 O O . PRO B 1 73 ? -0.643 3.547 -15.449 1.00 21.42 73 PRO A O 1
ATOM 2583 N N . VAL B 1 74 ? -2.450 3.417 -14.112 1.00 18.40 74 VAL A N 1
ATOM 2584 C CA . VAL B 1 74 ? -1.828 4.078 -12.976 1.00 17.07 74 VAL A CA 1
ATOM 2585 C C . VAL B 1 74 ? -1.624 3.044 -11.868 1.00 21.92 74 VAL A C 1
ATOM 2586 O O . VAL B 1 74 ? -2.503 2.220 -11.623 1.00 18.87 74 VAL A O 1
ATOM 2599 N N . ASP B 1 75 ? -0.450 3.061 -11.237 1.00 17.91 75 ASP A N 1
ATOM 2600 C CA . ASP B 1 75 ? -0.081 2.050 -10.239 1.00 17.10 75 ASP A CA 1
ATOM 2601 C C . ASP B 1 75 ? 0.375 2.651 -8.907 1.00 21.30 75 ASP A C 1
ATOM 2602 O O . ASP B 1 75 ? 0.930 1.950 -8.062 1.00 20.29 75 ASP A O 1
ATOM 2611 N N . ALA B 1 76 ? 0.157 3.948 -8.726 1.00 18.89 76 ALA A N 1
ATOM 2612 C CA . ALA B 1 76 ? 0.459 4.595 -7.454 1.00 18.57 76 ALA A CA 1
ATOM 2613 C C . ALA B 1 76 ? -0.441 5.807 -7.276 1.00 18.91 76 ALA A C 1
ATOM 2614 O O . ALA B 1 76 ? -0.668 6.564 -8.219 1.00 18.56 76 ALA A O 1
ATOM 2621 N N . VAL B 1 77 ? -0.969 5.972 -6.068 1.00 18.84 77 VAL A N 1
ATOM 2622 C CA . VAL B 1 77 ? -1.922 7.033 -5.791 1.00 14.85 77 VAL A CA 1
ATOM 2623 C C . VAL B 1 77 ? -1.737 7.615 -4.393 1.00 19.27 77 VAL A C 1
ATOM 2624 O O . VAL B 1 77 ? -1.528 6.886 -3.424 1.00 19.66 77 VAL A O 1
ATOM 2637 N N . VAL B 1 78 ? -1.793 8.937 -4.298 1.00 19.32 78 VAL A N 1
ATOM 2638 C CA . VAL B 1 78 ? -1.878 9.603 -3.002 1.00 16.83 78 VAL A CA 1
ATOM 2639 C C . VAL B 1 78 ? -3.301 9.420 -2.472 1.00 20.87 78 VAL A C 1
ATOM 2640 O O . VAL B 1 78 ? -4.269 9.766 -3.154 1.00 22.69 78 VAL A O 1
ATOM 2653 N N . ILE B 1 79 ? -3.443 8.858 -1.274 1.00 21.53 79 ILE A N 1
ATOM 2654 C CA . ILE B 1 79 ? -4.778 8.650 -0.719 1.00 25.03 79 ILE A CA 1
ATOM 2655 C C . ILE B 1 79 ? -5.109 9.647 0.389 1.00 22.93 79 ILE A C 1
ATOM 2656 O O . ILE B 1 79 ? -6.275 9.846 0.724 1.00 27.13 79 ILE A O 1
ATOM 2672 N N . GLY B 1 80 ? -4.091 10.286 0.947 1.00 25.14 80 GLY A N 1
ATOM 2673 C CA . GLY B 1 80 ? -4.330 11.295 1.957 1.00 27.78 80 GLY A CA 1
ATOM 2674 C C . GLY B 1 80 ? -3.090 12.050 2.386 1.00 28.66 80 GLY A C 1
ATOM 2675 O O . GLY B 1 80 ? -1.956 11.573 2.263 1.00 22.88 80 GLY A O 1
ATOM 2679 N N . ILE B 1 81 ? -3.317 13.249 2.902 1.00 24.61 81 ILE A N 1
ATOM 2680 C CA . ILE B 1 81 ? -2.260 14.024 3.518 1.00 21.04 81 ILE A CA 1
ATOM 2681 C C . ILE B 1 81 ? -2.212 13.677 4.999 1.00 22.96 81 ILE A C 1
ATOM 2682 O O . ILE B 1 81 ? -3.242 13.656 5.666 1.00 28.43 81 ILE A O 1
ATOM 2698 N N . ILE B 1 82 ? -1.014 13.407 5.507 1.00 24.63 82 ILE A N 1
ATOM 2699 C CA . ILE B 1 82 ? -0.849 12.963 6.888 1.00 24.17 82 ILE A CA 1
ATOM 2700 C C . ILE B 1 82 ? -0.790 14.137 7.861 1.00 33.32 82 ILE A C 1
ATOM 2701 O O . ILE B 1 82 ? -0.034 15.089 7.653 1.00 29.80 82 ILE A O 1
ATOM 2717 N N . ASP B 1 83 ? -1.603 14.057 8.913 1.00 28.06 83 ASP A N 1
ATOM 2718 C CA . ASP B 1 83 ? -1.605 15.052 9.982 1.00 31.82 83 ASP A CA 1
ATOM 2719 C C . ASP B 1 83 ? -0.662 14.634 11.105 1.00 35.85 83 ASP A C 1
ATOM 2720 O O . ASP B 1 83 ? 0.177 15.416 11.557 1.00 34.27 83 ASP A O 1
ATOM 2729 N N . THR B 1 84 ? -0.797 13.391 11.556 1.00 26.00 84 THR A N 1
ATOM 2730 C CA . THR B 1 84 ? 0.018 12.904 12.660 1.00 24.92 84 THR A CA 1
ATOM 2731 C C . THR B 1 84 ? 0.454 11.467 12.453 1.00 29.39 84 THR A C 1
ATOM 2732 O O . THR B 1 84 ? -0.277 10.658 11.884 1.00 28.32 84 THR A O 1
ATOM 2743 N N . VAL B 1 85 ? 1.652 11.162 12.934 1.00 28.85 85 VAL A N 1
ATOM 2744 C CA . VAL B 1 85 ? 2.085 9.789 13.111 1.00 31.00 85 VAL A CA 1
ATOM 2745 C C . VAL B 1 85 ? 2.432 9.601 14.579 1.00 35.67 85 VAL A C 1
ATOM 2746 O O . VAL B 1 85 ? 3.382 10.204 15.080 1.00 37.44 85 VAL A O 1
ATOM 2759 N N . SER B 1 86 ? 1.647 8.786 15.276 1.00 26.62 86 SER A N 1
ATOM 2760 C CA . SER B 1 86 ? 1.895 8.529 16.686 1.00 31.66 86 SER A CA 1
ATOM 2761 C C . SER B 1 86 ? 2.608 7.196 16.833 1.00 47.66 86 SER A C 1
ATOM 2762 O O . SER B 1 86 ? 2.248 6.216 16.183 1.00 48.72 86 SER A O 1
ATOM 2770 N N . VAL B 1 87 ? 3.625 7.167 17.683 1.00 30.76 87 VAL A N 1
ATOM 2771 C CA . VAL B 1 87 ? 4.344 5.936 17.974 1.00 34.11 87 VAL A CA 1
ATOM 2772 C C . VAL B 1 87 ? 4.414 5.778 19.483 1.00 45.84 87 VAL A C 1
ATOM 2773 O O . VAL B 1 87 ? 4.631 6.750 20.193 1.00 46.99 87 VAL A O 1
ATOM 2786 N N . ASP B 1 88 ? 4.225 4.558 19.971 1.00 38.99 88 ASP A N 1
ATOM 2787 C CA . ASP B 1 88 ? 4.178 4.311 21.413 1.00 53.39 88 ASP A CA 1
ATOM 2788 C C . ASP B 1 88 ? 3.327 5.350 22.143 1.00 53.54 88 ASP A C 1
ATOM 2789 O O . ASP B 1 88 ? 3.675 5.787 23.241 1.00 61.39 88 ASP A O 1
ATOM 2798 N N . ASN B 1 89 ? 2.212 5.737 21.528 1.00 51.95 89 ASN A N 1
ATOM 2799 C CA . ASN B 1 89 ? 1.286 6.700 22.122 1.00 66.89 89 ASN A CA 1
ATOM 2800 C C . ASN B 1 89 ? 1.895 8.087 22.341 1.00 60.90 89 ASN A C 1
ATOM 2801 O O . ASN B 1 89 ? 1.375 8.884 23.123 1.00 58.59 89 ASN A O 1
ATOM 2812 N N . ARG B 1 90 ? 2.990 8.371 21.643 1.00 48.68 90 ARG A N 1
ATOM 2813 C CA . ARG B 1 90 ? 3.610 9.691 21.681 1.00 59.15 90 ARG A CA 1
ATOM 2814 C C . ARG B 1 90 ? 3.684 10.238 20.258 1.00 67.92 90 ARG A C 1
ATOM 2815 O O . ARG B 1 90 ? 3.999 9.498 19.323 1.00 50.33 90 ARG A O 1
ATOM 2836 N N . PRO B 1 91 ? 3.378 11.532 20.078 1.00 69.89 91 PRO A N 1
ATOM 2837 C CA . PRO B 1 91 ? 3.417 12.090 18.722 1.00 68.77 91 PRO A CA 1
ATOM 2838 C C . PRO B 1 91 ? 4.842 12.192 18.183 1.00 70.16 91 PRO A C 1
ATOM 2839 O O . PRO B 1 91 ? 5.725 12.714 18.864 1.00 78.60 91 PRO A O 1
ATOM 2850 N N . LEU B 1 92 ? 5.056 11.687 16.972 1.00 48.76 92 LEU A N 1
ATOM 2851 C CA . LEU B 1 92 ? 6.371 11.719 16.342 1.00 60.56 92 LEU A CA 1
ATOM 2852 C C . LEU B 1 92 ? 6.372 12.686 15.158 1.00 46.42 92 LEU A C 1
ATOM 2853 O O . LEU B 1 92 ? 7.384 13.324 14.864 1.00 52.98 92 LEU A O 1
ATOM 2869 N N . TYR B 1 93 ? 5.235 12.784 14.477 1.00 42.55 93 TYR A N 1
ATOM 2870 C CA . TYR B 1 93 ? 5.039 13.801 13.454 1.00 38.55 93 TYR A CA 1
ATOM 2871 C C . TYR B 1 93 ? 3.735 14.534 13.696 1.00 45.92 93 TYR A C 1
ATOM 2872 O O . TYR B 1 93 ? 2.698 13.915 13.921 1.00 40.67 93 TYR A O 1
ATOM 2890 N N . SER B 1 94 ? 3.797 15.859 13.651 1.00 43.29 94 SER A N 1
ATOM 2891 C CA . SER B 1 94 ? 2.603 16.686 13.704 1.00 44.75 94 SER A CA 1
ATOM 2892 C C . SER B 1 94 ? 2.724 17.769 12.648 1.00 48.46 94 SER A C 1
ATOM 2893 O O . SER B 1 94 ? 3.764 18.417 12.527 1.00 57.23 94 SER A O 1
ATOM 2901 N N . LYS B 1 95 ? 1.656 17.957 11.882 1.00 57.62 95 LYS A N 1
ATOM 2902 C CA . LYS B 1 95 ? 1.651 18.932 10.804 1.00 59.67 95 LYS A CA 1
ATOM 2903 C C . LYS B 1 95 ? 1.688 20.351 11.361 1.00 57.49 95 LYS A C 1
ATOM 2904 O O . LYS B 1 95 ? 2.332 21.235 10.794 1.00 63.76 95 LYS A O 1
ATOM 2923 N N . MET C 1 1 ? 6.348 -17.701 -9.480 1.00 17.17 1 MET C N 1
ATOM 2924 C CA . MET C 1 1 ? 6.313 -18.526 -8.242 1.00 19.99 1 MET C CA 1
ATOM 2925 C C . MET C 1 1 ? 7.719 -18.678 -7.692 1.00 20.05 1 MET C C 1
ATOM 2926 O O . MET C 1 1 ? 8.700 -18.570 -8.426 1.00 19.23 1 MET C O 1
ATOM 2942 N N . GLN C 1 2 ? 7.811 -18.929 -6.393 1.00 18.81 2 GLN C N 1
ATOM 2943 C CA . GLN C 1 2 ? 9.090 -19.223 -5.767 1.00 20.99 2 GLN C CA 1
ATOM 2944 C C . GLN C 1 2 ? 9.035 -20.580 -5.086 1.00 19.66 2 GLN C C 1
ATOM 2945 O O . GLN C 1 2 ? 7.957 -21.165 -4.908 1.00 16.26 2 GLN C O 1
ATOM 2959 N N . ILE C 1 3 ? 10.206 -21.077 -4.707 1.00 17.62 3 ILE C N 1
ATOM 2960 C CA . ILE C 1 3 ? 10.299 -22.312 -3.947 1.00 16.43 3 ILE C CA 1
ATOM 2961 C C . ILE C 1 3 ? 10.475 -21.987 -2.480 1.00 19.34 3 ILE C C 1
ATOM 2962 O O . ILE C 1 3 ? 11.298 -21.150 -2.117 1.00 19.88 3 ILE C O 1
ATOM 2978 N N . GLY C 1 4 ? 9.689 -22.641 -1.639 1.00 20.12 4 GLY C N 1
ATOM 2979 C CA . GLY C 1 4 ? 9.827 -22.484 -0.205 1.00 20.78 4 GLY C CA 1
ATOM 2980 C C . GLY C 1 4 ? 9.909 -23.825 0.486 1.00 17.96 4 GLY C C 1
ATOM 2981 O O . GLY C 1 4 ? 9.489 -24.850 -0.062 1.00 20.13 4 GLY C O 1
ATOM 2985 N N . ARG C 1 5 ? 10.468 -23.808 1.691 1.00 17.84 5 ARG C N 1
ATOM 2986 C CA . ARG C 1 5 ? 10.519 -24.973 2.555 1.00 18.54 5 ARG C CA 1
ATOM 2987 C C . ARG C 1 5 ? 9.583 -24.720 3.729 1.00 18.39 5 ARG C C 1
ATOM 2988 O O . ARG C 1 5 ? 9.592 -23.643 4.319 1.00 20.66 5 ARG C O 1
ATOM 3009 N N . VAL C 1 6 ? 8.756 -25.703 4.055 1.00 18.98 6 VAL C N 1
ATOM 3010 C CA . VAL C 1 6 ? 7.816 -25.545 5.154 1.00 21.04 6 VAL C CA 1
ATOM 3011 C C . VAL C 1 6 ? 8.594 -25.587 6.463 1.00 25.91 6 VAL C C 1
ATOM 3012 O O . VAL C 1 6 ? 9.205 -26.600 6.799 1.00 24.70 6 VAL C O 1
ATOM 3025 N N . ARG C 1 7 ? 8.576 -24.480 7.197 1.00 21.77 7 ARG C N 1
ATOM 3026 C CA . ARG C 1 7 ? 9.355 -24.379 8.429 1.00 24.12 7 ARG C CA 1
ATOM 3027 C C . ARG C 1 7 ? 8.492 -24.337 9.681 1.00 35.98 7 ARG C C 1
ATOM 3028 O O . ARG C 1 7 ? 8.977 -24.600 10.780 1.00 30.27 7 ARG C O 1
ATOM 3049 N N . GLY C 1 8 ? 7.213 -24.025 9.523 1.00 27.78 8 GLY C N 1
ATOM 3050 C CA . GLY C 1 8 ? 6.325 -23.985 10.665 1.00 29.38 8 GLY C CA 1
ATOM 3051 C C . GLY C 1 8 ? 4.919 -23.519 10.367 1.00 34.51 8 GLY C C 1
ATOM 3052 O O . GLY C 1 8 ? 4.443 -23.593 9.234 1.00 27.29 8 GLY C O 1
ATOM 3056 N N . THR C 1 9 ? 4.262 -23.011 11.404 1.00 25.71 9 THR C N 1
ATOM 3057 C CA . THR C 1 9 ? 2.849 -22.683 11.346 1.00 25.47 9 THR C CA 1
ATOM 3058 C C . THR C 1 9 ? 2.579 -21.393 12.109 1.00 25.51 9 THR C C 1
ATOM 3059 O O . THR C 1 9 ? 3.220 -21.116 13.124 1.00 29.92 9 THR C O 1
ATOM 3070 N N . VAL C 1 10 ? 1.641 -20.602 11.605 1.00 22.39 10 VAL C N 1
ATOM 3071 C CA . VAL C 1 10 ? 1.185 -19.400 12.297 1.00 23.42 10 VAL C CA 1
ATOM 3072 C C . VAL C 1 10 ? -0.273 -19.595 12.696 1.00 23.41 10 VAL C C 1
ATOM 3073 O O . VAL C 1 10 ? -1.097 -20.017 11.888 1.00 22.33 10 VAL C O 1
ATOM 3086 N N . VAL C 1 11 ? -0.592 -19.290 13.948 1.00 19.99 11 VAL C N 1
ATOM 3087 C CA . VAL C 1 11 ? -1.952 -19.426 14.441 1.00 19.83 11 VAL C CA 1
ATOM 3088 C C . VAL C 1 11 ? -2.491 -18.065 14.872 1.00 26.52 11 VAL C C 1
ATOM 3089 O O . VAL C 1 11 ? -1.821 -17.316 15.581 1.00 23.45 11 VAL C O 1
ATOM 3102 N N . SER C 1 12 ? -3.701 -17.755 14.418 1.00 19.50 12 SER C N 1
ATOM 3103 C CA . SER C 1 12 ? -4.370 -16.494 14.728 1.00 21.37 12 SER C CA 1
ATOM 3104 C C . SER C 1 12 ? -5.828 -16.766 15.065 1.00 23.64 12 SER C C 1
ATOM 3105 O O . SER C 1 12 ? -6.558 -17.340 14.254 1.00 26.59 12 SER C O 1
ATOM 3113 N N . SER C 1 13 ? -6.259 -16.362 16.257 1.00 19.74 13 SER C N 1
ATOM 3114 C CA . SER C 1 13 ? -7.653 -16.557 16.651 1.00 24.68 13 SER C CA 1
ATOM 3115 C C . SER C 1 13 ? -8.477 -15.292 16.434 1.00 29.49 13 SER C C 1
ATOM 3116 O O . SER C 1 13 ? -9.658 -15.361 16.088 1.00 27.76 13 SER C O 1
ATOM 3124 N N . GLN C 1 14 ? -7.857 -14.136 16.628 1.00 20.32 14 GLN C N 1
ATOM 3125 C CA . GLN C 1 14 ? -8.538 -12.872 16.396 1.00 19.93 14 GLN C CA 1
ATOM 3126 C C . GLN C 1 14 ? -8.139 -12.370 15.016 1.00 21.52 14 GLN C C 1
ATOM 3127 O O . GLN C 1 14 ? -7.001 -11.944 14.809 1.00 20.53 14 GLN C O 1
ATOM 3141 N N . LYS C 1 15 ? -9.078 -12.434 14.076 1.00 20.76 15 LYS C N 1
ATOM 3142 C CA . LYS C 1 15 ? -8.764 -12.220 12.669 1.00 18.34 15 LYS C CA 1
ATOM 3143 C C . LYS C 1 15 ? -9.999 -11.842 11.871 1.00 21.35 15 LYS C C 1
ATOM 3144 O O . LYS C 1 15 ? -11.128 -11.993 12.342 1.00 21.70 15 LYS C O 1
ATOM 3163 N N . GLU C 1 16 ? -9.781 -11.339 10.661 1.00 21.38 16 GLU C N 1
ATOM 3164 C CA . GLU C 1 16 ? -10.880 -11.052 9.752 1.00 19.49 16 GLU C CA 1
ATOM 3165 C C . GLU C 1 16 ? -11.710 -12.318 9.572 1.00 19.42 16 GLU C C 1
ATOM 3166 O O . GLU C 1 16 ? -11.160 -13.384 9.314 1.00 19.93 16 GLU C O 1
ATOM 3178 N N . PRO C 1 17 ? -13.039 -12.209 9.708 1.00 19.58 17 PRO C N 1
ATOM 3179 C CA . PRO C 1 17 ? -13.859 -13.426 9.625 1.00 18.53 17 PRO C CA 1
ATOM 3180 C C . PRO C 1 17 ? -13.781 -14.148 8.276 1.00 20.71 17 PRO C C 1
ATOM 3181 O O . PRO C 1 17 ? -14.034 -15.357 8.211 1.00 19.28 17 PRO C O 1
ATOM 3192 N N . SER C 1 18 ? -13.419 -13.429 7.220 1.00 19.15 18 SER C N 1
ATOM 3193 C CA . SER C 1 18 ? -13.231 -14.049 5.908 1.00 19.56 18 SER C CA 1
ATOM 3194 C C . SER C 1 18 ? -11.989 -14.929 5.848 1.00 24.18 18 SER C C 1
ATOM 3195 O O . SER C 1 18 ? -11.758 -15.599 4.847 1.00 21.64 18 SER C O 1
ATOM 3203 N N . MET C 1 19 ? -11.189 -14.930 6.913 1.00 17.73 19 MET C N 1
ATOM 3204 C CA . MET C 1 19 ? -9.989 -15.754 6.954 1.00 18.80 19 MET C CA 1
ATOM 3205 C C . MET C 1 19 ? -10.179 -17.036 7.768 1.00 22.29 19 MET C C 1
ATOM 3206 O O . MET C 1 19 ? -9.251 -17.818 7.930 1.00 22.22 19 MET C O 1
ATOM 3220 N N . VAL C 1 20 ? -11.386 -17.264 8.270 1.00 19.82 20 VAL C N 1
ATOM 3221 C CA . VAL C 1 20 ? -11.645 -18.467 9.041 1.00 20.16 20 VAL C CA 1
ATOM 3222 C C . VAL C 1 20 ? -11.454 -19.696 8.157 1.00 22.97 20 VAL C C 1
ATOM 3223 O O . VAL C 1 20 ? -11.903 -19.723 7.014 1.00 28.08 20 VAL C O 1
ATOM 3236 N N . GLY C 1 21 ? -10.758 -20.695 8.685 1.00 23.13 21 GLY C N 1
ATOM 3237 C CA . GLY C 1 21 ? -10.549 -21.942 7.976 1.00 27.13 21 GLY C CA 1
ATOM 3238 C C . GLY C 1 21 ? -9.276 -22.015 7.150 1.00 30.20 21 GLY C C 1
ATOM 3239 O O . GLY C 1 21 ? -8.985 -23.044 6.552 1.00 30.78 21 GLY C O 1
ATOM 3243 N N . VAL C 1 22 ? -8.515 -20.927 7.104 1.00 24.52 22 VAL C N 1
ATOM 3244 C CA . VAL C 1 22 ? -7.258 -20.928 6.370 1.00 20.61 22 VAL C CA 1
ATOM 3245 C C . VAL C 1 22 ? -6.103 -21.363 7.271 1.00 20.06 22 VAL C C 1
ATOM 3246 O O . VAL C 1 22 ? -5.892 -20.797 8.341 1.00 23.41 22 VAL C O 1
ATOM 3259 N N . LYS C 1 23 ? -5.368 -22.380 6.835 1.00 19.45 23 LYS C N 1
ATOM 3260 C CA . LYS C 1 23 ? -4.147 -22.784 7.512 1.00 23.22 23 LYS C CA 1
ATOM 3261 C C . LYS C 1 23 ? -2.969 -21.947 7.024 1.00 20.31 23 LYS C C 1
ATOM 3262 O O . LYS C 1 23 ? -2.750 -21.818 5.823 1.00 25.03 23 LYS C O 1
ATOM 3281 N N . PHE C 1 24 ? -2.209 -21.389 7.961 1.00 22.63 24 PHE C N 1
ATOM 3282 C CA . PHE C 1 24 ? -1.070 -20.534 7.617 1.00 24.90 24 PHE C CA 1
ATOM 3283 C C . PHE C 1 24 ? 0.266 -21.245 7.773 1.00 27.59 24 PHE C C 1
ATOM 3284 O O . PHE C 1 24 ? 0.702 -21.504 8.890 1.00 27.91 24 PHE C O 1
ATOM 3301 N N . LEU C 1 25 ? 0.931 -21.533 6.659 1.00 21.28 25 LEU C N 1
ATOM 3302 C CA . LEU C 1 25 ? 2.262 -22.124 6.706 1.00 18.58 25 LEU C CA 1
ATOM 3303 C C . LEU C 1 25 ? 3.342 -21.061 6.651 1.00 25.25 25 LEU C C 1
ATOM 3304 O O . LEU C 1 25 ? 3.290 -20.154 5.827 1.00 21.30 25 LEU C O 1
ATOM 3320 N N . LEU C 1 26 ? 4.328 -21.190 7.530 1.00 21.07 26 LEU C N 1
ATOM 3321 C CA . LEU C 1 26 ? 5.532 -20.378 7.466 1.00 22.71 26 LEU C CA 1
ATOM 3322 C C . LEU C 1 26 ? 6.527 -21.036 6.519 1.00 21.14 26 LEU C C 1
ATOM 3323 O O . LEU C 1 26 ? 7.018 -22.132 6.780 1.00 22.02 26 LEU C O 1
ATOM 3339 N N . LEU C 1 27 ? 6.821 -20.356 5.420 1.00 19.60 27 LEU C N 1
ATOM 3340 C CA . LEU C 1 27 ? 7.727 -20.869 4.405 1.00 17.77 27 LEU C CA 1
ATOM 3341 C C . LEU C 1 27 ? 9.059 -20.146 4.438 1.00 18.80 27 LEU C C 1
ATOM 3342 O O . LEU C 1 27 ? 9.113 -18.918 4.510 1.00 22.11 27 LEU C O 1
ATOM 3358 N N . GLN C 1 28 ? 10.133 -20.916 4.364 1.00 21.61 28 GLN C N 1
ATOM 3359 C CA . GLN C 1 28 ? 11.464 -20.360 4.207 1.00 20.89 28 GLN C CA 1
ATOM 3360 C C . GLN C 1 28 ? 11.823 -20.386 2.734 1.00 19.09 28 GLN C C 1
ATOM 3361 O O . GLN C 1 28 ? 11.731 -21.429 2.094 1.00 20.54 28 GLN C O 1
ATOM 3375 N N . LEU C 1 29 ? 12.233 -19.244 2.192 1.00 20.28 29 LEU C N 1
ATOM 3376 C CA . LEU C 1 29 ? 12.622 -19.180 0.786 1.00 21.25 29 LEU C CA 1
ATOM 3377 C C . LEU C 1 29 ? 13.857 -20.029 0.506 1.00 23.01 29 LEU C C 1
ATOM 3378 O O . LEU C 1 29 ? 14.796 -20.085 1.311 1.00 20.40 29 LEU C O 1
ATOM 3394 N N . ILE C 1 30 ? 13.837 -20.689 -0.648 1.00 20.99 30 ILE C N 1
ATOM 3395 C CA . ILE C 1 30 ? 14.956 -21.480 -1.129 1.00 18.20 30 ILE C CA 1
ATOM 3396 C C . ILE C 1 30 ? 15.536 -20.764 -2.339 1.00 23.53 30 ILE C C 1
ATOM 3397 O O . ILE C 1 30 ? 14.784 -20.256 -3.174 1.00 22.42 30 ILE C O 1
ATOM 3413 N N . ASP C 1 31 ? 16.861 -20.717 -2.445 1.00 24.55 31 ASP C N 1
ATOM 3414 C CA . ASP C 1 31 ? 17.490 -19.974 -3.533 1.00 22.53 31 ASP C CA 1
ATOM 3415 C C . ASP C 1 31 ? 17.775 -20.856 -4.746 1.00 20.33 31 ASP C C 1
ATOM 3416 O O . ASP C 1 31 ? 17.462 -22.041 -4.752 1.00 21.43 31 ASP C O 1
ATOM 3425 N N . GLU C 1 32 ? 18.349 -20.253 -5.781 1.00 24.74 32 GLU C N 1
ATOM 3426 C CA . GLU C 1 32 ? 18.599 -20.924 -7.050 1.00 22.28 32 GLU C CA 1
ATOM 3427 C C . GLU C 1 32 ? 19.395 -22.219 -6.894 1.00 25.92 32 GLU C C 1
ATOM 3428 O O . GLU C 1 32 ? 19.260 -23.135 -7.699 1.00 26.82 32 GLU C O 1
ATOM 3440 N N . ALA C 1 33 ? 20.225 -22.284 -5.859 1.00 25.92 33 ALA C N 1
ATOM 3441 C CA . ALA C 1 33 ? 21.116 -23.419 -5.659 1.00 26.70 33 ALA C CA 1
ATOM 3442 C C . ALA C 1 33 ? 20.567 -24.413 -4.638 1.00 28.95 33 ALA C C 1
ATOM 3443 O O . ALA C 1 33 ? 21.291 -25.304 -4.185 1.00 22.42 33 ALA C O 1
ATOM 3450 N N . GLY C 1 34 ? 19.292 -24.257 -4.278 1.00 20.11 34 GLY C N 1
ATOM 3451 C CA . GLY C 1 34 ? 18.645 -25.133 -3.316 1.00 18.51 34 GLY C CA 1
ATOM 3452 C C . GLY C 1 34 ? 19.000 -24.806 -1.874 1.00 19.12 34 GLY C C 1
ATOM 3453 O O . GLY C 1 34 ? 18.792 -25.618 -0.982 1.00 23.57 34 GLY C O 1
ATOM 3457 N N . GLN C 1 35 ? 19.527 -23.609 -1.644 1.00 20.96 35 GLN C N 1
ATOM 3458 C CA . GLN C 1 35 ? 19.968 -23.213 -0.309 1.00 25.94 35 GLN C CA 1
ATOM 3459 C C . GLN C 1 35 ? 18.932 -22.320 0.372 1.00 25.87 35 GLN C C 1
ATOM 3460 O O . GLN C 1 35 ? 18.349 -21.444 -0.259 1.00 23.86 35 GLN C O 1
ATOM 3474 N N . PRO C 1 36 ? 18.706 -22.537 1.672 1.00 30.29 36 PRO C N 1
ATOM 3475 C CA . PRO C 1 36 ? 17.796 -21.706 2.465 1.00 35.94 36 PRO C CA 1
ATOM 3476 C C . PRO C 1 36 ? 18.207 -20.238 2.482 1.00 37.48 36 PRO C C 1
ATOM 3477 O O . PRO C 1 36 ? 19.395 -19.928 2.549 1.00 35.01 36 PRO C O 1
ATOM 3488 N N . LEU C 1 37 ? 17.219 -19.350 2.428 1.00 25.26 37 LEU C N 1
ATOM 3489 C CA . LEU C 1 37 ? 17.451 -17.914 2.482 1.00 23.85 37 LEU C CA 1
ATOM 3490 C C . LEU C 1 37 ? 16.855 -17.349 3.761 1.00 23.50 37 LEU C C 1
ATOM 3491 O O . LEU C 1 37 ? 16.001 -17.980 4.377 1.00 27.12 37 LEU C O 1
ATOM 3507 N N . PRO C 1 38 ? 17.316 -16.159 4.174 1.00 34.47 38 PRO C N 1
ATOM 3508 C CA . PRO C 1 38 ? 16.768 -15.518 5.375 1.00 35.61 38 PRO C CA 1
ATOM 3509 C C . PRO C 1 38 ? 15.340 -15.003 5.177 1.00 35.41 38 PRO C C 1
ATOM 3510 O O . PRO C 1 38 ? 14.695 -14.615 6.146 1.00 51.04 38 PRO C O 1
ATOM 3521 N N . GLN C 1 39 ? 14.857 -15.003 3.939 1.00 36.24 39 GLN C N 1
ATOM 3522 C CA . GLN C 1 39 ? 13.509 -14.533 3.646 1.00 27.35 39 GLN C CA 1
ATOM 3523 C C . GLN C 1 39 ? 12.447 -15.582 3.975 1.00 21.01 39 GLN C C 1
ATOM 3524 O O . GLN C 1 39 ? 12.724 -16.777 3.997 1.00 22.24 39 GLN C O 1
ATOM 3538 N N . TYR C 1 40 ? 11.226 -15.121 4.231 1.00 23.03 40 TYR C N 1
ATOM 3539 C CA . TYR C 1 40 ? 10.106 -16.023 4.474 1.00 19.31 40 TYR C CA 1
ATOM 3540 C C . TYR C 1 40 ? 8.820 -15.499 3.841 1.00 23.40 40 TYR C C 1
ATOM 3541 O O . TYR C 1 40 ? 8.743 -14.356 3.380 1.00 20.31 40 TYR C O 1
ATOM 3559 N N . GLU C 1 41 ? 7.813 -16.358 3.810 1.00 18.61 41 GLU C N 1
ATOM 3560 C CA . GLU C 1 41 ? 6.472 -15.948 3.428 1.00 20.75 41 GLU C CA 1
ATOM 3561 C C . GLU C 1 41 ? 5.501 -16.788 4.230 1.00 20.02 41 GLU C C 1
ATOM 3562 O O . GLU C 1 41 ? 5.744 -17.976 4.459 1.00 24.64 41 GLU C O 1
ATOM 3574 N N . VAL C 1 42 ? 4.422 -16.172 4.688 1.00 18.07 42 VAL C N 1
ATOM 3575 C CA . VAL C 1 42 ? 3.348 -16.931 5.307 1.00 16.30 42 VAL C CA 1
ATOM 3576 C C . VAL C 1 42 ? 2.273 -17.131 4.254 1.00 17.38 42 VAL C C 1
ATOM 3577 O O . VAL C 1 42 ? 1.738 -16.166 3.715 1.00 19.22 42 VAL C O 1
ATOM 3590 N N . ALA C 1 43 ? 1.974 -18.388 3.946 1.00 18.81 43 ALA C N 1
ATOM 3591 C CA . ALA C 1 43 ? 1.077 -18.707 2.838 1.00 19.41 43 ALA C CA 1
ATOM 3592 C C . ALA C 1 43 ? -0.084 -19.580 3.287 1.00 21.17 43 ALA C C 1
ATOM 3593 O O . ALA C 1 43 ? 0.063 -20.426 4.173 1.00 20.17 43 ALA C O 1
ATOM 3600 N N . ALA C 1 44 ? -1.239 -19.356 2.668 1.00 18.99 44 ALA C N 1
ATOM 3601 C CA . ALA C 1 44 ? -2.384 -20.246 2.803 1.00 19.13 44 ALA C CA 1
ATOM 3602 C C . ALA C 1 44 ? -2.049 -21.591 2.177 1.00 25.80 44 ALA C C 1
ATOM 3603 O O . ALA C 1 44 ? -1.454 -21.650 1.100 1.00 21.10 44 ALA C O 1
ATOM 3610 N N . ASP C 1 45 ? -2.443 -22.670 2.841 1.00 22.76 45 ASP C N 1
ATOM 3611 C CA . ASP C 1 45 ? -2.181 -24.005 2.319 1.00 22.54 45 ASP C CA 1
ATOM 3612 C C . ASP C 1 45 ? -3.431 -24.867 2.273 1.00 25.14 45 ASP C C 1
ATOM 3613 O O . ASP C 1 45 ? -3.968 -25.258 3.308 1.00 25.11 45 ASP C O 1
ATOM 3622 N N . GLY C 1 46 ? -3.879 -25.168 1.059 1.00 24.33 46 GLY C N 1
ATOM 3623 C CA . GLY C 1 46 ? -4.995 -26.071 0.850 1.00 25.28 46 GLY C CA 1
ATOM 3624 C C . GLY C 1 46 ? -4.556 -27.364 0.193 1.00 27.72 46 GLY C C 1
ATOM 3625 O O . GLY C 1 46 ? -5.388 -28.160 -0.243 1.00 33.19 46 GLY C O 1
ATOM 3629 N N . VAL C 1 47 ? -3.244 -27.576 0.121 1.00 26.81 47 VAL C N 1
ATOM 3630 C CA . VAL C 1 47 ? -2.690 -28.773 -0.502 1.00 28.12 47 VAL C CA 1
ATOM 3631 C C . VAL C 1 47 ? -2.348 -29.833 0.539 1.00 29.22 47 VAL C C 1
ATOM 3632 O O . VAL C 1 47 ? -2.540 -31.020 0.301 1.00 33.33 47 VAL C O 1
ATOM 3645 N N . GLY C 1 48 ? -1.842 -29.395 1.688 1.00 27.89 48 GLY C N 1
ATOM 3646 C CA . GLY C 1 48 ? -1.535 -30.287 2.791 1.00 25.03 48 GLY C CA 1
ATOM 3647 C C . GLY C 1 48 ? -0.056 -30.578 2.939 1.00 27.47 48 GLY C C 1
ATOM 3648 O O . GLY C 1 48 ? 0.353 -31.731 3.024 1.00 29.53 48 GLY C O 1
ATOM 3652 N N . ALA C 1 49 ? 0.751 -29.526 2.989 1.00 25.30 49 ALA C N 1
ATOM 3653 C CA . ALA C 1 49 ? 2.198 -29.674 3.043 1.00 25.89 49 ALA C CA 1
ATOM 3654 C C . ALA C 1 49 ? 2.688 -29.760 4.482 1.00 27.79 49 ALA C C 1
ATOM 3655 O O . ALA C 1 49 ? 2.224 -29.028 5.348 1.00 30.90 49 ALA C O 1
ATOM 3662 N N . GLY C 1 50 ? 3.635 -30.657 4.723 1.00 29.72 50 GLY C N 1
ATOM 3663 C CA . GLY C 1 50 ? 4.191 -30.840 6.049 1.00 26.78 50 GLY C CA 1
ATOM 3664 C C . GLY C 1 50 ? 5.589 -30.272 6.202 1.00 30.53 50 GLY C C 1
ATOM 3665 O O . GLY C 1 50 ? 6.240 -29.895 5.221 1.00 25.22 50 GLY C O 1
ATOM 3669 N N . LEU C 1 51 ? 6.060 -30.227 7.445 1.00 26.03 51 LEU C N 1
ATOM 3670 C CA . LEU C 1 51 ? 7.389 -29.711 7.754 1.00 26.93 51 LEU C CA 1
ATOM 3671 C C . LEU C 1 51 ? 8.467 -30.271 6.840 1.00 27.12 51 LEU C C 1
ATOM 3672 O O . LEU C 1 51 ? 8.505 -31.473 6.572 1.00 25.75 51 LEU C O 1
ATOM 3688 N N . ASP C 1 52 ? 9.334 -29.372 6.374 1.00 23.68 52 ASP C N 1
ATOM 3689 C CA . ASP C 1 52 ? 10.521 -29.689 5.574 1.00 26.44 52 ASP C CA 1
ATOM 3690 C C . ASP C 1 52 ? 10.233 -29.993 4.105 1.00 22.68 52 ASP C C 1
ATOM 3691 O O . ASP C 1 52 ? 11.159 -30.095 3.302 1.00 24.63 52 ASP C O 1
ATOM 3700 N N . GLU C 1 53 ? 8.962 -30.120 3.743 1.00 27.42 53 GLU C N 1
ATOM 3701 C CA . GLU C 1 53 ? 8.627 -30.327 2.342 1.00 21.08 53 GLU C CA 1
ATOM 3702 C C . GLU C 1 53 ? 8.903 -29.048 1.562 1.00 25.37 53 GLU C C 1
ATOM 3703 O O . GLU C 1 53 ? 8.785 -27.949 2.101 1.00 25.38 53 GLU C O 1
ATOM 3715 N N . TRP C 1 54 ? 9.303 -29.202 0.304 1.00 21.19 54 TRP C N 1
ATOM 3716 C CA . TRP C 1 54 ? 9.471 -28.070 -0.586 1.00 17.84 54 TRP C CA 1
ATOM 3717 C C . TRP C 1 54 ? 8.165 -27.832 -1.317 1.00 19.97 54 TRP C C 1
ATOM 3718 O O . TRP C 1 54 ? 7.499 -28.776 -1.758 1.00 20.09 54 TRP C O 1
ATOM 3739 N N . VAL C 1 55 ? 7.798 -26.565 -1.454 1.00 20.02 55 VAL C N 1
ATOM 3740 C CA . VAL C 1 55 ? 6.554 -26.216 -2.108 1.00 18.97 55 VAL C CA 1
ATOM 3741 C C . VAL C 1 55 ? 6.779 -25.108 -3.111 1.00 18.55 55 VAL C C 1
ATOM 3742 O O . VAL C 1 55 ? 7.701 -24.302 -2.980 1.00 18.51 55 VAL C O 1
ATOM 3755 N N . LEU C 1 56 ? 5.923 -25.087 -4.120 1.00 18.07 56 LEU C N 1
ATOM 3756 C CA . LEU C 1 56 ? 5.830 -23.964 -5.030 1.00 16.73 56 LEU C CA 1
ATOM 3757 C C . LEU C 1 56 ? 4.738 -23.052 -4.484 1.00 18.51 56 LEU C C 1
ATOM 3758 O O . LEU C 1 56 ? 3.659 -23.518 -4.135 1.00 20.63 56 LEU C O 1
ATOM 3774 N N . PHE C 1 57 ? 5.020 -21.758 -4.372 1.00 17.35 57 PHE C N 1
ATOM 3775 C CA . PHE C 1 57 ? 3.997 -20.829 -3.914 1.00 18.98 57 PHE C CA 1
ATOM 3776 C C . PHE C 1 57 ? 3.911 -19.581 -4.774 1.00 17.68 57 PHE C C 1
ATOM 3777 O O . PHE C 1 57 ? 4.890 -19.164 -5.392 1.00 19.30 57 PHE C O 1
ATOM 3794 N N . SER C 1 58 ? 2.711 -19.014 -4.821 1.00 16.99 58 SER C N 1
ATOM 3795 C CA . SER C 1 58 ? 2.444 -17.807 -5.592 1.00 17.34 58 SER C CA 1
ATOM 3796 C C . SER C 1 58 ? 2.077 -16.664 -4.667 1.00 21.37 58 SER C C 1
ATOM 3797 O O . SER C 1 58 ? 1.572 -16.887 -3.569 1.00 18.68 58 SER C O 1
ATOM 3805 N N . ARG C 1 59 ? 2.322 -15.441 -5.131 1.00 17.62 59 ARG C N 1
ATOM 3806 C CA . ARG C 1 59 ? 1.974 -14.241 -4.391 1.00 17.30 59 ARG C CA 1
ATOM 3807 C C . ARG C 1 59 ? 0.964 -13.380 -5.140 1.00 19.69 59 ARG C C 1
ATOM 3808 O O . ARG C 1 59 ? 0.856 -13.438 -6.367 1.00 19.10 59 ARG C O 1
ATOM 3829 N N . GLY C 1 60 ? 0.249 -12.563 -4.385 1.00 16.96 60 GLY C N 1
ATOM 3830 C CA . GLY C 1 60 ? -0.679 -11.600 -4.946 1.00 22.94 60 GLY C CA 1
ATOM 3831 C C . GLY C 1 60 ? -2.059 -12.187 -5.134 1.00 19.30 60 GLY C C 1
ATOM 3832 O O . GLY C 1 60 ? -2.439 -13.137 -4.449 1.00 16.62 60 GLY C O 1
ATOM 3836 N N . SER C 1 61 ? -2.804 -11.630 -6.082 1.00 18.54 61 SER C N 1
ATOM 3837 C CA . SER C 1 61 ? -4.174 -12.058 -6.325 1.00 19.20 61 SER C CA 1
ATOM 3838 C C . SER C 1 61 ? -4.276 -13.506 -6.810 1.00 15.81 61 SER C C 1
ATOM 3839 O O . SER C 1 61 ? -5.378 -14.070 -6.841 1.00 17.63 61 SER C O 1
ATOM 3847 N N . ALA C 1 62 ? -3.140 -14.096 -7.188 1.00 16.98 62 ALA C N 1
ATOM 3848 C CA . ALA C 1 62 ? -3.071 -15.531 -7.483 1.00 16.28 62 ALA C CA 1
ATOM 3849 C C . ALA C 1 62 ? -3.666 -16.339 -6.338 1.00 18.93 62 ALA C C 1
ATOM 3850 O O . ALA C 1 62 ? -4.303 -17.377 -6.548 1.00 19.00 62 ALA C O 1
ATOM 3857 N N . ALA C 1 63 ? -3.443 -15.864 -5.117 1.00 16.64 63 ALA C N 1
ATOM 3858 C CA . ALA C 1 63 ? -3.871 -16.588 -3.926 1.00 16.23 63 ALA C CA 1
ATOM 3859 C C . ALA C 1 63 ? -5.387 -16.709 -3.793 1.00 20.47 63 ALA C C 1
ATOM 3860 O O . ALA C 1 63 ? -5.876 -17.587 -3.079 1.00 19.90 63 ALA C O 1
ATOM 3867 N N . ARG C 1 64 ? -6.130 -15.840 -4.475 1.00 18.68 64 ARG C N 1
ATOM 3868 C CA . ARG C 1 64 ? -7.592 -15.847 -4.381 1.00 16.14 64 ARG C CA 1
ATOM 3869 C C . ARG C 1 64 ? -8.228 -16.736 -5.451 1.00 25.89 64 ARG C C 1
ATOM 3870 O O . ARG C 1 64 ? -9.441 -16.892 -5.476 1.00 24.56 64 ARG C O 1
ATOM 3891 N N . GLN C 1 65 ? -7.412 -17.333 -6.317 1.00 19.04 65 GLN C N 1
ATOM 3892 C CA . GLN C 1 65 ? -7.942 -18.095 -7.450 1.00 18.67 65 GLN C CA 1
ATOM 3893 C C . GLN C 1 65 ? -8.357 -19.517 -7.081 1.00 26.05 65 GLN C C 1
ATOM 3894 O O . GLN C 1 65 ? -9.105 -20.164 -7.820 1.00 35.24 65 GLN C O 1
ATOM 3908 N N . VAL C 1 66 ? -7.883 -20.005 -5.944 1.00 21.93 66 VAL C N 1
ATOM 3909 C CA . VAL C 1 66 ? -8.245 -21.342 -5.495 1.00 21.75 66 VAL C CA 1
ATOM 3910 C C . VAL C 1 66 ? -9.683 -21.348 -4.981 1.00 33.47 66 VAL C C 1
ATOM 3911 O O . VAL C 1 66 ? -10.108 -20.423 -4.284 1.00 24.84 66 VAL C O 1
ATOM 3924 N N . ALA C 1 67 ? -10.433 -22.389 -5.334 1.00 27.83 67 ALA C N 1
ATOM 3925 C CA . ALA C 1 67 ? -11.825 -22.500 -4.911 1.00 30.47 67 ALA C CA 1
ATOM 3926 C C . ALA C 1 67 ? -11.939 -22.281 -3.406 1.00 22.62 67 ALA C C 1
ATOM 3927 O O . ALA C 1 67 ? -11.227 -22.905 -2.623 1.00 27.79 67 ALA C O 1
ATOM 3934 N N . GLY C 1 68 ? -12.832 -21.384 -3.008 1.00 28.27 68 GLY C N 1
ATOM 3935 C CA . GLY C 1 68 ? -13.054 -21.117 -1.600 1.00 28.95 68 GLY C CA 1
ATOM 3936 C C . GLY C 1 68 ? -12.301 -19.911 -1.063 1.00 33.21 68 GLY C C 1
ATOM 3937 O O . GLY C 1 68 ? -12.430 -19.583 0.113 1.00 27.80 68 GLY C O 1
ATOM 3941 N N . SER C 1 69 ? -11.515 -19.251 -1.909 1.00 24.37 69 SER C N 1
ATOM 3942 C CA . SER C 1 69 ? -10.721 -18.102 -1.463 1.00 22.21 69 SER C CA 1
ATOM 3943 C C . SER C 1 69 ? -10.897 -16.863 -2.320 1.00 23.77 69 SER C C 1
ATOM 3944 O O . SER C 1 69 ? -10.116 -15.920 -2.211 1.00 22.05 69 SER C O 1
ATOM 3952 N N . GLU C 1 70 ? -11.928 -16.846 -3.156 1.00 22.83 70 GLU C N 1
ATOM 3953 C CA . GLU C 1 70 ? -12.095 -15.769 -4.132 1.00 24.60 70 GLU C CA 1
ATOM 3954 C C . GLU C 1 70 ? -12.170 -14.384 -3.492 1.00 23.05 70 GLU C C 1
ATOM 3955 O O . GLU C 1 70 ? -11.665 -13.408 -4.053 1.00 26.51 70 GLU C O 1
ATOM 3967 N N . LYS C 1 71 ? -12.780 -14.299 -2.316 1.00 26.80 71 LYS C N 1
ATOM 3968 C CA . LYS C 1 71 ? -12.895 -13.021 -1.623 1.00 25.18 71 LYS C CA 1
ATOM 3969 C C . LYS C 1 71 ? -12.319 -13.085 -0.216 1.00 24.35 71 LYS C C 1
ATOM 3970 O O . LYS C 1 71 ? -12.902 -12.571 0.738 1.00 29.04 71 LYS C O 1
ATOM 3989 N N . ARG C 1 72 ? -11.162 -13.722 -0.099 1.00 20.95 72 ARG C N 1
ATOM 3990 C CA . ARG C 1 72 ? -10.386 -13.686 1.133 1.00 19.03 72 ARG C CA 1
ATOM 3991 C C . ARG C 1 72 ? -9.221 -12.725 0.927 1.00 18.25 72 ARG C C 1
ATOM 3992 O O . ARG C 1 72 ? -8.655 -12.662 -0.169 1.00 18.72 72 ARG C O 1
ATOM 4013 N N . PRO C 1 73 ? -8.838 -11.993 1.983 1.00 18.27 73 PRO C N 1
ATOM 4014 C CA . PRO C 1 73 ? -7.686 -11.089 1.903 1.00 16.53 73 PRO C CA 1
ATOM 4015 C C . PRO C 1 73 ? -6.349 -11.818 2.014 1.00 18.33 73 PRO C C 1
ATOM 4016 O O . PRO C 1 73 ? -5.541 -11.480 2.874 1.00 18.94 73 PRO C O 1
ATOM 4027 N N . VAL C 1 74 ? -6.125 -12.796 1.136 1.00 17.16 74 VAL C N 1
ATOM 4028 C CA . VAL C 1 74 ? -4.905 -13.593 1.135 1.00 16.81 74 VAL C CA 1
ATOM 4029 C C . VAL C 1 74 ? -4.049 -13.184 -0.046 1.00 18.35 74 VAL C C 1
ATOM 4030 O O . VAL C 1 74 ? -4.574 -12.952 -1.132 1.00 17.82 74 VAL C O 1
ATOM 4043 N N . ASP C 1 75 ? -2.738 -13.109 0.166 1.00 18.63 75 ASP C N 1
ATOM 4044 C CA . ASP C 1 75 ? -1.812 -12.703 -0.890 1.00 17.44 75 ASP C CA 1
ATOM 4045 C C . ASP C 1 75 ? -0.652 -13.682 -1.066 1.00 18.16 75 ASP C C 1
ATOM 4046 O O . ASP C 1 75 ? 0.347 -13.353 -1.698 1.00 17.71 75 ASP C O 1
ATOM 4055 N N . ALA C 1 76 ? -0.777 -14.885 -0.513 1.00 17.03 76 ALA C N 1
ATOM 4056 C CA . ALA C 1 76 ? 0.196 -15.937 -0.773 1.00 14.15 76 ALA C CA 1
ATOM 4057 C C . ALA C 1 76 ? -0.460 -17.299 -0.601 1.00 19.94 76 ALA C C 1
ATOM 4058 O O . ALA C 1 76 ? -1.232 -17.508 0.334 1.00 18.56 76 ALA C O 1
ATOM 4065 N N . VAL C 1 77 ? -0.128 -18.223 -1.495 1.00 16.61 77 VAL C N 1
ATOM 4066 C CA . VAL C 1 77 ? -0.762 -19.537 -1.515 1.00 16.76 77 VAL C CA 1
ATOM 4067 C C . VAL C 1 77 ? 0.218 -20.629 -1.948 1.00 18.56 77 VAL C C 1
ATOM 4068 O O . VAL C 1 77 ? 1.009 -20.442 -2.872 1.00 17.67 77 VAL C O 1
ATOM 4081 N N . VAL C 1 78 ? 0.164 -21.767 -1.258 1.00 17.84 78 VAL C N 1
ATOM 4082 C CA . VAL C 1 78 ? 0.891 -22.960 -1.673 1.00 15.37 78 VAL C CA 1
ATOM 4083 C C . VAL C 1 78 ? 0.125 -23.606 -2.818 1.00 18.77 78 VAL C C 1
ATOM 4084 O O . VAL C 1 78 ? -1.051 -23.934 -2.662 1.00 19.80 78 VAL C O 1
ATOM 4097 N N . ILE C 1 79 ? 0.767 -23.786 -3.968 1.00 21.42 79 ILE C N 1
ATOM 4098 C CA . ILE C 1 79 ? 0.056 -24.357 -5.105 1.00 21.29 79 ILE C CA 1
ATOM 4099 C C . ILE C 1 79 ? 0.440 -25.809 -5.382 1.00 20.19 79 ILE C C 1
ATOM 4100 O O . ILE C 1 79 ? -0.275 -26.515 -6.088 1.00 20.73 79 ILE C O 1
ATOM 4116 N N . GLY C 1 80 ? 1.550 -26.264 -4.816 1.00 18.86 80 GLY C N 1
ATOM 4117 C CA . GLY C 1 80 ? 1.954 -27.648 -4.990 1.00 20.82 80 GLY C CA 1
ATOM 4118 C C . GLY C 1 80 ? 3.139 -28.052 -4.141 1.00 22.78 80 GLY C C 1
ATOM 4119 O O . GLY C 1 80 ? 3.989 -27.231 -3.805 1.00 21.71 80 GLY C O 1
ATOM 4123 N N . ILE C 1 81 ? 3.183 -29.331 -3.782 1.00 18.05 81 ILE C N 1
ATOM 4124 C CA . ILE C 1 81 ? 4.350 -29.907 -3.141 1.00 15.80 81 ILE C CA 1
ATOM 4125 C C . ILE C 1 81 ? 5.303 -30.361 -4.242 1.00 20.05 81 ILE C C 1
ATOM 4126 O O . ILE C 1 81 ? 4.904 -31.042 -5.187 1.00 21.26 81 ILE C O 1
ATOM 4142 N N . ILE C 1 82 ? 6.563 -29.971 -4.122 1.00 19.49 82 ILE C N 1
ATOM 4143 C CA . ILE C 1 82 ? 7.555 -30.254 -5.152 1.00 15.43 82 ILE C CA 1
ATOM 4144 C C . ILE C 1 82 ? 8.127 -31.671 -5.008 1.00 20.82 82 ILE C C 1
ATOM 4145 O O . ILE C 1 82 ? 8.528 -32.073 -3.918 1.00 20.52 82 ILE C O 1
ATOM 4161 N N . ASP C 1 83 ? 8.148 -32.417 -6.110 1.00 22.31 83 ASP C N 1
ATOM 4162 C CA . ASP C 1 83 ? 8.761 -33.748 -6.141 1.00 21.50 83 ASP C CA 1
ATOM 4163 C C . ASP C 1 83 ? 10.205 -33.657 -6.612 1.00 23.63 83 ASP C C 1
ATOM 4164 O O . ASP C 1 83 ? 11.092 -34.312 -6.069 1.00 25.38 83 ASP C O 1
ATOM 4173 N N . THR C 1 84 ? 10.439 -32.856 -7.640 1.00 19.53 84 THR C N 1
ATOM 4174 C CA . THR C 1 84 ? 11.783 -32.706 -8.176 1.00 18.23 84 THR C CA 1
ATOM 4175 C C . THR C 1 84 ? 12.034 -31.313 -8.715 1.00 19.56 84 THR C C 1
ATOM 4176 O O . THR C 1 84 ? 11.136 -30.669 -9.256 1.00 19.88 84 THR C O 1
ATOM 4187 N N . VAL C 1 85 ? 13.268 -30.856 -8.553 1.00 19.69 85 VAL C N 1
ATOM 4188 C CA . VAL C 1 85 ? 13.761 -29.694 -9.266 1.00 21.95 85 VAL C CA 1
ATOM 4189 C C . VAL C 1 85 ? 14.970 -30.151 -10.063 1.00 19.67 85 VAL C C 1
ATOM 4190 O O . VAL C 1 85 ? 15.917 -30.692 -9.510 1.00 23.01 85 VAL C O 1
ATOM 4203 N N . SER C 1 86 ? 14.912 -29.944 -11.367 1.00 21.28 86 SER C N 1
ATOM 4204 C CA . SER C 1 86 ? 15.979 -30.343 -12.265 1.00 22.60 86 SER C CA 1
ATOM 4205 C C . SER C 1 86 ? 16.626 -29.086 -12.808 1.00 25.95 86 SER C C 1
ATOM 4206 O O . SER C 1 86 ? 15.942 -28.108 -13.090 1.00 24.28 86 SER C O 1
ATOM 4214 N N . VAL C 1 87 ? 17.946 -29.103 -12.928 1.00 25.14 87 VAL C N 1
ATOM 4215 C CA . VAL C 1 87 ? 18.675 -27.986 -13.519 1.00 20.04 87 VAL C CA 1
ATOM 4216 C C . VAL C 1 87 ? 19.653 -28.527 -14.537 1.00 24.48 87 VAL C C 1
ATOM 4217 O O . VAL C 1 87 ? 20.480 -29.372 -14.214 1.00 23.68 87 VAL C O 1
ATOM 4230 N N . ASP C 1 88 ? 19.552 -28.045 -15.771 1.00 22.81 88 ASP C N 1
ATOM 4231 C CA . ASP C 1 88 ? 20.455 -28.479 -16.832 1.00 26.35 88 ASP C CA 1
ATOM 4232 C C . ASP C 1 88 ? 20.476 -30.005 -16.899 1.00 29.19 88 ASP C C 1
ATOM 4233 O O . ASP C 1 88 ? 21.522 -30.616 -17.114 1.00 26.15 88 ASP C O 1
ATOM 4242 N N . ASN C 1 89 ? 19.309 -30.609 -16.698 1.00 24.73 89 ASN C N 1
ATOM 4243 C CA . ASN C 1 89 ? 19.136 -32.060 -16.782 1.00 24.37 89 ASN C CA 1
ATOM 4244 C C . ASN C 1 89 ? 19.778 -32.849 -15.641 1.00 30.12 89 ASN C C 1
ATOM 4245 O O . ASN C 1 89 ? 20.011 -34.048 -15.777 1.00 27.87 89 ASN C O 1
ATOM 4256 N N . ARG C 1 90 ? 20.051 -32.182 -14.523 1.00 24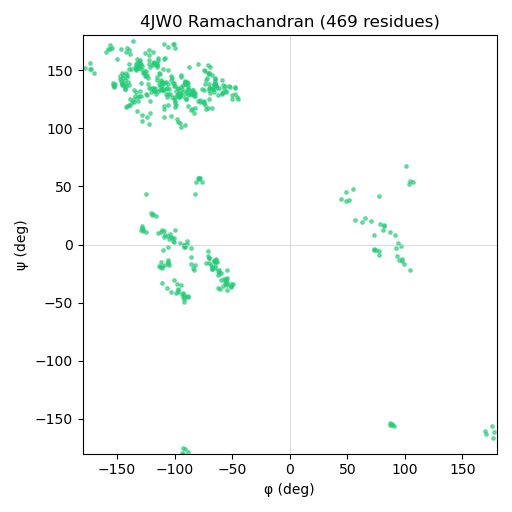.71 90 ARG C N 1
ATOM 4257 C CA . ARG C 1 90 ? 20.525 -32.858 -13.320 1.00 25.47 90 ARG C CA 1
ATOM 4258 C C . ARG C 1 90 ? 19.656 -32.501 -12.121 1.00 20.85 90 ARG C C 1
ATOM 4259 O O . ARG C 1 90 ? 19.157 -31.379 -12.023 1.00 22.00 90 ARG C O 1
ATOM 4280 N N . PRO C 1 91 ? 19.490 -33.447 -11.189 1.00 23.54 91 PRO C N 1
ATOM 4281 C CA . PRO C 1 91 ? 18.672 -33.195 -9.998 1.00 25.00 91 PRO C CA 1
ATOM 4282 C C . PRO C 1 91 ? 19.301 -32.213 -9.008 1.00 27.48 91 PRO C C 1
ATOM 4283 O O . PRO C 1 91 ? 20.438 -32.396 -8.563 1.00 26.88 91 PRO C O 1
ATOM 4294 N N . LEU C 1 92 ? 18.554 -31.164 -8.684 1.00 18.88 92 LEU C N 1
ATOM 4295 C CA . LEU C 1 92 ? 18.925 -30.261 -7.609 1.00 21.07 92 LEU C CA 1
ATOM 4296 C C . LEU C 1 92 ? 18.275 -30.760 -6.337 1.00 22.53 92 LEU C C 1
ATOM 4297 O O . LEU C 1 92 ? 18.894 -30.790 -5.276 1.00 23.20 92 LEU C O 1
ATOM 4313 N N . TYR C 1 93 ? 17.013 -31.152 -6.467 1.00 23.53 93 TYR C N 1
ATOM 4314 C CA . TYR C 1 93 ? 16.220 -31.620 -5.346 1.00 20.43 93 TYR C CA 1
ATOM 4315 C C . TYR C 1 93 ? 15.390 -32.805 -5.793 1.00 23.72 93 TYR C C 1
ATOM 4316 O O . TYR C 1 93 ? 14.830 -32.806 -6.885 1.00 20.85 93 TYR C O 1
ATOM 4334 N N . SER C 1 94 ? 15.335 -33.826 -4.949 1.00 21.69 94 SER C N 1
ATOM 4335 C CA . SER C 1 94 ? 14.479 -34.969 -5.204 1.00 30.10 94 SER C CA 1
ATOM 4336 C C . SER C 1 94 ? 13.832 -35.372 -3.894 1.00 35.03 94 SER C C 1
ATOM 4337 O O . SER C 1 94 ? 14.511 -35.691 -2.917 1.00 36.18 94 SER C O 1
ATOM 4345 N N . LYS C 1 95 ? 12.508 -35.324 -3.880 1.00 25.19 95 LYS C N 1
ATOM 4346 C CA . LYS C 1 95 ? 11.739 -35.688 -2.712 1.00 29.42 95 LYS C CA 1
ATOM 4347 C C . LYS C 1 95 ? 12.002 -37.154 -2.362 1.00 29.40 95 LYS C C 1
ATOM 4348 O O . LYS C 1 95 ? 12.215 -37.491 -1.196 1.00 41.28 95 LYS C O 1
ATOM 4367 N N . MET D 1 1 ? 8.043 -6.445 -17.249 1.00 16.95 1 MET D N 1
ATOM 4368 C CA . MET D 1 1 ? 8.604 -7.780 -17.585 1.00 16.36 1 MET D CA 1
ATOM 4369 C C . MET D 1 1 ? 10.083 -7.810 -17.267 1.00 21.18 1 MET D C 1
ATOM 4370 O O . MET D 1 1 ? 10.735 -6.768 -17.208 1.00 20.66 1 MET D O 1
ATOM 4386 N N . GLN D 1 2 ? 10.609 -9.009 -17.053 1.00 19.09 2 GLN D N 1
ATOM 4387 C CA . GLN D 1 2 ? 12.039 -9.200 -16.885 1.00 18.35 2 GLN D CA 1
ATOM 4388 C C . GLN D 1 2 ? 12.533 -10.243 -17.877 1.00 19.30 2 GLN D C 1
ATOM 4389 O O . GLN D 1 2 ? 11.742 -10.989 -18.478 1.00 18.65 2 GLN D O 1
ATOM 4403 N N . ILE D 1 3 ? 13.849 -10.274 -18.042 1.00 16.83 3 ILE D N 1
ATOM 4404 C CA . ILE D 1 3 ? 14.513 -11.243 -18.885 1.00 15.88 3 ILE D CA 1
ATOM 4405 C C . ILE D 1 3 ? 15.024 -12.380 -18.020 1.00 17.18 3 ILE D C 1
ATOM 4406 O O . ILE D 1 3 ? 15.707 -12.149 -17.015 1.00 21.09 3 ILE D O 1
ATOM 4422 N N . GLY D 1 4 ? 14.690 -13.606 -18.411 1.00 18.65 4 GLY D N 1
ATOM 4423 C CA . GLY D 1 4 ? 15.183 -14.780 -17.719 1.00 20.37 4 GLY D CA 1
ATOM 4424 C C . GLY D 1 4 ? 15.824 -15.786 -18.656 1.00 17.56 4 GLY D C 1
ATOM 4425 O O . GLY D 1 4 ? 15.507 -15.852 -19.837 1.00 21.99 4 GLY D O 1
ATOM 4429 N N . ARG D 1 5 ? 16.743 -16.571 -18.106 1.00 19.84 5 ARG D N 1
ATOM 4430 C CA . ARG D 1 5 ? 17.382 -17.659 -18.826 1.00 19.01 5 ARG D CA 1
ATOM 4431 C C . ARG D 1 5 ? 16.815 -18.972 -18.312 1.00 18.67 5 ARG D C 1
ATOM 4432 O O . ARG D 1 5 ? 16.769 -19.192 -17.108 1.00 21.51 5 ARG D O 1
ATOM 4453 N N . VAL D 1 6 ? 16.378 -19.843 -19.214 1.00 18.23 6 VAL D N 1
ATOM 4454 C CA . VAL D 1 6 ? 15.811 -21.127 -18.801 1.00 17.21 6 VAL D CA 1
ATOM 4455 C C . VAL D 1 6 ? 16.910 -22.041 -18.261 1.00 18.27 6 VAL D C 1
ATOM 4456 O O . VAL D 1 6 ? 17.838 -22.397 -18.988 1.00 19.59 6 VAL D O 1
ATOM 4469 N N . ARG D 1 7 ? 16.809 -22.414 -16.986 1.00 19.43 7 ARG D N 1
ATOM 4470 C CA . ARG D 1 7 ? 17.825 -23.253 -16.355 1.00 22.89 7 ARG D CA 1
ATOM 4471 C C . ARG D 1 7 ? 17.331 -24.650 -15.990 1.00 25.47 7 ARG D C 1
ATOM 4472 O O . ARG D 1 7 ? 18.138 -25.549 -15.782 1.00 22.82 7 ARG D O 1
ATOM 4493 N N . GLY D 1 8 ? 16.021 -24.843 -15.893 1.00 21.63 8 GLY D N 1
ATOM 4494 C CA . GLY D 1 8 ? 15.507 -26.141 -15.494 1.00 24.66 8 GLY D CA 1
ATOM 4495 C C . GLY D 1 8 ? 14.004 -26.203 -15.356 1.00 25.76 8 GLY D C 1
ATOM 4496 O O . GLY D 1 8 ? 13.289 -25.351 -15.882 1.00 22.60 8 GLY D O 1
ATOM 4500 N N . THR D 1 9 ? 13.532 -27.219 -14.639 1.00 19.21 9 THR D N 1
ATOM 4501 C CA . THR D 1 9 ? 12.105 -27.462 -14.479 1.00 17.62 9 THR D CA 1
ATOM 4502 C C . THR D 1 9 ? 11.780 -27.873 -13.055 1.00 24.59 9 THR D C 1
ATOM 4503 O O . THR D 1 9 ? 12.632 -28.392 -12.335 1.00 26.31 9 THR D O 1
ATOM 4514 N N . VAL D 1 10 ? 10.535 -27.633 -12.661 1.00 21.42 10 VAL D N 1
ATOM 4515 C CA . VAL D 1 10 ? 10.032 -28.073 -11.372 1.00 19.43 10 VAL D CA 1
ATOM 4516 C C . VAL D 1 10 ? 8.845 -28.980 -11.625 1.00 22.42 10 VAL D C 1
ATOM 4517 O O . VAL D 1 10 ? 7.983 -28.670 -12.452 1.00 20.80 10 VAL D O 1
ATOM 4530 N N . VAL D 1 11 ? 8.805 -30.108 -10.924 1.00 20.85 11 VAL D N 1
ATOM 4531 C CA . VAL D 1 11 ? 7.704 -31.050 -11.080 1.00 20.75 11 VAL D CA 1
ATOM 4532 C C . VAL D 1 11 ? 7.014 -31.289 -9.751 1.00 19.05 11 VAL D C 1
ATOM 4533 O O . VAL D 1 11 ? 7.667 -31.494 -8.732 1.00 20.33 11 VAL D O 1
ATOM 4546 N N . SER D 1 12 ? 5.684 -31.271 -9.792 1.00 20.02 12 SER D N 1
ATOM 4547 C CA . SER D 1 12 ? 4.841 -31.411 -8.616 1.00 20.53 12 SER D CA 1
ATOM 4548 C C . SER D 1 12 ? 3.664 -32.317 -8.958 1.00 26.67 12 SER D C 1
ATOM 4549 O O . SER D 1 12 ? 2.946 -32.058 -9.922 1.00 26.99 12 SER D O 1
ATOM 4557 N N . SER D 1 13 ? 3.471 -33.382 -8.184 1.00 22.60 13 SER D N 1
ATOM 4558 C CA . SER D 1 13 ? 2.344 -34.285 -8.408 1.00 25.91 13 SER D CA 1
ATOM 4559 C C . SER D 1 13 ? 1.164 -33.958 -7.491 1.00 28.05 13 SER D C 1
ATOM 4560 O O . SER D 1 13 ? 0.006 -34.032 -7.905 1.00 29.45 13 SER D O 1
ATOM 4568 N N . GLN D 1 14 ? 1.459 -33.606 -6.245 1.00 21.03 14 GLN D N 1
ATOM 4569 C CA . GLN D 1 14 ? 0.425 -33.233 -5.291 1.00 21.88 14 GLN D CA 1
ATOM 4570 C C . GLN D 1 14 ? 0.280 -31.721 -5.296 1.00 24.39 14 GLN D C 1
ATOM 4571 O O . GLN D 1 14 ? 1.125 -31.011 -4.743 1.00 22.42 14 GLN D O 1
ATOM 4585 N N . LYS D 1 15 ? -0.792 -31.241 -5.918 1.00 25.45 15 LYS D N 1
ATOM 4586 C CA . LYS D 1 15 ? -0.949 -29.819 -6.185 1.00 20.27 15 LYS D CA 1
ATOM 4587 C C . LYS D 1 15 ? -2.406 -29.413 -6.353 1.00 23.52 15 LYS D C 1
ATOM 4588 O O . LYS D 1 15 ? -3.295 -30.254 -6.480 1.00 20.99 15 LYS D O 1
ATOM 4607 N N . GLU D 1 16 ? -2.647 -28.109 -6.354 1.00 20.51 16 GLU D N 1
ATOM 4608 C CA . GLU D 1 16 ? -3.983 -27.589 -6.600 1.00 16.32 16 GLU D CA 1
ATOM 4609 C C . GLU D 1 16 ? -4.466 -28.087 -7.957 1.00 19.41 16 GLU D C 1
ATOM 4610 O O . GLU D 1 16 ? -3.736 -28.000 -8.949 1.00 21.48 16 GLU D O 1
ATOM 4622 N N . PRO D 1 17 ? -5.696 -28.618 -8.008 1.00 21.18 17 PRO D N 1
ATOM 4623 C CA . PRO D 1 17 ? -6.216 -29.212 -9.246 1.00 22.90 17 PRO D CA 1
ATOM 4624 C C . PRO D 1 17 ? -6.204 -28.255 -10.433 1.00 25.24 17 PRO D C 1
ATOM 4625 O O . PRO D 1 17 ? -6.068 -28.687 -11.581 1.00 27.39 17 PRO D O 1
ATOM 4636 N N . SER D 1 18 ? -6.347 -26.964 -10.159 1.00 22.47 18 SER D N 1
ATOM 4637 C CA . SER D 1 18 ? -6.355 -25.956 -11.210 1.00 26.28 18 SER D CA 1
ATOM 4638 C C . SER D 1 18 ? -5.005 -25.850 -11.922 1.00 28.95 18 SER D C 1
ATOM 4639 O O . SER D 1 18 ? -4.912 -25.239 -12.983 1.00 28.11 18 SER D O 1
ATOM 4647 N N . MET D 1 19 ? -3.961 -26.434 -11.338 1.00 24.12 19 MET D N 1
ATOM 4648 C CA . MET D 1 19 ? -2.608 -26.322 -11.889 1.00 24.77 19 MET D CA 1
ATOM 4649 C C . MET D 1 19 ? -2.155 -27.573 -12.642 1.00 27.30 19 MET D C 1
ATOM 4650 O O . MET D 1 19 ? -1.003 -27.670 -13.062 1.00 27.54 19 MET D O 1
ATOM 4664 N N . VAL D 1 20 ? -3.051 -28.538 -12.812 1.00 21.87 20 VAL D N 1
ATOM 4665 C CA . VAL D 1 20 ? -2.700 -29.745 -13.543 1.00 21.44 20 VAL D CA 1
ATOM 4666 C C . VAL D 1 20 ? -2.407 -29.406 -15.002 1.00 17.53 20 VAL D C 1
ATOM 4667 O O . VAL D 1 20 ? -3.086 -28.571 -15.606 1.00 23.36 20 VAL D O 1
ATOM 4680 N N . GLY D 1 21 ? -1.379 -30.034 -15.560 1.00 23.58 21 GLY D N 1
ATOM 4681 C CA . GLY D 1 21 ? -1.080 -29.880 -16.973 1.00 20.65 21 GLY D CA 1
ATOM 4682 C C . GLY D 1 21 ? -0.317 -28.611 -17.326 1.00 30.01 21 GLY D C 1
ATOM 4683 O O . GLY D 1 21 ? -0.204 -28.256 -18.494 1.00 26.28 21 GLY D O 1
ATOM 4687 N N . VAL D 1 22 ? 0.205 -27.926 -16.317 1.00 22.16 22 VAL D N 1
ATOM 4688 C CA . VAL D 1 22 ? 0.975 -26.705 -16.534 1.00 23.82 22 VAL D CA 1
ATOM 4689 C C . VAL D 1 22 ? 2.460 -26.958 -16.307 1.00 22.29 22 VAL D C 1
ATOM 4690 O O . VAL D 1 22 ? 2.854 -27.476 -15.259 1.00 24.54 22 VAL D O 1
ATOM 4703 N N . LYS D 1 23 ? 3.284 -26.594 -17.286 1.00 18.65 23 LYS D N 1
ATOM 4704 C CA . LYS D 1 23 ? 4.723 -26.808 -17.182 1.00 18.50 23 LYS D CA 1
ATOM 4705 C C . LYS D 1 23 ? 5.391 -25.670 -16.425 1.00 19.02 23 LYS D C 1
ATOM 4706 O O . LYS D 1 23 ? 5.118 -24.509 -16.688 1.00 21.78 23 LYS D O 1
ATOM 4725 N N . PHE D 1 24 ? 6.256 -26.019 -15.477 1.00 19.59 24 PHE D N 1
ATOM 4726 C CA . PHE D 1 24 ? 6.970 -25.031 -14.672 1.00 20.27 24 PHE D CA 1
ATOM 4727 C C . PHE D 1 24 ? 8.442 -24.968 -15.028 1.00 26.55 24 PHE D C 1
ATOM 4728 O O . PHE D 1 24 ? 9.173 -25.942 -14.843 1.00 23.51 24 PHE D O 1
ATOM 4745 N N . LEU D 1 25 ? 8.879 -23.814 -15.522 1.00 19.35 25 LEU D N 1
ATOM 4746 C CA . LEU D 1 25 ? 10.285 -23.590 -15.830 1.00 19.36 25 LEU D CA 1
ATOM 4747 C C . LEU D 1 25 ? 10.958 -22.785 -14.737 1.00 21.00 25 LEU D C 1
ATOM 4748 O O . LEU D 1 25 ? 10.409 -21.793 -14.252 1.00 17.62 25 LEU D O 1
ATOM 4764 N N . LEU D 1 26 ? 12.156 -23.216 -14.370 1.00 20.01 26 LEU D N 1
ATOM 4765 C CA . LEU D 1 26 ? 13.030 -22.449 -13.495 1.00 20.19 26 LEU D CA 1
ATOM 4766 C C . LEU D 1 26 ? 13.826 -21.448 -14.328 1.00 18.08 26 LEU D C 1
ATOM 4767 O O . LEU D 1 26 ? 14.614 -21.833 -15.197 1.00 20.00 26 LEU D O 1
ATOM 4783 N N . LEU D 1 27 ? 13.604 -20.165 -14.069 1.00 16.58 27 LEU D N 1
ATOM 4784 C CA . LEU D 1 27 ? 14.274 -19.103 -14.806 1.00 18.55 27 LEU D CA 1
ATOM 4785 C C . LEU D 1 27 ? 15.281 -18.380 -13.922 1.00 18.02 27 LEU D C 1
ATOM 4786 O O . LEU D 1 27 ? 14.978 -17.999 -12.795 1.00 22.65 27 LEU D O 1
ATOM 4802 N N . GLN D 1 28 ? 16.475 -18.176 -14.459 1.00 22.00 28 GLN D N 1
ATOM 4803 C CA . GLN D 1 28 ? 17.489 -17.380 -13.788 1.00 20.26 28 GLN D CA 1
ATOM 4804 C C . GLN D 1 28 ? 17.422 -15.962 -14.335 1.00 20.20 28 GLN D C 1
ATOM 4805 O O . GLN D 1 28 ? 17.463 -15.756 -15.545 1.00 20.73 28 GLN D O 1
ATOM 4819 N N . LEU D 1 29 ? 17.310 -14.981 -13.451 1.00 20.07 29 LEU D N 1
ATOM 4820 C CA . LEU D 1 29 ? 17.285 -13.595 -13.900 1.00 21.51 29 LEU D CA 1
ATOM 4821 C C . LEU D 1 29 ? 18.597 -13.184 -14.549 1.00 24.16 29 LEU D C 1
ATOM 4822 O O . LEU D 1 29 ? 19.683 -13.610 -14.144 1.00 23.58 29 LEU D O 1
ATOM 4838 N N . ILE D 1 30 ? 18.458 -12.359 -15.577 1.00 23.30 30 ILE D N 1
ATOM 4839 C CA . ILE D 1 30 ? 19.571 -11.816 -16.329 1.00 24.30 30 ILE D CA 1
ATOM 4840 C C . ILE D 1 30 ? 19.547 -10.321 -16.101 1.00 34.99 30 ILE D C 1
ATOM 4841 O O . ILE D 1 30 ? 18.472 -9.724 -16.046 1.00 33.86 30 ILE D O 1
ATOM 4857 N N . ASP D 1 31 ? 20.720 -9.712 -15.968 1.00 30.01 31 ASP D N 1
ATOM 4858 C CA . ASP D 1 31 ? 20.793 -8.291 -15.657 1.00 45.03 31 ASP D CA 1
ATOM 4859 C C . ASP D 1 31 ? 20.915 -7.432 -16.910 1.00 39.63 31 ASP D C 1
ATOM 4860 O O . ASP D 1 31 ? 20.934 -7.933 -18.034 1.00 35.03 31 ASP D O 1
ATOM 4869 N N . GLU D 1 32 ? 20.993 -6.125 -16.686 1.00 59.63 32 GLU D N 1
ATOM 4870 C CA . GLU D 1 32 ? 21.090 -5.131 -17.748 1.00 52.98 32 GLU D CA 1
ATOM 4871 C C . GLU D 1 32 ? 22.241 -5.384 -18.718 1.00 43.13 32 GLU D C 1
ATOM 4872 O O . GLU D 1 32 ? 22.216 -4.897 -19.846 1.00 46.92 32 GLU D O 1
ATOM 4884 N N . ALA D 1 33 ? 23.249 -6.132 -18.278 1.00 49.65 33 ALA D N 1
ATOM 4885 C CA . ALA D 1 33 ? 24.442 -6.375 -19.090 1.00 36.41 33 ALA D CA 1
ATOM 4886 C C . ALA D 1 33 ? 24.484 -7.786 -19.674 1.00 45.27 33 ALA D C 1
ATOM 4887 O O . ALA D 1 33 ? 25.486 -8.187 -20.263 1.00 40.97 33 ALA D O 1
ATOM 4894 N N . GLY D 1 34 ? 23.401 -8.539 -19.511 1.00 37.80 34 GLY D N 1
ATOM 4895 C CA . GLY D 1 34 ? 23.312 -9.868 -20.089 1.00 35.71 34 GLY D CA 1
ATOM 4896 C C . GLY D 1 34 ? 23.888 -10.963 -19.215 1.00 36.69 34 GLY D C 1
ATOM 4897 O O . GLY D 1 34 ? 24.038 -12.097 -19.666 1.00 32.25 34 GLY D O 1
ATOM 4901 N N . GLN D 1 35 ? 24.198 -10.635 -17.964 1.00 36.57 35 GLN D N 1
ATOM 4902 C CA . GLN D 1 35 ? 24.829 -11.587 -17.053 1.00 33.75 35 GLN D CA 1
ATOM 4903 C C . GLN D 1 35 ? 23.854 -12.114 -16.004 1.00 27.61 35 GLN D C 1
ATOM 4904 O O . GLN D 1 35 ? 22.925 -11.415 -15.603 1.00 31.62 35 GLN D O 1
ATOM 4918 N N . PRO D 1 36 ? 24.080 -13.352 -15.545 1.00 31.97 36 PRO D N 1
ATOM 4919 C CA . PRO D 1 36 ? 23.251 -14.005 -14.527 1.00 36.51 36 PRO D CA 1
ATOM 4920 C C . PRO D 1 36 ? 23.174 -13.235 -13.218 1.00 30.66 36 PRO D C 1
ATOM 4921 O O . PRO D 1 36 ? 24.181 -12.712 -12.739 1.00 31.30 36 PRO D O 1
ATOM 4932 N N . LEU D 1 37 ? 21.975 -13.167 -12.653 1.00 30.06 37 LEU D N 1
ATOM 4933 C CA . LEU D 1 37 ? 21.783 -12.685 -11.294 1.00 26.25 37 LEU D CA 1
ATOM 4934 C C . LEU D 1 37 ? 21.399 -13.877 -10.424 1.00 37.25 37 LEU D C 1
ATOM 4935 O O . LEU D 1 37 ? 20.949 -14.901 -10.932 1.00 31.59 37 LEU D O 1
ATOM 4951 N N . PRO D 1 38 ? 21.585 -13.760 -9.105 1.00 35.44 38 PRO D N 1
ATOM 4952 C CA . PRO D 1 38 ? 21.235 -14.914 -8.265 1.00 48.13 38 PRO D CA 1
ATOM 4953 C C . PRO D 1 38 ? 19.727 -15.145 -8.123 1.00 53.50 38 PRO D C 1
ATOM 4954 O O . PRO D 1 38 ? 19.323 -16.236 -7.710 1.00 52.73 38 PRO D O 1
ATOM 4965 N N . GLN D 1 39 ? 18.911 -14.150 -8.466 1.00 27.66 39 GLN D N 1
ATOM 4966 C CA . GLN D 1 39 ? 17.461 -14.289 -8.351 1.00 24.90 39 GLN D CA 1
ATOM 4967 C C . GLN D 1 39 ? 16.921 -15.252 -9.402 1.00 25.88 39 GLN D C 1
ATOM 4968 O O . GLN D 1 39 ? 17.530 -15.444 -10.460 1.00 26.57 39 GLN D O 1
ATOM 4982 N N . TYR D 1 40 ? 15.781 -15.860 -9.090 1.00 22.21 40 TYR D N 1
ATOM 4983 C CA . TYR D 1 40 ? 15.118 -16.797 -9.989 1.00 19.72 40 TYR D CA 1
ATOM 4984 C C . TYR D 1 40 ? 13.608 -16.618 -9.897 1.00 26.12 40 TYR D C 1
ATOM 4985 O O . TYR D 1 40 ? 13.092 -15.979 -8.976 1.00 25.03 40 TYR D O 1
ATOM 5003 N N . GLU D 1 41 ? 12.901 -17.187 -10.863 1.00 22.21 41 GLU D N 1
ATOM 5004 C CA . GLU D 1 41 ? 11.452 -17.234 -10.823 1.00 18.82 41 GLU D CA 1
ATOM 5005 C C . GLU D 1 41 ? 11.051 -18.573 -11.402 1.00 20.10 41 GLU D C 1
ATOM 5006 O O . GLU D 1 41 ? 11.681 -19.060 -12.336 1.00 18.77 41 GLU D O 1
ATOM 5018 N N . VAL D 1 42 ? 10.028 -19.188 -10.833 1.00 17.79 42 VAL D N 1
ATOM 5019 C CA . VAL D 1 42 ? 9.438 -20.356 -11.453 1.00 18.50 42 VAL D CA 1
ATOM 5020 C C . VAL D 1 42 ? 8.190 -19.875 -12.177 1.00 19.47 42 VAL D C 1
ATOM 5021 O O . VAL D 1 42 ? 7.292 -19.290 -11.570 1.00 17.77 42 VAL D O 1
ATOM 5034 N N . ALA D 1 43 ? 8.151 -20.108 -13.483 1.00 18.10 43 ALA D N 1
ATOM 5035 C CA . ALA D 1 43 ? 7.092 -19.564 -14.318 1.00 15.88 43 ALA D CA 1
ATOM 5036 C C . ALA D 1 43 ? 6.379 -20.646 -15.116 1.00 18.82 43 ALA D C 1
ATOM 5037 O O . ALA D 1 43 ? 6.986 -21.625 -15.549 1.00 19.65 43 ALA D O 1
ATOM 5044 N N . ALA D 1 44 ? 5.080 -20.451 -15.305 1.00 17.19 44 ALA D N 1
ATOM 5045 C CA . ALA D 1 44 ? 4.305 -21.271 -16.223 1.00 18.03 44 ALA D CA 1
ATOM 5046 C C . ALA D 1 44 ? 4.775 -20.991 -17.641 1.00 18.40 44 ALA D C 1
ATOM 5047 O O . ALA D 1 44 ? 4.971 -19.835 -18.022 1.00 19.10 44 ALA D O 1
ATOM 5054 N N . ASP D 1 45 ? 4.972 -22.049 -18.419 1.00 18.15 45 ASP D N 1
ATOM 5055 C CA . ASP D 1 45 ? 5.418 -21.893 -19.801 1.00 16.77 45 ASP D CA 1
ATOM 5056 C C . ASP D 1 45 ? 4.457 -22.563 -20.761 1.00 21.02 45 ASP D C 1
ATOM 5057 O O . ASP D 1 45 ? 4.366 -23.787 -20.812 1.00 24.06 45 ASP D O 1
ATOM 5066 N N . GLY D 1 46 ? 3.738 -21.745 -21.519 1.00 23.17 46 GLY D N 1
ATOM 5067 C CA . GLY D 1 46 ? 2.853 -22.238 -22.556 1.00 24.22 46 GLY D CA 1
ATOM 5068 C C . GLY D 1 46 ? 3.432 -22.013 -23.939 1.00 28.19 46 GLY D C 1
ATOM 5069 O O . GLY D 1 46 ? 2.832 -22.408 -24.933 1.00 25.37 46 GLY D O 1
ATOM 5073 N N . VAL D 1 47 ? 4.602 -21.382 -24.003 1.00 22.35 47 VAL D N 1
ATOM 5074 C CA . VAL D 1 47 ? 5.244 -21.068 -25.280 1.00 23.65 47 VAL D CA 1
ATOM 5075 C C . VAL D 1 47 ? 6.149 -22.200 -25.776 1.00 28.03 47 VAL D C 1
ATOM 5076 O O . VAL D 1 47 ? 6.127 -22.544 -26.957 1.00 28.47 47 VAL D O 1
ATOM 5089 N N . GLY D 1 48 ? 6.953 -22.763 -24.882 1.00 18.40 48 GLY D N 1
ATOM 5090 C CA . GLY D 1 48 ? 7.828 -23.871 -25.237 1.00 24.51 48 GLY D CA 1
ATOM 5091 C C . GLY D 1 48 ? 9.297 -23.513 -25.326 1.00 27.99 48 GLY D C 1
ATOM 5092 O O . GLY D 1 48 ? 9.953 -23.792 -26.332 1.00 29.59 48 GLY D O 1
ATOM 5096 N N . ALA D 1 49 ? 9.824 -22.915 -24.263 1.00 19.52 49 ALA D N 1
ATOM 5097 C CA . ALA D 1 49 ? 11.219 -22.499 -24.233 1.00 18.67 49 ALA D CA 1
ATOM 5098 C C . ALA D 1 49 ? 12.104 -23.627 -23.725 1.00 25.10 49 ALA D C 1
ATOM 5099 O O . ALA D 1 49 ? 11.746 -24.327 -22.785 1.00 26.92 49 ALA D O 1
ATOM 5106 N N . GLY D 1 50 ? 13.262 -23.796 -24.356 1.00 24.89 50 GLY D N 1
ATOM 5107 C CA . GLY D 1 50 ? 14.199 -24.833 -23.970 1.00 26.06 50 GLY D CA 1
ATOM 5108 C C . GLY D 1 50 ? 15.334 -24.304 -23.121 1.00 20.71 50 GLY D C 1
ATOM 5109 O O . GLY D 1 50 ? 15.479 -23.092 -22.931 1.00 22.03 50 GLY D O 1
ATOM 5113 N N . LEU D 1 51 ? 16.143 -25.224 -22.608 1.00 22.14 51 LEU D N 1
ATOM 5114 C CA . LEU D 1 51 ? 17.288 -24.873 -21.775 1.00 23.35 51 LEU D CA 1
ATOM 5115 C C . LEU D 1 51 ? 18.179 -23.838 -22.443 1.00 21.36 51 LEU D C 1
ATOM 5116 O O . LEU D 1 51 ? 18.468 -23.923 -23.637 1.00 20.95 51 LEU D O 1
ATOM 5132 N N . ASP D 1 52 ? 18.586 -22.856 -21.643 1.00 21.24 52 ASP D N 1
ATOM 5133 C CA . ASP D 1 52 ? 19.509 -21.791 -22.037 1.00 26.27 52 ASP D CA 1
ATOM 5134 C C . ASP D 1 52 ? 18.908 -20.714 -22.934 1.00 21.41 52 ASP D C 1
ATOM 5135 O O . ASP D 1 52 ? 19.573 -19.729 -23.236 1.00 22.33 52 ASP D O 1
ATOM 5144 N N . GLU D 1 53 ? 17.661 -20.879 -23.352 1.00 22.08 53 GLU D N 1
ATOM 5145 C CA . GLU D 1 53 ? 16.997 -19.812 -24.092 1.00 22.38 53 GLU D CA 1
ATOM 5146 C C . GLU D 1 53 ? 16.680 -18.640 -23.168 1.00 23.62 53 GLU D C 1
ATOM 5147 O O . GLU D 1 53 ? 16.445 -18.825 -21.966 1.00 23.32 53 GLU D O 1
ATOM 5159 N N . TRP D 1 54 ? 16.711 -17.430 -23.719 1.00 20.54 54 TRP D N 1
ATOM 5160 C CA . TRP D 1 54 ? 16.280 -16.249 -22.982 1.00 20.30 54 TRP D CA 1
ATOM 5161 C C . TRP D 1 54 ? 14.793 -16.062 -23.217 1.00 19.09 54 TRP D C 1
ATOM 5162 O O . TRP D 1 54 ? 14.304 -16.251 -24.335 1.00 20.79 54 TRP D O 1
ATOM 5183 N N . VAL D 1 55 ? 14.078 -15.684 -22.165 1.00 18.81 55 VAL D N 1
ATOM 5184 C CA . VAL D 1 55 ? 12.647 -15.445 -22.263 1.00 18.01 55 VAL D CA 1
ATOM 5185 C C . VAL D 1 55 ? 12.266 -14.125 -21.626 1.00 15.76 55 VAL D C 1
ATOM 5186 O O . VAL D 1 55 ? 12.947 -13.628 -20.730 1.00 17.59 55 VAL D O 1
ATOM 5199 N N . LEU D 1 56 ? 11.163 -13.566 -22.111 1.00 17.71 56 LEU D N 1
ATOM 5200 C CA . LEU D 1 56 ? 10.501 -12.460 -21.454 1.00 17.16 56 LEU D CA 1
ATOM 5201 C C . LEU D 1 56 ? 9.440 -13.073 -20.551 1.00 20.46 56 LEU D C 1
ATOM 5202 O O . LEU D 1 56 ? 8.639 -13.891 -21.003 1.00 18.72 56 LEU D O 1
ATOM 5218 N N . PHE D 1 57 ? 9.430 -12.705 -19.276 1.00 17.44 57 PHE D N 1
ATOM 5219 C CA . PHE D 1 57 ? 8.371 -13.175 -18.397 1.00 18.01 57 PHE D CA 1
ATOM 5220 C C . PHE D 1 57 ? 7.727 -12.048 -17.598 1.00 21.83 57 PHE D C 1
ATOM 5221 O O . PHE D 1 57 ? 8.336 -11.000 -17.350 1.00 18.32 57 PHE D O 1
ATOM 5238 N N . SER D 1 58 ? 6.475 -12.290 -17.223 1.00 17.42 58 SER D N 1
ATOM 5239 C CA . SER D 1 58 ? 5.665 -11.343 -16.476 1.00 18.39 58 SER D CA 1
ATOM 5240 C C . SER D 1 58 ? 5.278 -11.938 -15.135 1.00 20.09 58 SER D C 1
ATOM 5241 O O . SER D 1 58 ? 5.207 -13.161 -14.978 1.00 18.59 58 SER D O 1
ATOM 5249 N N . ARG D 1 59 ? 5.011 -11.054 -14.181 1.00 16.96 59 ARG D N 1
ATOM 5250 C CA . ARG D 1 59 ? 4.633 -11.442 -12.836 1.00 18.87 59 ARG D CA 1
ATOM 5251 C C . ARG D 1 59 ? 3.277 -10.855 -12.487 1.00 17.56 59 ARG D C 1
ATOM 5252 O O . ARG D 1 59 ? 2.843 -9.862 -13.072 1.00 20.60 59 ARG D O 1
ATOM 5273 N N . GLY D 1 60 ? 2.618 -11.463 -11.509 1.00 19.20 60 GLY D N 1
ATOM 5274 C CA . GLY D 1 60 ? 1.342 -10.983 -11.026 1.00 18.47 60 GLY D CA 1
ATOM 5275 C C . GLY D 1 60 ? 0.173 -11.529 -11.815 1.00 19.37 60 GLY D C 1
ATOM 5276 O O . GLY D 1 60 ? 0.267 -12.601 -12.427 1.00 16.58 60 GLY D O 1
ATOM 5280 N N . SER D 1 61 ? -0.931 -10.786 -11.798 1.00 14.98 61 SER D N 1
ATOM 5281 C CA . SER D 1 61 ? -2.156 -11.197 -12.472 1.00 15.71 61 SER D CA 1
ATOM 5282 C C . SER D 1 61 ? -1.976 -11.277 -13.988 1.00 18.07 61 SER D C 1
ATOM 5283 O O . SER D 1 61 ? -2.811 -11.860 -14.678 1.00 19.89 61 SER D O 1
ATOM 5291 N N . ALA D 1 62 ? -0.890 -10.709 -14.506 1.00 16.46 62 ALA D N 1
ATOM 5292 C CA . ALA D 1 62 ? -0.555 -10.867 -15.925 1.00 17.73 62 ALA D CA 1
ATOM 5293 C C . ALA D 1 62 ? -0.494 -12.345 -16.311 1.00 17.72 62 ALA D C 1
ATOM 5294 O O . ALA D 1 62 ? -0.816 -12.721 -17.440 1.00 18.48 62 ALA D O 1
ATOM 5301 N N . ALA D 1 63 ? -0.080 -13.175 -15.363 1.00 17.35 63 ALA D N 1
ATOM 5302 C CA . ALA D 1 63 ? 0.108 -14.599 -15.611 1.00 17.13 63 ALA D CA 1
ATOM 5303 C C . ALA D 1 63 ? -1.209 -15.326 -15.880 1.00 21.67 63 ALA D C 1
ATOM 5304 O O . ALA D 1 63 ? -1.217 -16.411 -16.454 1.00 20.99 63 ALA D O 1
ATOM 5311 N N . ARG D 1 64 ? -2.322 -14.715 -15.483 1.00 17.76 64 ARG D N 1
ATOM 5312 C CA . ARG D 1 64 ? -3.628 -15.334 -15.641 1.00 19.12 64 ARG D CA 1
ATOM 5313 C C . ARG D 1 64 ? -4.300 -14.945 -16.957 1.00 23.32 64 ARG D C 1
ATOM 5314 O O . ARG D 1 64 ? -5.396 -15.398 -17.246 1.00 24.77 64 ARG D O 1
ATOM 5335 N N . GLN D 1 65 ? -3.641 -14.120 -17.763 1.00 19.97 65 GLN D N 1
ATOM 5336 C CA . GLN D 1 65 ? -4.283 -13.582 -18.956 1.00 22.26 65 GLN D CA 1
ATOM 5337 C C . GLN D 1 65 ? -4.202 -14.534 -20.154 1.00 31.76 65 GLN D C 1
ATOM 5338 O O . GLN D 1 65 ? -4.985 -14.418 -21.097 1.00 33.90 65 GLN D O 1
ATOM 5352 N N . VAL D 1 66 ? -3.267 -15.475 -20.112 1.00 23.00 66 VAL D N 1
ATOM 5353 C CA . VAL D 1 66 ? -3.126 -16.449 -21.195 1.00 21.83 66 VAL D CA 1
ATOM 5354 C C . VAL D 1 66 ? -4.284 -17.444 -21.162 1.00 27.78 66 VAL D C 1
ATOM 5355 O O . VAL D 1 66 ? -4.745 -17.835 -20.092 1.00 25.43 66 VAL D O 1
ATOM 5368 N N . ALA D 1 67 ? -4.749 -17.846 -22.342 1.00 34.27 67 ALA D N 1
ATOM 5369 C CA . ALA D 1 67 ? -5.898 -18.740 -22.461 1.00 36.20 67 ALA D CA 1
ATOM 5370 C C . ALA D 1 67 ? -5.815 -19.902 -21.483 1.00 22.66 67 ALA D C 1
ATOM 5371 O O . ALA D 1 67 ? -4.819 -20.622 -21.449 1.00 30.58 67 ALA D O 1
ATOM 5378 N N . GLY D 1 68 ? -6.866 -20.071 -20.682 1.00 23.37 68 GLY D N 1
ATOM 5379 C CA . GLY D 1 68 ? -6.962 -21.183 -19.758 1.00 27.30 68 GLY D CA 1
ATOM 5380 C C . GLY D 1 68 ? -6.499 -20.903 -18.337 1.00 28.33 68 GLY D C 1
ATOM 5381 O O . GLY D 1 68 ? -6.771 -21.691 -17.432 1.00 23.99 68 GLY D O 1
ATOM 5385 N N . SER D 1 6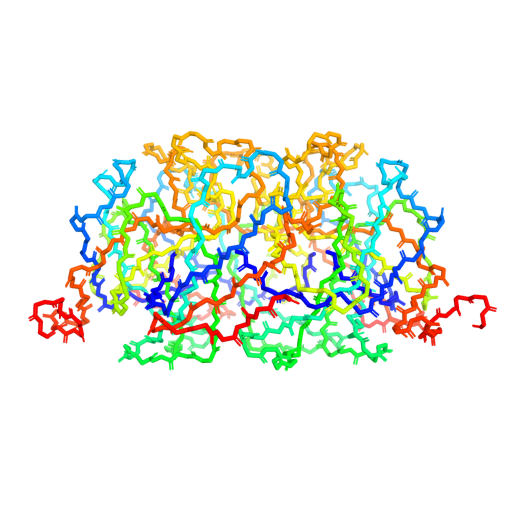9 ? -5.808 -19.785 -18.132 1.00 22.97 69 SER D N 1
ATOM 5386 C CA . SER D 1 69 ? -5.181 -19.501 -16.839 1.00 19.44 69 SER D CA 1
ATOM 5387 C C . SER D 1 69 ? -5.946 -18.486 -16.010 1.00 19.56 69 SER D C 1
ATOM 5388 O O . SER D 1 69 ? -5.475 -18.069 -14.951 1.00 23.83 69 SER D O 1
ATOM 5396 N N . GLU D 1 70 ? -7.124 -18.097 -16.485 1.00 23.07 70 GLU D N 1
ATOM 5397 C CA . GLU D 1 70 ? -7.871 -17.000 -15.884 1.00 26.25 70 GLU D CA 1
ATOM 5398 C C . GLU D 1 70 ? -8.148 -17.221 -14.395 1.00 23.99 70 GLU D C 1
ATOM 5399 O O . GLU D 1 70 ? -8.163 -16.266 -13.615 1.00 26.49 70 GLU D O 1
ATOM 5411 N N . LYS D 1 71 ? -8.344 -18.473 -13.992 1.00 20.01 71 LYS D N 1
ATOM 5412 C CA . LYS D 1 71 ? -8.585 -18.788 -12.584 1.00 23.70 71 LYS D CA 1
ATOM 5413 C C . LYS D 1 71 ? -7.536 -19.721 -11.981 1.00 24.47 71 LYS D C 1
ATOM 5414 O O . LYS D 1 71 ? -7.823 -20.438 -11.016 1.00 24.83 71 LYS D O 1
ATOM 5433 N N . ARG D 1 72 ? -6.329 -19.720 -12.541 1.00 18.95 72 ARG D N 1
ATOM 5434 C CA . ARG D 1 72 ? -5.215 -20.470 -11.964 1.00 19.88 72 ARG D CA 1
ATOM 5435 C C . ARG D 1 72 ? -4.438 -19.594 -10.996 1.00 19.72 72 ARG D C 1
ATOM 5436 O O . ARG D 1 72 ? -4.231 -18.412 -11.264 1.00 19.56 72 ARG D O 1
ATOM 5457 N N . PRO D 1 73 ? -4.005 -20.171 -9.866 1.00 16.66 73 PRO D N 1
ATOM 5458 C CA . PRO D 1 73 ? -3.202 -19.434 -8.880 1.00 19.27 73 PRO D CA 1
ATOM 5459 C C . PRO D 1 73 ? -1.750 -19.300 -9.325 1.00 20.68 73 PRO D C 1
ATOM 5460 O O . PRO D 1 73 ? -0.828 -19.707 -8.622 1.00 20.51 73 PRO D O 1
ATOM 5471 N N . VAL D 1 74 ? -1.561 -18.711 -10.499 1.00 17.42 74 VAL D N 1
ATOM 5472 C CA . VAL D 1 74 ? -0.244 -18.580 -11.099 1.00 17.42 74 VAL D CA 1
ATOM 5473 C C . VAL D 1 74 ? 0.155 -17.110 -11.089 1.00 17.89 74 VAL D C 1
ATOM 5474 O O . VAL D 1 74 ? -0.660 -16.249 -11.403 1.00 17.27 74 VAL D O 1
ATOM 5487 N N . ASP D 1 75 ? 1.404 -16.829 -10.724 1.00 18.36 75 ASP D N 1
ATOM 5488 C CA . ASP D 1 75 ? 1.880 -15.449 -10.605 1.00 15.55 75 ASP D CA 1
ATOM 5489 C C . ASP D 1 75 ? 3.130 -15.148 -11.439 1.00 16.74 75 ASP D C 1
ATOM 5490 O O . ASP D 1 75 ? 3.744 -14.092 -11.281 1.00 17.39 75 ASP D O 1
ATOM 5499 N N . ALA D 1 76 ? 3.516 -16.066 -12.321 1.00 15.79 76 ALA D N 1
ATOM 5500 C CA . ALA D 1 76 ? 4.615 -15.815 -13.250 1.00 15.08 76 ALA D CA 1
ATOM 5501 C C . ALA D 1 76 ? 4.405 -16.626 -14.516 1.00 15.41 76 ALA D C 1
ATOM 5502 O O . ALA D 1 76 ? 4.020 -17.793 -14.449 1.00 17.03 76 ALA D O 1
ATOM 5509 N N . VAL D 1 77 ? 4.670 -16.003 -15.662 1.00 15.55 77 VAL D N 1
ATOM 5510 C CA . VAL D 1 77 ? 4.403 -16.618 -16.950 1.00 15.01 77 VAL D CA 1
ATOM 5511 C C . VAL D 1 77 ? 5.451 -16.222 -17.987 1.00 17.18 77 VAL D C 1
ATOM 5512 O O . VAL D 1 77 ? 5.858 -15.059 -18.064 1.00 19.47 77 VAL D O 1
ATOM 5525 N N . VAL D 1 78 ? 5.892 -17.206 -18.766 1.00 16.34 78 VAL D N 1
ATOM 5526 C CA . VAL D 1 78 ? 6.723 -16.954 -19.935 1.00 15.92 78 VAL D CA 1
ATOM 5527 C C . VAL D 1 78 ? 5.834 -16.408 -21.044 1.00 17.60 78 VAL D C 1
ATOM 5528 O O . VAL D 1 78 ? 4.857 -17.054 -21.419 1.00 19.94 78 VAL D O 1
ATOM 5541 N N . ILE D 1 79 ? 6.147 -15.224 -21.568 1.00 17.35 79 ILE D N 1
ATOM 5542 C CA . ILE D 1 79 ? 5.311 -14.657 -22.628 1.00 18.30 79 ILE D CA 1
ATOM 5543 C C . ILE D 1 79 ? 5.958 -14.729 -24.014 1.00 17.83 79 ILE D C 1
ATOM 5544 O O . ILE D 1 79 ? 5.278 -14.583 -25.025 1.00 21.07 79 ILE D O 1
ATOM 5560 N N . GLY D 1 80 ? 7.255 -14.986 -24.061 1.00 17.83 80 GLY D N 1
ATOM 5561 C CA . GLY D 1 80 ? 7.944 -15.089 -25.330 1.00 21.48 80 GLY D CA 1
ATOM 5562 C C . GLY D 1 80 ? 9.383 -15.532 -25.218 1.00 21.10 80 GLY D C 1
ATOM 5563 O O . GLY D 1 80 ? 10.060 -15.282 -24.214 1.00 20.81 80 GLY D O 1
ATOM 5567 N N . ILE D 1 81 ? 9.855 -16.199 -26.264 1.00 21.38 81 ILE D N 1
ATOM 5568 C CA . ILE D 1 81 ? 11.268 -16.503 -26.400 1.00 18.41 81 ILE D CA 1
ATOM 5569 C C . ILE D 1 81 ? 11.959 -15.327 -27.077 1.00 22.82 81 ILE D C 1
ATOM 5570 O O . ILE D 1 81 ? 11.518 -14.852 -28.119 1.00 22.62 81 ILE D O 1
ATOM 5586 N N . ILE D 1 82 ? 13.041 -14.857 -26.475 1.00 20.39 82 ILE D N 1
ATOM 5587 C CA . ILE D 1 82 ? 13.733 -13.674 -26.966 1.00 19.86 82 ILE D CA 1
ATOM 5588 C C . ILE D 1 82 ? 14.680 -14.003 -28.113 1.00 19.52 82 ILE D C 1
ATOM 5589 O O . ILE D 1 82 ? 15.528 -14.895 -28.002 1.00 21.47 82 ILE D O 1
ATOM 5605 N N . ASP D 1 83 ? 14.523 -13.266 -29.212 1.00 20.17 83 ASP D N 1
ATOM 5606 C CA . ASP D 1 83 ? 15.420 -13.369 -30.361 1.00 21.19 83 ASP D CA 1
ATOM 5607 C C . ASP D 1 83 ? 16.580 -12.385 -30.240 1.00 21.99 83 ASP D C 1
ATOM 5608 O O . ASP D 1 83 ? 17.737 -12.735 -30.477 1.00 24.62 83 ASP D O 1
ATOM 5617 N N . THR D 1 84 ? 16.272 -11.149 -29.866 1.00 21.85 84 THR D N 1
ATOM 5618 C CA . THR D 1 84 ? 17.302 -10.126 -29.756 1.00 20.53 84 THR D CA 1
ATOM 5619 C C . THR D 1 84 ? 17.026 -9.141 -28.632 1.00 20.17 84 THR D C 1
ATOM 5620 O O . THR D 1 84 ? 15.879 -8.841 -28.322 1.00 21.28 84 THR D O 1
ATOM 5631 N N . VAL D 1 85 ? 18.104 -8.652 -28.035 1.00 19.75 85 VAL D N 1
ATOM 5632 C CA . VAL D 1 85 ? 18.061 -7.515 -27.133 1.00 19.48 85 VAL D CA 1
ATOM 5633 C C . VAL D 1 85 ? 19.116 -6.532 -27.599 1.00 23.15 85 VAL D C 1
ATOM 5634 O O . VAL D 1 85 ? 20.273 -6.908 -27.792 1.00 22.81 85 VAL D O 1
ATOM 5647 N N . SER D 1 86 ? 18.723 -5.279 -27.792 1.00 20.94 86 SER D N 1
ATOM 5648 C CA . SER D 1 86 ? 19.684 -4.239 -28.140 1.00 22.37 86 SER D CA 1
ATOM 5649 C C . SER D 1 86 ? 19.801 -3.250 -26.999 1.00 28.62 86 SER D C 1
ATOM 5650 O O . SER D 1 86 ? 18.826 -2.991 -26.293 1.00 22.71 86 SER D O 1
ATOM 5658 N N . VAL D 1 87 ? 21.005 -2.717 -26.825 1.00 20.33 87 VAL D N 1
ATOM 5659 C CA . VAL D 1 87 ? 21.286 -1.679 -25.838 1.00 20.96 87 VAL D CA 1
ATOM 5660 C C . VAL D 1 87 ? 22.070 -0.584 -26.535 1.00 21.60 87 VAL D C 1
ATOM 5661 O O . VAL D 1 87 ? 23.092 -0.857 -27.159 1.00 21.49 87 VAL D O 1
ATOM 5674 N N . ASP D 1 88 ? 21.589 0.649 -26.422 1.00 22.47 88 ASP D N 1
ATOM 5675 C CA . ASP D 1 88 ? 22.242 1.802 -27.036 1.00 23.02 88 ASP D CA 1
ATOM 5676 C C . ASP D 1 88 ? 22.588 1.547 -28.504 1.00 24.97 88 ASP D C 1
ATOM 5677 O O . ASP D 1 88 ? 23.688 1.868 -28.957 1.00 25.50 88 ASP D O 1
ATOM 5686 N N . ASN D 1 89 ? 21.627 0.980 -29.229 1.00 19.61 89 ASN D N 1
ATOM 5687 C CA . ASN D 1 89 ? 21.726 0.743 -30.666 1.00 19.33 89 ASN D CA 1
ATOM 5688 C C . ASN D 1 89 ? 22.810 -0.262 -31.064 1.00 25.55 89 ASN D C 1
ATOM 5689 O O . ASN D 1 89 ? 23.275 -0.270 -32.207 1.00 23.22 89 ASN D O 1
ATOM 5700 N N . ARG D 1 90 ? 23.190 -1.119 -30.124 1.00 21.79 90 ARG D N 1
ATOM 5701 C CA . ARG D 1 90 ? 24.101 -2.226 -30.402 1.00 22.82 90 ARG D CA 1
ATOM 5702 C C . ARG D 1 90 ? 23.488 -3.513 -29.875 1.00 26.03 90 ARG D C 1
ATOM 5703 O O . ARG D 1 90 ? 22.729 -3.487 -28.910 1.00 22.66 90 ARG D O 1
ATOM 5724 N N . PRO D 1 91 ? 23.815 -4.649 -30.503 1.00 28.95 91 PRO D N 1
ATOM 5725 C CA . PRO D 1 91 ? 23.269 -5.910 -29.994 1.00 24.95 91 PRO D CA 1
ATOM 5726 C C . PRO D 1 91 ? 23.881 -6.305 -28.650 1.00 31.18 91 PRO D C 1
ATOM 5727 O O . PRO D 1 91 ? 25.095 -6.229 -28.467 1.00 36.49 91 PRO D O 1
ATOM 5738 N N . LEU D 1 92 ? 23.027 -6.694 -27.711 1.00 24.80 92 LEU D N 1
ATOM 5739 C CA . LEU D 1 92 ? 23.469 -7.262 -26.442 1.00 25.34 92 LEU D CA 1
ATOM 5740 C C . LEU D 1 92 ? 23.377 -8.772 -26.533 1.00 29.03 92 LEU D C 1
ATOM 5741 O O . LEU D 1 92 ? 24.257 -9.501 -26.064 1.00 30.49 92 LEU D O 1
ATOM 5757 N N . TYR D 1 93 ? 22.290 -9.229 -27.140 1.00 25.02 93 TYR D N 1
ATOM 5758 C CA . TYR D 1 93 ? 21.999 -10.647 -27.250 1.00 24.13 93 TYR D CA 1
ATOM 5759 C C . TYR D 1 93 ? 21.365 -10.921 -28.595 1.00 25.41 93 TYR D C 1
ATOM 5760 O O . TYR D 1 93 ? 20.473 -10.197 -29.028 1.00 22.43 93 TYR D O 1
ATOM 5778 N N . SER D 1 94 ? 21.846 -11.962 -29.262 1.00 21.00 94 SER D N 1
ATOM 5779 C CA . SER D 1 94 ? 21.214 -12.459 -30.467 1.00 20.94 94 SER D CA 1
ATOM 5780 C C . SER D 1 94 ? 21.148 -13.977 -30.393 1.00 28.38 94 SER D C 1
ATOM 5781 O O . SER D 1 94 ? 22.163 -14.646 -30.192 1.00 35.05 94 SER D O 1
ATOM 5789 N N . LYS D 1 95 ? 19.944 -14.510 -30.551 1.00 29.00 95 LYS D N 1
ATOM 5790 C CA . LYS D 1 95 ? 19.714 -15.942 -30.465 1.00 32.49 95 LYS D CA 1
ATOM 5791 C C . LYS D 1 95 ? 20.445 -16.682 -31.582 1.00 33.05 95 LYS D C 1
ATOM 5792 O O . LYS D 1 95 ? 20.237 -16.384 -32.761 1.00 41.07 95 LYS D O 1
ATOM 5811 N N . MET E 1 1 ? 4.213 4.845 -10.004 1.00 19.73 1 MET E N 1
ATOM 5812 C CA . MET E 1 1 ? 5.011 4.789 -11.256 1.00 21.57 1 MET E CA 1
ATOM 5813 C C . MET E 1 1 ? 6.480 5.029 -10.940 1.00 20.08 1 MET E C 1
ATOM 5814 O O . MET E 1 1 ? 6.812 5.596 -9.903 1.00 16.97 1 MET E O 1
ATOM 5830 N N . GLN E 1 2 ? 7.354 4.594 -11.838 1.00 18.69 2 GLN E N 1
ATOM 5831 C CA . GLN E 1 2 ? 8.778 4.873 -11.722 1.00 17.34 2 GLN E CA 1
ATOM 5832 C C . GLN E 1 2 ? 9.262 5.604 -12.967 1.00 18.98 2 GLN E C 1
ATOM 5833 O O . GLN E 1 2 ? 8.585 5.624 -13.997 1.00 19.34 2 GLN E O 1
ATOM 5847 N N . ILE E 1 3 ? 10.433 6.214 -12.849 1.00 17.71 3 ILE E N 1
ATOM 5848 C CA . ILE E 1 3 ? 11.111 6.826 -13.978 1.00 18.12 3 ILE E CA 1
ATOM 5849 C C . ILE E 1 3 ? 12.123 5.839 -14.549 1.00 19.55 3 ILE E C 1
ATOM 5850 O O . ILE E 1 3 ? 12.921 5.246 -13.818 1.00 20.14 3 ILE E O 1
ATOM 5866 N N . GLY E 1 4 ? 12.076 5.657 -15.859 1.00 18.37 4 GLY E N 1
ATOM 5867 C CA . GLY E 1 4 ? 13.052 4.839 -16.539 1.00 21.96 4 GLY E CA 1
ATOM 5868 C C . GLY E 1 4 ? 13.656 5.581 -17.712 1.00 24.18 4 GLY E C 1
ATOM 5869 O O . GLY E 1 4 ? 13.059 6.512 -18.260 1.00 24.39 4 GLY E O 1
ATOM 5873 N N . ARG E 1 5 ? 14.861 5.176 -18.083 1.00 18.61 5 ARG E N 1
ATOM 5874 C CA . ARG E 1 5 ? 15.518 5.692 -19.275 1.00 18.77 5 ARG E CA 1
ATOM 5875 C C . ARG E 1 5 ? 15.512 4.598 -20.322 1.00 19.18 5 ARG E C 1
ATOM 5876 O O . ARG E 1 5 ? 15.822 3.449 -20.021 1.00 20.94 5 ARG E O 1
ATOM 5897 N N . VAL E 1 6 ? 15.142 4.942 -21.549 1.00 18.48 6 VAL E N 1
ATOM 5898 C CA . VAL E 1 6 ? 15.070 3.950 -22.607 1.00 18.86 6 VAL E CA 1
ATOM 5899 C C . VAL E 1 6 ? 16.485 3.578 -23.040 1.00 23.12 6 VAL E C 1
ATOM 5900 O O . VAL E 1 6 ? 17.257 4.436 -23.484 1.00 20.02 6 VAL E O 1
ATOM 5913 N N . ARG E 1 7 ? 16.827 2.301 -22.907 1.00 20.83 7 ARG E N 1
ATOM 5914 C CA . ARG E 1 7 ? 18.171 1.839 -23.237 1.00 25.61 7 ARG E CA 1
ATOM 5915 C C . ARG E 1 7 ? 18.207 0.935 -24.456 1.00 25.34 7 ARG E C 1
ATOM 5916 O O . ARG E 1 7 ? 19.278 0.692 -25.004 1.00 26.33 7 ARG E O 1
ATOM 5937 N N . GLY E 1 8 ? 17.053 0.433 -24.879 1.00 24.02 8 GLY E N 1
ATOM 5938 C CA . GLY E 1 8 ? 17.026 -0.515 -25.973 1.00 26.50 8 GLY E CA 1
ATOM 5939 C C . GLY E 1 8 ? 15.688 -1.180 -26.194 1.00 27.75 8 GLY E C 1
ATOM 5940 O O . GLY E 1 8 ? 14.655 -0.717 -25.711 1.00 22.19 8 GLY E O 1
ATOM 5944 N N . THR E 1 9 ? 15.716 -2.284 -26.932 1.00 22.22 9 THR E N 1
ATOM 5945 C CA . THR E 1 9 ? 14.503 -2.964 -27.335 1.00 20.08 9 THR E CA 1
ATOM 5946 C C . THR E 1 9 ? 14.691 -4.473 -27.243 1.00 24.33 9 THR E C 1
ATOM 5947 O O . THR E 1 9 ? 15.801 -4.985 -27.382 1.00 26.28 9 THR E O 1
ATOM 5958 N N . VAL E 1 10 ? 13.598 -5.176 -26.989 1.00 18.28 10 VAL E N 1
ATOM 5959 C CA . VAL E 1 10 ? 13.610 -6.627 -26.978 1.00 20.00 10 VAL E CA 1
ATOM 5960 C C . VAL E 1 10 ? 12.677 -7.125 -28.072 1.00 20.79 10 VAL E C 1
ATOM 5961 O O . VAL E 1 10 ? 11.557 -6.648 -28.203 1.00 21.88 10 VAL E O 1
ATOM 5974 N N . VAL E 1 11 ? 13.149 -8.082 -28.862 1.00 22.22 11 VAL E N 1
ATOM 5975 C CA . VAL E 1 11 ? 12.340 -8.654 -29.936 1.00 19.32 11 VAL E CA 1
ATOM 5976 C C . VAL E 1 11 ? 12.130 -10.140 -29.706 1.00 18.27 11 VAL E C 1
ATOM 5977 O O . VAL E 1 11 ? 13.072 -10.863 -29.380 1.00 21.34 11 VAL E O 1
ATOM 5990 N N . SER E 1 12 ? 10.888 -10.582 -29.889 1.00 22.04 12 SER E N 1
ATOM 5991 C CA . SER E 1 12 ? 10.493 -11.968 -29.676 1.00 21.91 12 SER E CA 1
ATOM 5992 C C . SER E 1 12 ? 9.497 -12.364 -30.754 1.00 24.70 12 SER E C 1
ATOM 5993 O O . SER E 1 12 ? 8.430 -11.761 -30.855 1.00 30.80 12 SER E O 1
ATOM 6001 N N . SER E 1 13 ? 9.834 -13.370 -31.556 1.00 28.42 13 SER E N 1
ATOM 6002 C CA . SER E 1 13 ? 8.920 -13.836 -32.596 1.00 24.66 13 SER E CA 1
ATOM 6003 C C . SER E 1 13 ? 8.067 -15.015 -32.132 1.00 22.31 13 SER E C 1
ATOM 6004 O O . SER E 1 13 ? 6.908 -15.135 -32.522 1.00 29.26 13 SER E O 1
ATOM 6012 N N . GLN E 1 14 ? 8.633 -15.883 -31.303 1.00 24.33 14 GLN E N 1
ATOM 6013 C CA . GLN E 1 14 ? 7.874 -17.000 -30.762 1.00 23.09 14 GLN E CA 1
ATOM 6014 C C . GLN E 1 14 ? 7.376 -16.611 -29.388 1.00 23.81 14 GLN E C 1
ATOM 6015 O O . GLN E 1 14 ? 8.144 -16.572 -28.430 1.00 21.82 14 GLN E O 1
ATOM 6029 N N . LYS E 1 15 ? 6.085 -16.316 -29.306 1.00 23.29 15 LYS E N 1
ATOM 6030 C CA . LYS E 1 15 ? 5.507 -15.737 -28.104 1.00 22.20 15 LYS E CA 1
ATOM 6031 C C . LYS E 1 15 ? 4.019 -16.026 -28.025 1.00 25.81 15 LYS E C 1
ATOM 6032 O O . LYS E 1 15 ? 3.428 -16.548 -28.969 1.00 26.75 15 LYS E O 1
ATOM 6051 N N . GLU E 1 16 ? 3.419 -15.700 -26.886 1.00 20.53 16 GLU E N 1
ATOM 6052 C CA . GLU E 1 16 ? 1.982 -15.819 -26.733 1.00 21.46 16 GLU E CA 1
ATOM 6053 C C . GLU E 1 16 ? 1.297 -14.954 -27.791 1.00 23.21 16 GLU E C 1
ATOM 6054 O O . GLU E 1 16 ? 1.661 -13.794 -27.975 1.00 23.23 16 GLU E O 1
ATOM 6066 N N . PRO E 1 17 ? 0.324 -15.528 -28.518 1.00 23.73 17 PRO E N 1
ATOM 6067 C CA . PRO E 1 17 ? -0.339 -14.813 -29.616 1.00 30.85 17 PRO E CA 1
ATOM 6068 C C . PRO E 1 17 ? -0.964 -13.473 -29.228 1.00 26.01 17 PRO E C 1
ATOM 6069 O O . PRO E 1 17 ? -1.050 -12.579 -30.073 1.00 27.89 17 PRO E O 1
ATOM 6080 N N . SER E 1 18 ? -1.403 -13.326 -27.983 1.00 26.70 18 SER E N 1
ATOM 6081 C CA . SER E 1 18 ? -1.999 -12.065 -27.550 1.00 27.49 18 SER E CA 1
ATOM 6082 C C . SER E 1 18 ? -1.011 -10.904 -27.659 1.00 31.13 18 SER E C 1
ATOM 6083 O O . SER E 1 18 ? -1.414 -9.743 -27.780 1.00 34.92 18 SER E O 1
ATOM 6091 N N . MET E 1 19 ? 0.280 -11.228 -27.611 1.00 28.78 19 MET E N 1
ATOM 6092 C CA . MET E 1 19 ? 1.338 -10.220 -27.543 1.00 22.17 19 MET E CA 1
ATOM 6093 C C . MET E 1 19 ? 1.768 -9.692 -28.915 1.00 26.30 19 MET E C 1
ATOM 6094 O O . MET E 1 19 ? 2.608 -8.796 -29.006 1.00 33.82 19 MET E O 1
ATOM 6108 N N . VAL E 1 20 ? 1.196 -10.239 -29.982 1.00 33.48 20 VAL E N 1
ATOM 6109 C CA . VAL E 1 20 ? 1.537 -9.787 -31.326 1.00 30.36 20 VAL E CA 1
ATOM 6110 C C . VAL E 1 20 ? 1.282 -8.291 -31.458 1.00 26.37 20 VAL E C 1
ATOM 6111 O O . VAL E 1 20 ? 0.255 -7.795 -31.012 1.00 32.58 20 VAL E O 1
ATOM 6124 N N . GLY E 1 21 ? 2.230 -7.574 -32.053 1.00 30.25 21 GLY E N 1
ATOM 6125 C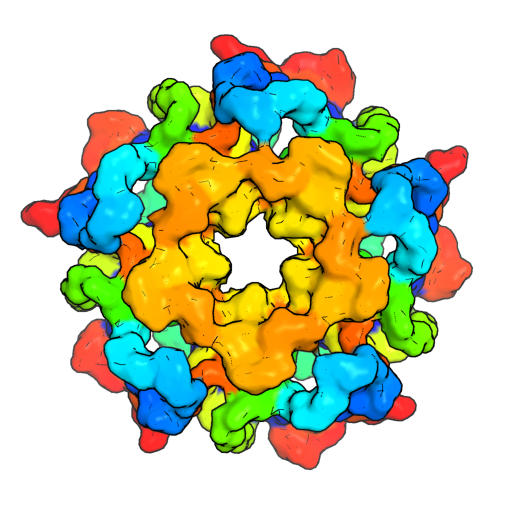 CA . GLY E 1 21 ? 2.069 -6.153 -32.302 1.00 29.64 21 GLY E CA 1
ATOM 6126 C C . GLY E 1 21 ? 2.629 -5.247 -31.217 1.00 36.02 21 GLY E C 1
ATOM 6127 O O . GLY E 1 21 ? 2.724 -4.034 -31.404 1.00 36.65 21 GLY E O 1
ATOM 6131 N N . VAL E 1 22 ? 3.005 -5.830 -30.084 1.00 25.13 22 VAL E N 1
ATOM 6132 C CA . VAL E 1 22 ? 3.459 -5.043 -28.939 1.00 25.01 22 VAL E CA 1
ATOM 6133 C C . VAL E 1 22 ? 4.964 -4.787 -29.009 1.00 24.62 22 VAL E C 1
ATOM 6134 O O . VAL E 1 22 ? 5.751 -5.714 -29.183 1.00 23.94 22 VAL E O 1
ATOM 6147 N N . LYS E 1 23 ? 5.359 -3.524 -28.874 1.00 19.99 23 LYS E N 1
ATOM 6148 C CA . LYS E 1 23 ? 6.770 -3.171 -28.832 1.00 20.87 23 LYS E CA 1
ATOM 6149 C C . LYS E 1 23 ? 7.296 -3.231 -27.408 1.00 22.94 23 LYS E C 1
ATOM 6150 O O . LYS E 1 23 ? 6.662 -2.709 -26.484 1.00 22.98 23 LYS E O 1
ATOM 6169 N N . PHE E 1 24 ? 8.460 -3.854 -27.245 1.00 21.13 24 PHE E N 1
ATOM 6170 C CA . PHE E 1 24 ? 9.073 -4.031 -25.930 1.00 22.03 24 PHE E CA 1
ATOM 6171 C C . PHE E 1 24 ? 10.303 -3.150 -25.774 1.00 22.01 24 PHE E C 1
ATOM 6172 O O . PHE E 1 24 ? 11.270 -3.289 -26.524 1.00 24.55 24 PHE E O 1
ATOM 6189 N N . LEU E 1 25 ? 10.273 -2.253 -24.794 1.00 21.81 25 LEU E N 1
ATOM 6190 C CA . LEU E 1 25 ? 11.419 -1.402 -24.511 1.00 18.01 25 LEU E CA 1
ATOM 6191 C C . LEU E 1 25 ? 12.140 -1.830 -23.245 1.00 23.20 25 LEU E C 1
ATOM 6192 O O . LEU E 1 25 ? 11.518 -2.167 -22.229 1.00 20.37 25 LEU E O 1
ATOM 6208 N N . LEU E 1 26 ? 13.464 -1.806 -23.321 1.00 18.11 26 LEU E N 1
ATOM 6209 C CA . LEU E 1 26 ? 14.313 -2.043 -22.169 1.00 18.39 26 LEU E CA 1
ATOM 6210 C C . LEU E 1 26 ? 14.543 -0.718 -21.476 1.00 21.01 26 LEU E C 1
ATOM 6211 O O . LEU E 1 26 ? 15.081 0.218 -22.066 1.00 22.48 26 LEU E O 1
ATOM 6227 N N . LEU E 1 27 ? 14.118 -0.646 -20.221 1.00 19.09 27 LEU E N 1
ATOM 6228 C CA . LEU E 1 27 ? 14.203 0.570 -19.438 1.00 17.17 27 LEU E CA 1
ATOM 6229 C C . LEU E 1 27 ? 15.209 0.398 -18.325 1.00 22.60 27 LEU E C 1
ATOM 6230 O O . LEU E 1 27 ? 15.206 -0.615 -17.630 1.00 22.69 27 LEU E O 1
ATOM 6246 N N . GLN E 1 28 ? 16.065 1.396 -18.159 1.00 22.24 28 GLN E N 1
ATOM 6247 C CA . GLN E 1 28 ? 16.956 1.465 -17.011 1.00 23.77 28 GLN E CA 1
ATOM 6248 C C . GLN E 1 28 ? 16.313 2.336 -15.943 1.00 20.63 28 GLN E C 1
ATOM 6249 O O . GLN E 1 28 ? 15.878 3.459 -16.218 1.00 21.01 28 GLN E O 1
ATOM 6263 N N . LEU E 1 29 ? 16.241 1.818 -14.722 1.00 20.45 29 LEU E N 1
ATOM 6264 C CA . LEU E 1 29 ? 15.663 2.574 -13.623 1.00 17.10 29 LEU E CA 1
ATOM 6265 C C . LEU E 1 29 ? 16.498 3.808 -13.323 1.00 20.35 29 LEU E C 1
ATOM 6266 O O . LEU E 1 29 ? 17.723 3.750 -13.310 1.00 24.14 29 LEU E O 1
ATOM 6282 N N . ILE E 1 30 ? 15.809 4.920 -13.092 1.00 20.32 30 ILE E N 1
ATOM 6283 C CA . ILE E 1 30 ? 16.415 6.174 -12.665 1.00 20.08 30 ILE E CA 1
ATOM 6284 C C . ILE E 1 30 ? 15.933 6.461 -11.255 1.00 28.60 30 ILE E C 1
ATOM 6285 O O . ILE E 1 30 ? 14.757 6.263 -10.960 1.00 28.55 30 ILE E O 1
ATOM 6301 N N . ASP E 1 31 ? 16.823 6.925 -10.379 1.00 30.06 31 ASP E N 1
ATOM 6302 C CA . ASP E 1 31 ? 16.423 7.213 -8.999 1.00 29.09 31 ASP E CA 1
ATOM 6303 C C . ASP E 1 31 ? 15.905 8.640 -8.833 1.00 28.14 31 ASP E C 1
ATOM 6304 O O . ASP E 1 31 ? 15.812 9.398 -9.793 1.00 35.51 31 ASP E O 1
ATOM 6313 N N . GLU E 1 32 ? 15.554 8.991 -7.601 1.00 35.87 32 GLU E N 1
ATOM 6314 C CA . GLU E 1 32 ? 14.919 10.276 -7.315 1.00 40.33 32 GLU E CA 1
ATOM 6315 C C . GLU E 1 32 ? 15.872 11.454 -7.489 1.00 48.61 32 GLU E C 1
ATOM 6316 O O . GLU E 1 32 ? 15.444 12.608 -7.481 1.00 41.80 32 GLU E O 1
ATOM 6328 N N . ALA E 1 33 ? 17.162 11.158 -7.630 1.00 36.67 33 ALA E N 1
ATOM 6329 C CA . ALA E 1 33 ? 18.169 12.190 -7.843 1.00 40.71 33 ALA E CA 1
ATOM 6330 C C . ALA E 1 33 ? 18.554 12.265 -9.316 1.00 46.86 33 ALA E C 1
ATOM 6331 O O . ALA E 1 33 ? 19.470 12.994 -9.692 1.00 32.56 33 ALA E O 1
ATOM 6338 N N . GLY E 1 34 ? 17.853 11.504 -10.150 1.00 31.36 34 GLY E N 1
ATOM 6339 C CA . GLY E 1 34 ? 18.096 11.533 -11.580 1.00 28.61 34 GLY E CA 1
ATOM 6340 C C . GLY E 1 34 ? 19.272 10.676 -12.007 1.00 30.21 34 GLY E C 1
ATOM 6341 O O . GLY E 1 34 ? 19.765 10.814 -13.125 1.00 33.92 34 GLY E O 1
ATOM 6345 N N . GLN E 1 35 ? 19.716 9.777 -11.130 1.00 26.51 35 GLN E N 1
ATOM 6346 C CA . GLN E 1 35 ? 20.848 8.912 -11.443 1.00 25.54 35 GLN E CA 1
ATOM 6347 C C . GLN E 1 35 ? 20.404 7.497 -11.807 1.00 24.03 35 GLN E C 1
ATOM 6348 O O . GLN E 1 35 ? 19.483 6.956 -11.205 1.00 28.40 35 GLN E O 1
ATOM 6362 N N . PRO E 1 36 ? 21.080 6.887 -12.786 1.00 34.42 36 PRO E N 1
ATOM 6363 C CA . PRO E 1 36 ? 20.744 5.528 -13.219 1.00 28.32 36 PRO E CA 1
ATOM 6364 C C . PRO E 1 36 ? 21.038 4.492 -12.147 1.00 39.26 36 PRO E C 1
ATOM 6365 O O . PRO E 1 36 ? 21.995 4.642 -11.383 1.00 35.20 36 PRO E O 1
ATOM 6376 N N . LEU E 1 37 ? 20.205 3.458 -12.098 1.00 27.22 37 LEU E N 1
ATOM 6377 C CA . LEU E 1 37 ? 20.368 2.361 -11.155 1.00 30.53 37 LEU E CA 1
ATOM 6378 C C . LEU E 1 37 ? 20.681 1.087 -11.924 1.00 35.25 37 LEU E C 1
ATOM 6379 O O . LEU E 1 37 ? 20.393 0.999 -13.117 1.00 28.84 37 LEU E O 1
ATOM 6395 N N . PRO E 1 38 ? 21.280 0.095 -11.245 1.00 35.66 38 PRO E N 1
ATOM 6396 C CA . PRO E 1 38 ? 21.589 -1.198 -11.866 1.00 36.52 38 PRO E CA 1
ATOM 6397 C C . PRO E 1 38 ? 20.374 -2.121 -11.875 1.00 50.82 38 PRO E C 1
ATOM 6398 O O . PRO E 1 38 ? 20.481 -3.307 -11.563 1.00 54.80 38 PRO E O 1
ATOM 6409 N N . GLN E 1 39 ? 19.223 -1.560 -12.224 1.00 31.39 39 GLN E N 1
ATOM 6410 C CA . GLN E 1 39 ? 17.979 -2.306 -12.301 1.00 27.13 39 GLN E CA 1
ATOM 6411 C C . GLN E 1 39 ? 17.305 -1.933 -13.611 1.00 26.74 39 GLN E C 1
ATOM 6412 O O . GLN E 1 39 ? 17.483 -0.822 -14.107 1.00 22.03 39 GLN E O 1
ATOM 6426 N N . TYR E 1 40 ? 16.539 -2.859 -14.174 1.00 24.97 40 TYR E N 1
ATOM 6427 C CA . TYR E 1 40 ? 15.886 -2.610 -15.448 1.00 22.80 40 TYR E CA 1
ATOM 6428 C C . TYR E 1 40 ? 14.476 -3.172 -15.445 1.00 29.47 40 TYR E C 1
ATOM 6429 O O . TYR E 1 40 ? 14.089 -3.943 -14.564 1.00 28.33 40 TYR E O 1
ATOM 6447 N N . GLU E 1 41 ? 13.707 -2.776 -16.446 1.00 21.98 41 GLU E N 1
ATOM 6448 C CA . GLU E 1 41 ? 12.392 -3.336 -16.664 1.00 25.70 41 GLU E CA 1
ATOM 6449 C C . GLU E 1 41 ? 12.154 -3.336 -18.157 1.00 22.31 41 GLU E C 1
ATOM 6450 O O . GLU E 1 41 ? 12.578 -2.414 -18.858 1.00 23.50 41 GLU E O 1
ATOM 6462 N N . VAL E 1 42 ? 11.506 -4.381 -18.651 1.00 18.10 42 VAL E N 1
ATOM 6463 C CA . VAL E 1 42 ? 11.082 -4.398 -20.038 1.00 16.82 42 VAL E CA 1
ATOM 6464 C C . VAL E 1 42 ? 9.602 -4.060 -20.043 1.00 18.32 42 VAL E C 1
ATOM 6465 O O . VAL E 1 42 ? 8.808 -4.688 -19.335 1.00 18.28 42 VAL E O 1
ATOM 6478 N N . ALA E 1 43 ? 9.234 -3.040 -20.813 1.00 17.55 43 ALA E N 1
ATOM 6479 C CA . ALA E 1 43 ? 7.869 -2.531 -20.797 1.00 17.84 43 ALA E CA 1
ATOM 6480 C C . ALA E 1 43 ? 7.271 -2.458 -22.186 1.00 19.87 43 ALA E C 1
ATOM 6481 O O . ALA E 1 43 ? 7.976 -2.209 -23.162 1.00 20.52 43 ALA E O 1
ATOM 6488 N N . ALA E 1 44 ? 5.961 -2.676 -22.260 1.00 18.96 44 ALA E N 1
ATOM 6489 C CA . ALA E 1 44 ? 5.199 -2.434 -23.477 1.00 15.14 44 ALA E CA 1
ATOM 6490 C C . ALA E 1 44 ? 5.119 -0.932 -23.713 1.00 20.20 44 ALA E C 1
ATOM 6491 O O . ALA E 1 44 ? 4.923 -0.167 -22.773 1.00 18.76 44 ALA E O 1
ATOM 6498 N N . ASP E 1 45 ? 5.276 -0.513 -24.964 1.00 20.17 45 ASP E N 1
ATOM 6499 C CA . ASP E 1 45 ? 5.252 0.907 -25.303 1.00 20.22 45 ASP E CA 1
ATOM 6500 C C . ASP E 1 45 ? 4.364 1.156 -26.506 1.00 23.98 45 ASP E C 1
ATOM 6501 O O . ASP E 1 45 ? 4.667 0.699 -27.608 1.00 24.49 45 ASP E O 1
ATOM 6510 N N . GLY E 1 46 ? 3.276 1.887 -26.293 1.00 26.39 46 GLY E N 1
ATOM 6511 C CA . GLY E 1 46 ? 2.436 2.340 -27.391 1.00 29.27 46 GLY E CA 1
ATOM 6512 C C . GLY E 1 46 ? 2.506 3.839 -27.616 1.00 32.71 46 GLY E C 1
ATOM 6513 O O . GLY E 1 46 ? 1.693 4.391 -28.356 1.00 28.70 46 GLY E O 1
ATOM 6517 N N . VAL E 1 47 ? 3.484 4.494 -26.993 1.00 27.26 47 VAL E N 1
ATOM 6518 C CA . VAL E 1 47 ? 3.601 5.949 -27.036 1.00 29.32 47 VAL E CA 1
ATOM 6519 C C . VAL E 1 47 ? 4.808 6.429 -27.858 1.00 34.39 47 VAL E C 1
ATOM 6520 O O . VAL E 1 47 ? 4.999 7.627 -28.051 1.00 43.25 47 VAL E O 1
ATOM 6533 N N . GLY E 1 48 ? 5.630 5.501 -28.330 1.00 24.46 48 GLY E N 1
ATOM 6534 C CA . GLY E 1 48 ? 6.706 5.843 -29.240 1.00 25.53 48 GLY E CA 1
ATOM 6535 C C . GLY E 1 48 ? 7.911 6.477 -28.582 1.00 29.18 48 GLY E C 1
ATOM 6536 O O . GLY E 1 48 ? 8.494 7.419 -29.116 1.00 29.84 48 GLY E O 1
ATOM 6540 N N . ALA E 1 49 ? 8.303 5.960 -27.424 1.00 23.80 49 ALA E N 1
ATOM 6541 C CA . ALA E 1 49 ? 9.476 6.486 -26.734 1.00 21.82 49 ALA E CA 1
ATOM 6542 C C . ALA E 1 49 ? 10.735 6.063 -27.477 1.00 24.11 49 ALA E C 1
ATOM 6543 O O . ALA E 1 49 ? 10.826 4.944 -27.976 1.00 27.60 49 ALA E O 1
ATOM 6550 N N . GLY E 1 50 ? 11.702 6.970 -27.549 1.00 26.68 50 GLY E N 1
ATOM 6551 C CA . GLY E 1 50 ? 12.945 6.697 -28.240 1.00 29.16 50 GLY E CA 1
ATOM 6552 C C . GLY E 1 50 ? 14.118 6.553 -27.295 1.00 27.81 50 GLY E C 1
ATOM 6553 O O . GLY E 1 50 ? 14.018 6.802 -26.087 1.00 22.42 50 GLY E O 1
ATOM 6557 N N . LEU E 1 51 ? 15.251 6.158 -27.858 1.00 25.65 51 LEU E N 1
ATOM 6558 C CA . LEU E 1 51 ? 16.456 5.912 -27.076 1.00 28.36 51 LEU E CA 1
ATOM 6559 C C . LEU E 1 51 ? 16.872 7.127 -26.263 1.00 26.87 51 LEU E C 1
ATOM 6560 O O . LEU E 1 51 ? 16.858 8.250 -26.756 1.00 27.82 51 LEU E O 1
ATOM 6576 N N . ASP E 1 52 ? 17.235 6.874 -25.008 1.00 24.55 52 ASP E N 1
ATOM 6577 C CA . ASP E 1 52 ? 17.740 7.887 -24.083 1.00 26.22 52 ASP E CA 1
ATOM 6578 C C . ASP E 1 52 ? 16.659 8.793 -23.486 1.00 24.06 52 ASP E C 1
ATOM 6579 O O . ASP E 1 52 ? 16.947 9.617 -22.619 1.00 28.31 52 ASP E O 1
ATOM 6588 N N . GLU E 1 53 ? 15.421 8.651 -23.939 1.00 26.88 53 GLU E N 1
ATOM 6589 C CA . GLU E 1 53 ? 14.342 9.442 -23.365 1.00 25.43 53 GLU E CA 1
ATOM 6590 C C . GLU E 1 53 ? 13.985 8.906 -21.984 1.00 24.14 53 GLU E C 1
ATOM 6591 O O . GLU E 1 53 ? 14.156 7.717 -21.707 1.00 24.05 53 GLU E O 1
ATOM 6603 N N . TRP E 1 54 ? 13.514 9.791 -21.112 1.00 22.31 54 TRP E N 1
ATOM 6604 C CA . TRP E 1 54 ? 12.996 9.377 -19.818 1.00 23.43 54 TRP E CA 1
ATOM 6605 C C . TRP E 1 54 ? 11.508 9.118 -19.958 1.00 18.07 54 TRP E C 1
ATOM 6606 O O . TRP E 1 54 ? 10.793 9.867 -20.638 1.00 20.10 54 TRP E O 1
ATOM 6627 N N . VAL E 1 55 ? 11.041 8.063 -19.311 1.00 21.29 55 VAL E N 1
ATOM 6628 C CA . VAL E 1 55 ? 9.631 7.722 -19.358 1.00 17.35 55 VAL E CA 1
ATOM 6629 C C . VAL E 1 55 ? 9.106 7.432 -17.971 1.00 18.59 55 VAL E C 1
ATOM 6630 O O . VAL E 1 55 ? 9.859 7.099 -17.059 1.00 18.99 55 VAL E O 1
ATOM 6643 N N . LEU E 1 56 ? 7.803 7.600 -17.827 1.00 18.80 56 LEU E N 1
ATOM 6644 C CA . LEU E 1 56 ? 7.078 7.174 -16.652 1.00 15.34 56 LEU E CA 1
ATOM 6645 C C . LEU E 1 56 ? 6.511 5.816 -17.026 1.00 17.89 56 LEU E C 1
ATOM 6646 O O . LEU E 1 56 ? 5.936 5.660 -18.109 1.00 19.21 56 LEU E O 1
ATOM 6662 N N . PHE E 1 57 ? 6.701 4.817 -16.170 1.00 16.50 57 PHE E N 1
ATOM 6663 C CA . PHE E 1 57 ? 6.122 3.511 -16.429 1.00 14.59 57 PHE E CA 1
ATOM 6664 C C . PHE E 1 57 ? 5.443 2.944 -15.193 1.00 15.43 57 PHE E C 1
ATOM 6665 O O . PHE E 1 57 ? 5.809 3.267 -14.056 1.00 17.51 57 PHE E O 1
ATOM 6682 N N . SER E 1 58 ? 4.436 2.117 -15.449 1.00 16.75 58 SER E N 1
ATOM 6683 C CA . SER E 1 58 ? 3.629 1.489 -14.410 1.00 16.89 58 SER E CA 1
ATOM 6684 C C . SER E 1 58 ? 3.833 -0.001 -14.450 1.00 18.22 58 SER E C 1
ATOM 6685 O O . SER E 1 58 ? 4.131 -0.558 -15.499 1.00 18.09 58 SER E O 1
ATOM 6693 N N . ARG E 1 59 ? 3.658 -0.635 -13.298 1.00 15.35 59 ARG E N 1
ATOM 6694 C CA . ARG E 1 59 ? 3.818 -2.072 -13.159 1.00 16.03 59 ARG E CA 1
ATOM 6695 C C . ARG E 1 59 ? 2.520 -2.718 -12.723 1.00 22.20 59 ARG E C 1
ATOM 6696 O O . ARG E 1 59 ? 1.674 -2.079 -12.102 1.00 20.32 59 ARG E O 1
ATOM 6717 N N . GLY E 1 60 ? 2.381 -4.001 -13.029 1.00 17.03 60 GLY E N 1
ATOM 6718 C CA . GLY E 1 60 ? 1.227 -4.761 -12.600 1.00 19.80 60 GLY E CA 1
ATOM 6719 C C . GLY E 1 60 ? 0.074 -4.643 -13.575 1.00 17.09 60 GLY E C 1
ATOM 6720 O O . GLY E 1 60 ? 0.275 -4.397 -14.766 1.00 17.20 60 GLY E O 1
ATOM 6724 N N . SER E 1 61 ? -1.140 -4.818 -13.062 1.00 17.46 61 SER E N 1
ATOM 6725 C CA . SER E 1 61 ? -2.337 -4.844 -13.897 1.00 16.05 61 SER E CA 1
ATOM 6726 C C . SER E 1 61 ? -2.618 -3.497 -14.554 1.00 17.74 61 SER E C 1
ATOM 6727 O O . SER E 1 61 ? -3.410 -3.414 -15.490 1.00 19.50 61 SER E O 1
ATOM 6735 N N . ALA E 1 62 ? -1.959 -2.450 -14.065 1.00 18.37 62 ALA E N 1
ATOM 6736 C CA . ALA E 1 62 ? -1.988 -1.149 -14.717 1.00 18.39 62 ALA E CA 1
ATOM 6737 C C . ALA E 1 62 ? -1.638 -1.296 -16.196 1.00 19.08 62 ALA E C 1
ATOM 6738 O O . ALA E 1 62 ? -2.144 -0.561 -17.047 1.00 21.34 62 ALA E O 1
ATOM 6745 N N . ALA E 1 63 ? -0.757 -2.242 -16.500 1.00 17.71 63 ALA E N 1
ATOM 6746 C CA . ALA E 1 63 ? -0.266 -2.404 -17.865 1.00 17.98 63 ALA E CA 1
ATOM 6747 C C . ALA E 1 63 ? -1.350 -2.883 -18.820 1.00 20.52 63 ALA E C 1
ATOM 6748 O O . ALA E 1 63 ? -1.225 -2.716 -20.031 1.00 24.09 63 ALA E O 1
ATOM 6755 N N . ARG E 1 64 ? -2.402 -3.488 -18.280 1.00 18.01 64 ARG E N 1
ATOM 6756 C CA . ARG E 1 64 ? -3.478 -4.027 -19.106 1.00 22.55 64 ARG E CA 1
ATOM 6757 C C . ARG E 1 64 ? -4.587 -3.005 -19.386 1.00 26.66 64 ARG E C 1
ATOM 6758 O O . ARG E 1 64 ? -5.559 -3.318 -20.067 1.00 30.89 64 ARG E O 1
ATOM 6779 N N . GLN E 1 65 ? -4.451 -1.787 -18.875 1.00 20.64 65 GLN E N 1
ATOM 6780 C CA . GLN E 1 65 ? -5.559 -0.831 -18.936 1.00 18.82 65 GLN E CA 1
ATOM 6781 C C . GLN E 1 65 ? -5.646 -0.094 -20.269 1.00 29.95 65 GLN E C 1
ATOM 6782 O O . GLN E 1 65 ? -6.711 0.408 -20.632 1.00 37.59 65 GLN E O 1
ATOM 6796 N N . VAL E 1 66 ? -4.536 -0.032 -20.999 1.00 23.50 66 VAL E N 1
ATOM 6797 C CA . VAL E 1 66 ? -4.522 0.633 -22.301 1.00 30.90 66 VAL E CA 1
ATOM 6798 C C . VAL E 1 66 ? -5.333 -0.170 -23.315 1.00 33.44 66 VAL E C 1
ATOM 6799 O O . VAL E 1 66 ? -5.212 -1.388 -23.394 1.00 25.64 66 VAL E O 1
ATOM 6812 N N . ALA E 1 67 ? -6.173 0.517 -24.082 1.00 35.28 67 ALA E N 1
ATOM 6813 C CA . ALA E 1 67 ? -6.988 -0.146 -25.094 1.00 39.22 67 ALA E CA 1
ATOM 6814 C C . ALA E 1 67 ? -6.145 -1.129 -25.901 1.00 32.81 67 ALA E C 1
ATOM 6815 O O . ALA E 1 67 ? -5.093 -0.773 -26.426 1.00 35.96 67 ALA E O 1
ATOM 6822 N N . GLY E 1 68 ? -6.609 -2.373 -25.982 1.00 32.07 68 GLY E N 1
ATOM 6823 C CA . GLY E 1 68 ? -5.895 -3.409 -26.704 1.00 27.76 68 GLY E CA 1
ATOM 6824 C C . GLY E 1 68 ? -5.175 -4.402 -25.807 1.00 32.21 68 GLY E C 1
ATOM 6825 O O . GLY E 1 68 ? -4.892 -5.525 -26.220 1.00 32.43 68 GLY E O 1
ATOM 6829 N N . SER E 1 69 ? -4.881 -3.998 -24.574 1.00 26.76 69 SER E N 1
ATOM 6830 C CA . SER E 1 69 ? -4.051 -4.813 -23.685 1.00 30.68 69 SER E CA 1
ATOM 6831 C C . SER E 1 69 ? -4.821 -5.444 -22.534 1.00 24.57 69 SER E C 1
ATOM 6832 O O . SER E 1 69 ? -4.229 -6.065 -21.657 1.00 23.80 69 SER E O 1
ATOM 6840 N N . GLU E 1 70 ? -6.139 -5.296 -22.542 1.00 24.83 70 GLU E N 1
ATOM 6841 C CA . GLU E 1 70 ? -6.956 -5.728 -21.418 1.00 23.36 70 GLU E CA 1
ATOM 6842 C C . GLU E 1 70 ? -6.739 -7.202 -21.057 1.00 23.19 70 GLU E C 1
ATOM 6843 O O . GLU E 1 70 ? -6.799 -7.570 -19.879 1.00 29.83 70 GLU E O 1
ATOM 6855 N N . LYS E 1 71 ? -6.482 -8.036 -22.059 1.00 23.29 71 LYS E N 1
ATOM 6856 C CA . LYS E 1 71 ? -6.287 -9.465 -21.828 1.00 30.86 71 LYS E CA 1
ATOM 6857 C C . LYS E 1 71 ? -4.891 -9.935 -22.259 1.00 26.66 71 LYS E C 1
ATOM 6858 O O . LYS E 1 71 ? -4.690 -11.106 -22.585 1.00 28.22 71 LYS E O 1
ATOM 6877 N N . ARG E 1 72 ? -3.923 -9.023 -22.240 1.00 20.97 72 ARG E N 1
ATOM 6878 C CA . ARG E 1 72 ? -2.535 -9.380 -22.516 1.00 20.62 72 ARG E CA 1
ATOM 6879 C C . ARG E 1 72 ? -1.770 -9.660 -21.227 1.00 18.76 72 ARG E C 1
ATOM 6880 O O . ARG E 1 72 ? -2.017 -9.014 -20.207 1.00 20.21 72 ARG E O 1
ATOM 6901 N N . PRO E 1 73 ? -0.826 -10.612 -21.278 1.00 20.41 73 PRO E N 1
ATOM 6902 C CA . PRO E 1 73 ? 0.000 -10.970 -20.118 1.00 17.64 73 PRO E CA 1
ATOM 6903 C C . PRO E 1 73 ? 1.164 -10.010 -19.930 1.00 14.84 73 PRO E C 1
ATOM 6904 O O . PRO E 1 73 ? 2.316 -10.439 -19.848 1.00 21.03 73 PRO E O 1
ATOM 6915 N N . VAL E 1 74 ? 0.848 -8.719 -19.860 1.00 18.38 74 VAL E N 1
ATOM 6916 C CA . VAL E 1 74 ? 1.848 -7.666 -19.675 1.00 17.43 74 VAL E CA 1
ATOM 6917 C C . VAL E 1 74 ? 1.757 -7.067 -18.276 1.00 15.66 74 VAL E C 1
ATOM 6918 O O . VAL E 1 74 ? 0.660 -6.837 -17.758 1.00 18.03 74 VAL E O 1
ATOM 6931 N N . ASP E 1 75 ? 2.917 -6.804 -17.674 1.00 17.51 75 ASP E N 1
ATOM 6932 C CA . ASP E 1 75 ? 2.989 -6.299 -16.308 1.00 16.70 75 ASP E CA 1
ATOM 6933 C C . ASP E 1 75 ? 3.842 -5.028 -16.189 1.00 14.66 75 ASP E C 1
ATOM 6934 O O . ASP E 1 75 ? 4.193 -4.601 -15.086 1.00 15.58 75 ASP E O 1
ATOM 6943 N N . ALA E 1 76 ? 4.167 -4.412 -17.317 1.00 16.14 76 ALA E N 1
ATOM 6944 C CA . ALA E 1 76 ? 4.854 -3.128 -17.297 1.00 14.29 76 ALA E CA 1
ATOM 6945 C C . ALA E 1 76 ? 4.506 -2.371 -18.576 1.00 17.56 76 ALA E C 1
ATOM 6946 O O . ALA E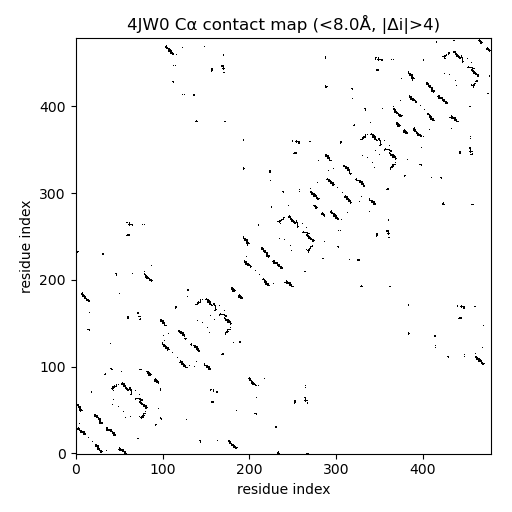 1 76 ? 4.491 -2.945 -19.665 1.00 16.96 76 ALA E O 1
ATOM 6953 N N . VAL E 1 77 ? 4.221 -1.085 -18.426 1.00 17.22 77 VAL E N 1
ATOM 6954 C CA . VAL E 1 77 ? 3.785 -0.258 -19.544 1.00 15.89 77 VAL E CA 1
ATOM 6955 C C . VAL E 1 77 ? 4.354 1.152 -19.441 1.00 16.59 77 VAL E C 1
ATOM 6956 O O . VAL E 1 77 ? 4.413 1.740 -18.351 1.00 19.68 77 VAL E O 1
ATOM 6969 N N . VAL E 1 78 ? 4.799 1.675 -20.581 1.00 15.28 78 VAL E N 1
ATOM 6970 C CA . VAL E 1 78 ? 5.208 3.069 -20.680 1.00 15.95 78 VAL E CA 1
ATOM 6971 C C . VAL E 1 78 ? 3.946 3.904 -20.804 1.00 17.74 78 VAL E C 1
ATOM 6972 O O . VAL E 1 78 ? 3.146 3.680 -21.706 1.00 20.08 78 VAL E O 1
ATOM 6985 N N . ILE E 1 79 ? 3.752 4.860 -19.904 1.00 18.18 79 ILE E N 1
ATOM 6986 C CA . ILE E 1 79 ? 2.545 5.677 -19.955 1.00 16.09 79 ILE E CA 1
ATOM 6987 C C . ILE E 1 79 ? 2.798 7.090 -20.478 1.00 19.27 79 ILE E C 1
ATOM 6988 O O . ILE E 1 79 ? 1.854 7.796 -20.822 1.00 22.51 79 ILE E O 1
ATOM 7004 N N . GLY E 1 80 ? 4.062 7.489 -20.561 1.00 19.74 80 GLY E N 1
ATOM 7005 C CA . GLY E 1 80 ? 4.404 8.794 -21.095 1.00 21.67 80 GLY E CA 1
ATOM 7006 C C . GLY E 1 80 ? 5.896 9.057 -21.151 1.00 25.34 80 GLY E C 1
ATOM 7007 O O . GLY E 1 80 ? 6.665 8.503 -20.370 1.00 18.20 80 GLY E O 1
ATOM 7011 N N . ILE E 1 81 ? 6.297 9.901 -22.097 1.00 19.54 81 ILE E N 1
ATOM 7012 C CA . ILE E 1 81 ? 7.657 10.415 -22.170 1.00 16.73 81 ILE E CA 1
ATOM 7013 C C . ILE E 1 81 ? 7.729 11.678 -21.319 1.00 21.59 81 ILE E C 1
ATOM 7014 O O . ILE E 1 81 ? 6.858 12.548 -21.408 1.00 24.49 81 ILE E O 1
ATOM 7030 N N . ILE E 1 82 ? 8.770 11.782 -20.501 1.00 17.47 82 ILE E N 1
ATOM 7031 C CA . ILE E 1 82 ? 8.892 12.883 -19.553 1.00 17.21 82 ILE E CA 1
ATOM 7032 C C . ILE E 1 82 ? 9.509 14.129 -20.190 1.00 16.63 82 ILE E C 1
ATOM 7033 O O . ILE E 1 82 ? 10.526 14.053 -20.875 1.00 21.02 82 ILE E O 1
ATOM 7049 N N . ASP E 1 83 ? 8.865 15.268 -19.965 1.00 22.50 83 ASP E N 1
ATOM 7050 C CA . ASP E 1 83 ? 9.385 16.552 -20.411 1.00 23.47 83 ASP E CA 1
ATOM 7051 C C . ASP E 1 83 ? 10.206 17.211 -19.316 1.00 23.88 83 ASP E C 1
ATOM 7052 O O . ASP E 1 83 ? 11.295 17.719 -19.569 1.00 26.49 83 ASP E O 1
ATOM 7061 N N . THR E 1 84 ? 9.685 17.203 -18.093 1.00 21.48 84 THR E N 1
ATOM 7062 C CA . THR E 1 84 ? 10.399 17.799 -16.978 1.00 20.08 84 THR E CA 1
ATOM 7063 C C . THR E 1 84 ? 10.182 17.034 -15.681 1.00 24.78 84 THR E C 1
ATOM 7064 O O . THR E 1 84 ? 9.109 16.479 -15.434 1.00 21.90 84 THR E O 1
ATOM 7075 N N . VAL E 1 85 ? 11.224 17.009 -14.864 1.00 23.39 85 VAL E N 1
ATOM 7076 C CA . VAL E 1 85 ? 11.105 16.612 -13.474 1.00 23.85 85 VAL E CA 1
ATOM 7077 C C . VAL E 1 85 ? 11.653 17.756 -12.641 1.00 29.48 85 VAL E C 1
ATOM 7078 O O . VAL E 1 85 ? 12.756 18.241 -12.891 1.00 26.01 85 VAL E O 1
ATOM 7091 N N . SER E 1 86 ? 10.875 18.200 -11.665 1.00 24.75 86 SER E N 1
ATOM 7092 C CA . SER E 1 86 ? 11.330 19.253 -10.771 1.00 30.02 86 SER E CA 1
ATOM 7093 C C . SER E 1 86 ? 11.436 18.697 -9.366 1.00 34.30 86 SER E C 1
ATOM 7094 O O . SER E 1 86 ? 10.650 17.835 -8.975 1.00 32.98 86 SER E O 1
ATOM 7102 N N . VAL E 1 87 ? 12.432 19.170 -8.626 1.00 27.06 87 VAL E N 1
ATOM 7103 C CA . VAL E 1 87 ? 12.580 18.838 -7.214 1.00 31.01 87 VAL E CA 1
ATOM 7104 C C . VAL E 1 87 ? 12.796 20.129 -6.440 1.00 41.86 87 VAL E C 1
ATOM 7105 O O . VAL E 1 87 ? 13.668 20.924 -6.787 1.00 41.95 87 VAL E O 1
ATOM 7118 N N . ASP E 1 88 ? 11.996 20.341 -5.401 1.00 39.17 88 ASP E N 1
ATOM 7119 C CA . ASP E 1 88 ? 12.091 21.557 -4.597 1.00 43.88 88 ASP E CA 1
ATOM 7120 C C . ASP E 1 88 ? 11.971 22.808 -5.467 1.00 49.27 88 ASP E C 1
ATOM 7121 O O . ASP E 1 88 ? 12.765 23.742 -5.345 1.00 47.39 88 ASP E O 1
ATOM 7130 N N . ASN E 1 89 ? 10.971 22.818 -6.342 1.00 42.69 89 ASN E N 1
ATOM 7131 C CA . ASN E 1 89 ? 10.739 23.937 -7.255 1.00 51.21 89 ASN E CA 1
ATOM 7132 C C . ASN E 1 89 ? 11.931 24.273 -8.151 1.00 54.12 89 ASN E C 1
ATOM 7133 O O . ASN E 1 89 ? 12.021 25.381 -8.678 1.00 50.82 89 ASN E O 1
ATOM 7144 N N . ARG E 1 90 ? 12.839 23.320 -8.330 1.00 50.90 90 ARG E N 1
ATOM 7145 C CA . ARG E 1 90 ? 13.964 23.507 -9.241 1.00 43.75 90 ARG E CA 1
ATOM 7146 C C . ARG E 1 90 ? 14.038 22.356 -10.237 1.00 47.69 90 ARG E C 1
ATOM 7147 O O . ARG E 1 90 ? 13.651 21.231 -9.923 1.00 40.56 90 ARG E O 1
ATOM 7168 N N . PRO E 1 91 ? 14.533 22.636 -11.450 1.00 47.53 91 PRO E N 1
ATOM 7169 C CA . PRO E 1 91 ? 14.704 21.603 -12.474 1.00 35.70 91 PRO E CA 1
ATOM 7170 C C . PRO E 1 91 ? 15.682 20.505 -12.065 1.00 40.38 91 PRO E C 1
ATOM 7171 O O . PRO E 1 91 ? 16.801 20.798 -11.648 1.00 45.32 91 PRO E O 1
ATOM 7182 N N . LEU E 1 92 ? 15.253 19.253 -12.177 1.00 31.09 92 LEU E N 1
ATOM 7183 C CA . LEU E 1 92 ? 16.164 18.122 -12.064 1.00 28.42 92 LEU E CA 1
ATOM 7184 C C . LEU E 1 92 ? 16.443 17.587 -13.459 1.00 28.92 92 LEU E C 1
ATOM 7185 O O . LEU E 1 92 ? 17.572 17.224 -13.792 1.00 30.97 92 LEU E O 1
ATOM 7201 N N . TYR E 1 93 ? 15.393 17.541 -14.270 1.00 30.47 93 TYR E N 1
ATOM 7202 C CA . TYR E 1 93 ? 15.490 17.033 -15.626 1.00 26.60 93 TYR E CA 1
ATOM 7203 C C . TYR E 1 93 ? 14.652 17.877 -16.567 1.00 23.71 93 TYR E C 1
ATOM 7204 O O . TYR E 1 93 ? 13.546 18.305 -16.228 1.00 27.04 93 TYR E O 1
ATOM 7222 N N . SER E 1 94 ? 15.199 18.124 -17.747 1.00 28.58 94 SER E N 1
ATOM 7223 C CA . SER E 1 94 ? 14.471 18.802 -18.798 1.00 30.88 94 SER E CA 1
ATOM 7224 C C . SER E 1 94 ? 14.857 18.160 -20.113 1.00 30.58 94 SER E C 1
ATOM 7225 O O . SER E 1 94 ? 16.024 18.170 -20.500 1.00 39.29 94 SER E O 1
ATOM 7233 N N . LYS E 1 95 ? 13.874 17.577 -20.785 1.00 28.41 95 LYS E N 1
ATOM 7234 C CA . LYS E 1 95 ? 14.109 16.917 -22.051 1.00 26.39 95 LYS E CA 1
ATOM 7235 C C . LYS E 1 95 ? 14.644 17.932 -23.052 1.00 36.69 95 LYS E C 1
ATOM 7236 O O . LYS E 1 95 ? 15.518 17.623 -23.858 1.00 38.00 95 LYS E O 1
ATOM 7255 N N . LYS E 1 96 ? 14.111 19.148 -22.983 1.00 45.45 96 LYS E N 1
ATOM 7256 C CA . LYS E 1 96 ? 14.467 20.214 -23.914 1.00 56.63 96 LYS E CA 1
ATOM 7257 C C . LYS E 1 96 ? 15.945 20.585 -23.808 1.00 54.85 96 LYS E C 1
ATOM 7258 O O . LYS E 1 96 ? 16.539 21.073 -24.767 1.00 62.41 96 LYS E O 1
ATOM 7277 N N . ASP E 1 97 ? 16.537 20.345 -22.642 1.00 58.40 97 ASP E N 1
ATOM 7278 C CA . ASP E 1 97 ? 17.971 20.535 -22.461 1.00 55.66 97 ASP E CA 1
ATOM 7279 C C . ASP E 1 97 ? 18.747 19.391 -23.104 1.00 61.30 97 ASP E C 1
ATOM 7280 O O . ASP E 1 97 ? 18.586 18.230 -22.727 1.00 70.62 97 ASP E O 1
#

Nearest PDB structures (foldseek):
  4jw0-assembly1_E  TM=1.007E+00  e=1.392E-18  Gloeobacter violaceus PCC 7421
  6owg-assembly1_DR  TM=9.961E-01  e=2.137E-13  Halothece sp. PCC 7418
  4n8f-assembly1_E  TM=9.887E-01  e=1.595E-13  Thermosynechococcus vestitus BP-1
  2qw7-assembly1_A  TM=9.836E-01  e=9.790E-13  Synechocystis sp. PCC 6803
  2z9h-assembly1_A  TM=8.986E-01  e=1.690E-10  Escherichia coli K-12

Sequence (479 aa):
MQIGRVRGTVVSSQKEPSMVGVKFLLLQLIDEAGQPLPQYEVAADGVGAGLDEWVLFSRGSAARQVAGSEKRPVDAVVIGIIDTVSVDNRPLYSKKDMQIGRVRGTVVSSQKEPSMVGVKFLLLQLIDEAGQPLPQYEVAADGVGAGLDEWVLFSRGSAARQVAGSEKRPVDAVVIGIIDTVSVDNRPLYSKMQIGRVRGTVVSSQKEPSMVGVKFLLLQLIDEAGQPLPQYEVAADGVGAGLDEWVLFSRGSAARQVAGSEKRPVDAVVIGIIDTVSVDNRPLYSKMQIGRVRGTVVSSQKEPSMVGVKFLLLQLIDEAGQPLPQYEVAADGVGAGLDEWVLFSRGSAARQVAGSEKRPVDAVVIGIIDTVSVDNRPLYSKMQIGRVRGTVVSSQKEPSMVGVKFLLLQLIDEAGQPLPQYEVAADGVGAGLDEWVLFSRGSAARQVAGSEKRPVDAVVIGIIDTVSVDNRPLYSKKD

InterPro domains:
  IPR004992 Ethanolamine utilization protein EutN/carboxysome shell vertex protein CcmL [PF03319] (1-83)
  IPR004992 Ethanolamine utilization protein EutN/carboxysome shell vertex protein CcmL [PS51932] (1-83)
  IPR004992 Ethanolamine utilization protein EutN/carboxysome shell vertex protein CcmL [PTHR36539] (1-93)
  IPR004992 Ethanolamine utilization protein EutN/carboxysome shell vertex protein CcmL [cd01614] (1-83)
  IPR036677 EutN/Ccml superfamily [G3DSA:2.40.50.220] (1-100)
  IPR036677 EutN/Ccml superfamily [SSF159133] (1-95)
  IPR046387 Carboxysome shell vertex protein CcmL [MF_00858] (1-97)

CATH classification: 2.40.50.220

Radius of gyration: 21.8 Å; Cα contacts (8 Å, |Δi|>4): 1459; chains: 5; bounding box: 41×60×60 Å

Secondary structure (DSSP, 8-state):
-EEEEEEEEEEEEEE-GGGTT--EEEEEEE-TT--EEEEEEEEEESS-PPTT-EEEEEEGGGGGGSTT-TTS---EEEEEE--EEEETTEEEEE-/-EEEEEEEEEE-SSB-GGGTT--EEEEEEE-TTS-EEEEEEEEE-SS-PPTT-EEEEEEGGGGG-STT-TTS---EEEEEE--EEEETTEEEEETT-/-EEEEEEEEEE-SEE-GGGTT--EEEEEEE-TTS-EEEEEEEEEESS---TT-EEEEEEGGGGG-STT-TTS---EEEEEE-SEEEETTEEEEE-/-EEEEEEEEEE-SEE-GGGTT--EEEEEEE-TTS-EEEEEEEEEESS-PPTT-EEEEEEGGGGG-STT-TTS---EEEEEE--EEEETTEEEEE-/-EEEEEEEEEE-SEE-GGGTT--EEEEEEE-TTS-EEEEEEEEEESS---TT-EEEEEEGGGGG-STT-TTS---EEEEEEEEEEEETTEEEEETT-

Foldseek 3Di:
DFKWFFAAWDDDDPDDPLCPPWTWTKTFGADPQRHTDPDIDIATEPPDDDHGFMFDKFFACVNQPDPSRVPPPGGMYTDDTDQFDDDPNHTSDHPVD/DFKWAFAAWDDDDPDDPLCPPWTWTKTFGADQLRHGDPDIDTATEPPDDDHGFMFDKFFACVNQPPPSRVPPPGGMYTPDTDAFDDDPNHTNDHD/DFKWFFAAFDDDDDDDPLCPPWTWTKTFGADPQRHTDPDIDIATEPPDDDGGWMFDKFFACVNQPPPSRVPPPGGMYTDGTDQFDADPRHTSDHD/DFKWFFAAWDDDDDDDPLCPPWTWTKTFGADPQRHTDRDIDIATEPPDDDHGWMFDKFFACVNQPPPSSVPPPGGMYTDDTDQFDDDPNHTRDHD/DFKWAFAAWDDDDPDDPLCPPWTWTKTFGADPLRHTDPDIDIATEPPDDDHGFMFDKFFACVNQPPPSRVPPPGGMYTPDTDQFDADPNHTSDGPVD

Organism: Gloeobacter violaceus (strain ATCC 29082 / PCC 7421) (NCBI:txid251221)

Solvent-accessible surface area: 18831 Å² total; per-residue (Å²): 0,28,4,0,61,3,34,3,34,4,76,2,86,98,52,17,108,47,0,99,73,20,100,6,3,2,0,36,10,2,33,72,61,15,108,62,57,118,100,10,9,0,0,14,13,67,36,55,9,34,71,69,36,20,0,0,1,0,89,29,18,2,2,38,31,20,109,61,7,116,147,56,0,2,9,0,3,0,1,1,11,0,32,54,1,32,28,61,126,180,119,65,39,30,76,204,154,0,20,0,0,50,3,64,2,44,5,75,4,88,68,49,23,108,44,0,95,74,19,113,6,2,2,0,18,4,0,23,42,61,10,104,85,52,120,97,10,14,0,0,13,14,66,26,54,4,33,69,84,37,18,0,0,2,0,71,28,18,2,2,33,35,26,91,53,10,91,167,56,0,1,11,0,5,0,1,1,4,0,33,43,0,30,6,50,141,129,109,76,37,85,127,0,20,4,0,60,2,66,4,38,3,73,3,74,115,54,19,110,38,0,93,74,21,108,6,2,10,0,19,8,2,32,62,50,14,97,66,54,82,101,17,14,0,0,10,16,68,23,53,5,33,78,92,39,24,0,0,0,0,92,26,21,2,1,34,32,19,100,53,12,101,138,51,0,0,12,0,4,0,2,1,3,0,34,52,0,32,33,60,124,161,114,64,38,83,122,1,24,3,0,66,2,53,4,40,4,80,4,86,98,51,24,110,45,0,98,77,24,113,7,2,8,0,20,10,3,28,56,58,17,105,68,51,89,90,11,9,0,0,11,14,66,26,52,4,35,67,77,34,23,0,0,1,0,88,30,20,3,1,31,36,20,99,48,5,98,163,60,0,1,11,0,2,0,2,1,4,0,36,52,1,28,27,64,120,165,100,62,38,84,122,0,23,1,0,55,4,41,8,38,3,74,3,88,98,50,24,108,48,0,100,75,22,109,6,5,6,0,19,5,3,26,37,56,13,103,73,48,102,92,13,13,0,0,11,11,70,23,56,4,31,76,83,34,23,0,0,0,0,92,29,17,2,1,33,33,21,99,50,6,93,162,51,0,1,12,0,3,0,1,1,0,0,38,54,0,30,19,36,132,151,120,64,39,27,79,195,150

B-factor: mean 32.66, std 14.36, range [14.15, 118.06]